Protein AF-A0A7S1S646-F1 (afdb_monomer)

Mean predicted aligned error: 13.01 Å

InterPro domains:
  IPR001547 Glycoside hydrolase, family 5 [PF00150] (251-437)
  IPR017853 Glycoside hydrolase superfamily [SSF51445] (189-477)
  IPR050386 Glycosyl Hydrolase 5 (Cellulase A) [PTHR31297] (163-473)

Organism: Alexandrium catenella (NCBI:txid2925)

Solvent-accessible surface area (backbone atoms only — not comparable to full-atom values): 27665 Å² total; per-residue (Å²): 139,87,86,82,84,86,83,82,86,88,80,84,89,81,87,78,79,92,72,86,85,82,76,88,81,77,82,76,73,76,95,81,81,76,64,38,60,46,71,61,49,48,51,44,48,52,41,34,45,53,51,22,47,56,58,59,70,50,75,80,72,80,75,68,94,82,66,86,80,77,86,80,92,80,87,83,82,91,77,89,82,86,90,77,91,78,80,90,82,87,88,83,94,82,81,91,81,88,82,92,79,84,74,95,73,73,97,79,83,87,81,86,63,57,73,64,61,48,50,53,51,47,52,53,34,46,53,37,45,52,55,42,32,63,77,46,51,83,72,29,64,79,56,67,43,72,67,51,49,53,39,51,39,52,26,30,54,21,33,36,49,19,43,57,28,46,78,76,37,62,81,63,16,29,43,25,49,28,49,22,53,54,40,54,42,61,45,24,40,81,70,75,82,81,43,60,52,72,48,61,32,55,58,39,41,36,54,72,72,27,31,72,61,35,70,74,48,40,93,47,73,17,36,43,52,31,36,47,45,27,29,76,74,58,35,61,71,52,31,49,49,51,53,49,52,45,52,64,64,76,63,50,64,67,53,49,51,48,46,36,75,74,69,37,46,25,37,35,42,41,26,27,44,27,28,73,71,27,46,58,92,95,50,63,60,83,44,63,42,54,71,58,56,55,48,52,43,50,39,22,52,77,54,67,26,33,32,32,44,27,36,33,11,40,48,68,21,52,33,37,46,36,79,35,27,43,65,33,95,84,58,50,66,86,49,31,38,58,69,58,38,40,50,44,45,36,55,52,26,52,72,50,43,83,40,87,22,50,40,27,40,27,79,42,53,57,54,38,88,86,44,56,61,67,61,53,44,52,50,53,50,52,41,53,51,45,30,43,75,44,54,40,45,51,46,56,28,34,42,31,46,54,36,51,55,73,83,48,45,69,56,46,55,50,61,62,16,61,91,41,86,72,40,81,82,55,77,46,54,28,34,29,37,58,59,69,53,44,81,57,73,72,39,62,72,46,55,73,70,48,53,56,51,47,57,60,48,50,58,57,57,57,45,40,42,57,57,45,72,79,41,67,64,90,57,62,40,83,130

Structure (mmCIF, N/CA/C/O backbone):
data_AF-A0A7S1S646-F1
#
_entry.id   AF-A0A7S1S646-F1
#
loop_
_atom_site.group_PDB
_atom_site.id
_atom_site.type_symbol
_atom_site.label_atom_id
_atom_site.label_alt_id
_atom_site.label_comp_id
_atom_site.label_asym_id
_atom_site.label_entity_id
_atom_site.label_seq_id
_atom_site.pdbx_PDB_ins_code
_atom_site.Cartn_x
_atom_site.Cartn_y
_atom_site.Cartn_z
_atom_site.occupancy
_atom_site.B_iso_or_equiv
_atom_site.auth_seq_id
_atom_site.auth_comp_id
_atom_site.auth_asym_id
_atom_site.auth_atom_id
_atom_site.pdbx_PDB_model_num
ATOM 1 N N . GLU A 1 1 ? -5.472 -39.327 -49.034 1.00 37.41 1 GLU A N 1
ATOM 2 C CA . GLU A 1 1 ? -6.527 -39.976 -48.232 1.00 37.41 1 GLU A CA 1
ATOM 3 C C . GLU A 1 1 ? -6.373 -39.558 -46.781 1.00 37.41 1 GLU A C 1
ATOM 5 O O . GLU A 1 1 ? -5.259 -39.515 -46.277 1.00 37.41 1 GLU A O 1
ATOM 10 N N . VAL A 1 2 ? -7.483 -39.148 -46.173 1.00 27.47 2 VAL A N 1
ATOM 11 C CA . VAL A 1 2 ? -7.610 -38.699 -44.782 1.00 27.47 2 VAL A CA 1
ATOM 12 C C . VAL A 1 2 ? -7.958 -39.910 -43.919 1.00 27.47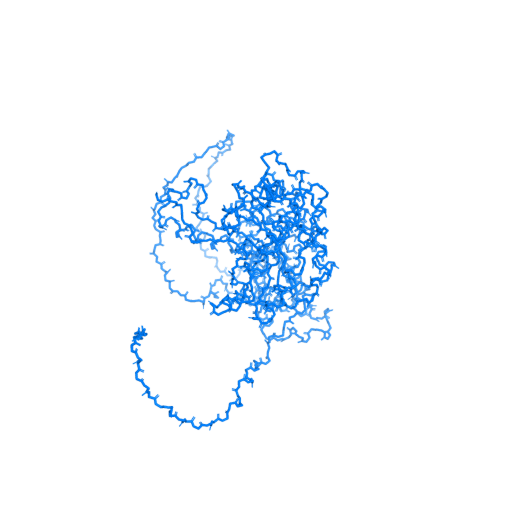 2 VAL A C 1
ATOM 14 O O . VAL A 1 2 ? -8.822 -40.690 -44.309 1.00 27.47 2 VAL A O 1
ATOM 17 N N . ALA A 1 3 ? -7.360 -40.030 -42.732 1.00 28.83 3 ALA A N 1
ATOM 18 C CA . ALA A 1 3 ? -7.843 -40.923 -41.682 1.00 28.83 3 ALA A CA 1
ATOM 19 C C . ALA A 1 3 ? -8.070 -40.127 -40.386 1.00 28.83 3 ALA A C 1
ATOM 21 O O . ALA A 1 3 ? -7.138 -39.709 -39.704 1.00 28.83 3 ALA A O 1
ATOM 22 N N . THR A 1 4 ? -9.346 -39.889 -40.094 1.00 30.62 4 THR A N 1
ATOM 23 C CA . THR A 1 4 ? -9.905 -39.320 -38.858 1.00 30.62 4 THR A CA 1
ATOM 24 C C . THR A 1 4 ? -10.015 -40.366 -37.737 1.00 30.62 4 THR A C 1
ATOM 26 O O . THR A 1 4 ? -10.391 -41.501 -38.034 1.00 30.62 4 THR A O 1
ATOM 29 N N . PRO A 1 5 ? -9.826 -40.000 -36.452 1.00 33.03 5 PRO A N 1
ATOM 30 C CA . PRO A 1 5 ? -10.227 -40.816 -35.303 1.00 33.03 5 PRO A CA 1
ATOM 31 C C . PRO A 1 5 ? -11.710 -40.599 -34.906 1.00 33.03 5 PRO A C 1
ATOM 33 O O . PRO A 1 5 ? -12.332 -39.626 -35.343 1.00 33.03 5 PRO A O 1
ATOM 36 N N . PRO A 1 6 ? -12.309 -41.504 -34.100 1.00 32.53 6 PRO A N 1
ATOM 37 C CA . PRO A 1 6 ? -13.760 -41.679 -34.011 1.00 32.53 6 PRO A CA 1
ATOM 38 C C . PRO A 1 6 ? -14.474 -40.710 -33.050 1.00 32.53 6 PRO A C 1
ATOM 40 O O . PRO A 1 6 ? -13.940 -40.297 -32.022 1.00 32.53 6 PRO A O 1
ATOM 43 N N . LYS A 1 7 ? -15.737 -40.402 -33.382 1.00 30.45 7 LYS A N 1
ATOM 44 C CA . LYS A 1 7 ? -16.695 -39.618 -32.578 1.00 30.45 7 LYS A CA 1
ATOM 45 C C . LYS A 1 7 ? -17.217 -40.395 -31.352 1.00 30.45 7 LYS A C 1
ATOM 47 O O . LYS A 1 7 ? -17.541 -41.574 -31.493 1.00 30.45 7 LYS A O 1
ATOM 52 N N . PRO A 1 8 ? -17.446 -39.726 -30.205 1.00 32.38 8 PRO A N 1
ATOM 53 C CA . PRO A 1 8 ? -18.262 -40.254 -29.112 1.00 32.38 8 PRO A CA 1
ATOM 54 C C . PRO A 1 8 ? -19.776 -40.107 -29.401 1.00 32.38 8 PRO A C 1
ATOM 56 O O . PRO A 1 8 ? -20.175 -39.254 -30.202 1.00 32.38 8 PRO A O 1
ATOM 59 N N . PRO A 1 9 ? -20.640 -40.933 -28.776 1.00 30.19 9 PRO A N 1
ATOM 60 C CA . PRO A 1 9 ? -22.050 -41.038 -29.140 1.00 30.19 9 PRO A CA 1
ATOM 61 C C . PRO A 1 9 ? -22.907 -39.884 -28.601 1.00 30.19 9 PRO A C 1
ATOM 63 O O . PRO A 1 9 ? -22.773 -39.448 -27.458 1.00 30.19 9 PRO A O 1
ATOM 66 N N . ALA A 1 10 ? -23.851 -39.449 -29.436 1.00 27.44 10 ALA A N 1
ATOM 67 C CA . ALA A 1 10 ? -24.883 -38.474 -29.114 1.00 27.44 10 ALA A CA 1
ATOM 68 C C . ALA A 1 10 ? -25.973 -39.074 -28.208 1.00 27.44 10 ALA A C 1
ATOM 70 O O . ALA A 1 10 ? -26.487 -40.162 -28.473 1.00 27.44 10 ALA A O 1
ATOM 71 N N . LYS A 1 11 ? -26.403 -38.315 -27.193 1.00 30.86 11 LYS A N 1
ATOM 72 C CA . LYS A 1 11 ? -27.738 -38.446 -26.593 1.00 30.86 11 LYS A CA 1
ATOM 73 C C . LYS A 1 11 ? -28.416 -37.077 -26.562 1.00 30.86 11 LYS A C 1
ATOM 75 O O . LYS A 1 11 ? -27.818 -36.078 -26.181 1.00 30.86 11 LYS A O 1
ATOM 80 N N . SER A 1 12 ? -29.656 -37.082 -27.037 1.00 28.36 12 SER A N 1
ATOM 81 C CA . SER A 1 12 ? -30.556 -35.955 -27.282 1.00 28.36 12 SER A CA 1
ATOM 82 C C . SER A 1 12 ? -30.961 -35.183 -26.016 1.00 28.36 12 SER A C 1
ATOM 84 O O . SER A 1 12 ? -31.010 -35.772 -24.933 1.00 28.36 12 SER A O 1
ATOM 86 N N . PRO A 1 13 ? -31.352 -33.902 -26.153 1.00 27.97 13 PRO A N 1
ATOM 87 C CA . PRO A 1 13 ? -31.721 -33.040 -25.038 1.00 27.97 13 PRO A CA 1
ATOM 88 C C . PRO A 1 13 ? -33.129 -33.368 -24.533 1.00 27.97 13 PRO A C 1
ATOM 90 O O . PRO A 1 13 ? -34.084 -33.444 -25.307 1.00 27.97 13 PRO A O 1
ATOM 93 N N . ARG A 1 14 ? -33.278 -33.526 -23.216 1.00 25.98 14 ARG A N 1
ATOM 94 C CA . ARG A 1 14 ? -34.592 -33.571 -22.571 1.00 25.98 14 ARG A CA 1
ATOM 95 C C . ARG A 1 14 ? -34.917 -32.169 -22.067 1.00 25.98 14 ARG A C 1
ATOM 97 O O . ARG A 1 14 ? -34.338 -31.707 -21.091 1.00 25.98 14 ARG A O 1
ATOM 104 N N . ALA A 1 15 ? -35.827 -31.502 -22.768 1.00 26.28 15 ALA A N 1
ATOM 105 C CA . ALA A 1 15 ? -36.436 -30.259 -22.329 1.00 26.28 15 ALA A CA 1
ATOM 106 C C . ALA A 1 15 ? -37.220 -30.490 -21.029 1.00 26.28 15 ALA A C 1
ATOM 108 O O . ALA A 1 15 ? -38.103 -31.350 -20.976 1.00 26.28 15 ALA A O 1
ATOM 109 N N . LEU A 1 16 ? -36.931 -29.692 -20.002 1.00 27.77 16 LEU A N 1
ATOM 110 C CA . LEU A 1 16 ? -37.843 -29.447 -18.893 1.00 27.77 16 LEU A CA 1
ATOM 111 C C . LEU A 1 16 ? -38.100 -27.941 -18.810 1.00 27.77 16 LEU A C 1
ATOM 113 O O . LEU A 1 16 ? -37.212 -27.140 -18.545 1.00 27.77 16 LEU A O 1
ATOM 117 N N . LYS A 1 17 ? -39.349 -27.654 -19.174 1.00 26.16 17 LYS A N 1
ATOM 118 C CA . LYS A 1 17 ? -40.188 -26.465 -19.046 1.00 26.16 17 LYS A CA 1
ATOM 119 C C . LYS A 1 17 ? -39.696 -25.360 -18.110 1.00 26.16 17 LYS A C 1
ATOM 121 O O . LYS A 1 17 ? -39.276 -25.613 -16.986 1.00 26.16 17 LYS A O 1
ATOM 126 N N . GLY A 1 18 ? -39.896 -24.134 -18.593 1.00 30.16 18 GLY A N 1
ATOM 127 C CA . GLY A 1 18 ? -39.775 -22.909 -17.822 1.00 30.16 18 GLY A CA 1
ATOM 128 C C . GLY A 1 18 ? -40.653 -22.909 -16.573 1.00 30.16 18 GLY A C 1
ATOM 129 O O . GLY A 1 18 ? -41.798 -23.360 -16.586 1.00 30.16 18 GLY A O 1
ATOM 130 N N . GLY A 1 19 ? -40.058 -22.384 -15.513 1.00 25.20 19 GLY A N 1
ATOM 131 C CA . GLY A 1 19 ? -40.711 -21.836 -14.341 1.00 25.20 19 GLY A CA 1
ATOM 132 C C . GLY A 1 19 ? -40.0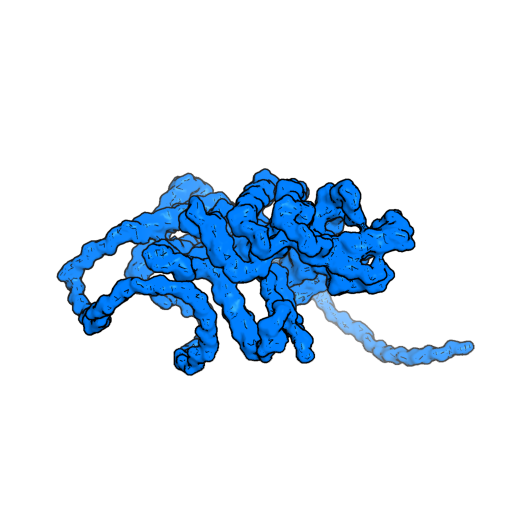25 -20.504 -14.064 1.00 25.20 19 GLY A C 1
ATOM 133 O O . GLY A 1 19 ? -38.803 -20.398 -14.177 1.00 25.20 19 GLY A O 1
ATOM 134 N N . ASP A 1 20 ? -40.836 -19.492 -13.809 1.00 29.98 20 ASP A N 1
ATOM 135 C CA . ASP A 1 20 ? -40.478 -18.087 -13.694 1.00 29.98 20 ASP A CA 1
ATOM 136 C C . ASP A 1 20 ? -39.263 -17.830 -12.790 1.00 29.98 20 ASP A C 1
ATOM 138 O O . ASP A 1 20 ? -39.282 -18.066 -11.585 1.00 29.98 20 ASP A O 1
ATOM 142 N N . GLY A 1 21 ? -38.197 -17.294 -13.387 1.00 26.31 21 GLY A N 1
ATOM 143 C CA . GLY A 1 21 ? -37.002 -16.801 -12.701 1.00 26.31 21 GLY A CA 1
ATOM 144 C C . GLY A 1 21 ? -37.090 -15.312 -12.368 1.00 26.31 21 GLY A C 1
ATOM 145 O O . GLY A 1 21 ? -36.103 -14.596 -12.502 1.00 26.31 21 GLY A O 1
ATOM 146 N N . ALA A 1 22 ? -38.268 -14.827 -11.977 1.00 32.81 22 ALA A N 1
ATOM 147 C CA . ALA A 1 22 ? -38.404 -13.558 -11.276 1.00 32.81 22 ALA A CA 1
ATOM 148 C C . ALA A 1 22 ? -38.202 -13.840 -9.781 1.00 32.81 22 ALA A C 1
ATOM 150 O O . ALA A 1 22 ? -39.121 -14.301 -9.111 1.00 32.81 22 ALA A O 1
ATOM 151 N N . GLY A 1 23 ? -36.992 -13.624 -9.255 1.00 29.91 23 GLY A N 1
ATOM 152 C CA . GLY A 1 23 ? -36.772 -13.817 -7.817 1.00 29.91 23 GLY A CA 1
ATOM 153 C C . GLY A 1 23 ? -35.339 -14.031 -7.346 1.00 29.91 23 GLY A C 1
ATOM 154 O O . GLY A 1 23 ? -35.114 -14.925 -6.546 1.00 29.91 23 GLY A O 1
ATOM 155 N N . LEU A 1 24 ? -34.374 -13.221 -7.791 1.00 29.39 24 LEU A N 1
ATOM 156 C CA . LEU A 1 24 ? -33.134 -12.980 -7.024 1.00 29.39 24 LEU A CA 1
ATOM 157 C C . LEU A 1 24 ? -32.758 -11.485 -6.994 1.00 29.39 24 LEU A C 1
ATOM 159 O O . LEU A 1 24 ? -31.605 -11.113 -6.808 1.00 29.39 24 LEU A O 1
ATOM 163 N N . ALA A 1 25 ? -33.762 -10.618 -7.134 1.00 32.25 25 ALA A N 1
ATOM 164 C CA . ALA A 1 25 ? -33.723 -9.255 -6.626 1.00 32.25 25 ALA A CA 1
ATOM 165 C C . ALA A 1 25 ? -34.536 -9.260 -5.327 1.00 32.25 25 ALA A C 1
ATOM 167 O O . ALA A 1 25 ? -35.753 -9.408 -5.372 1.00 32.25 25 ALA A O 1
ATOM 168 N N . GLY A 1 26 ? -33.871 -9.176 -4.174 1.00 31.95 26 GLY A N 1
ATOM 169 C CA . GLY A 1 26 ? -34.570 -9.111 -2.888 1.00 31.95 26 GLY A CA 1
ATOM 170 C C . GLY A 1 26 ? -33.980 -9.978 -1.785 1.00 31.95 26 GLY A C 1
ATOM 171 O O . GLY A 1 26 ? -34.667 -10.817 -1.219 1.00 31.95 26 GLY A O 1
ATOM 172 N N . LEU A 1 27 ? -32.732 -9.713 -1.410 1.00 29.11 27 LEU A N 1
ATOM 173 C CA . LEU A 1 27 ? -32.383 -9.694 0.010 1.00 29.11 27 LEU A CA 1
ATOM 174 C C . LEU A 1 27 ? -31.989 -8.256 0.337 1.00 29.11 27 LEU A C 1
ATOM 176 O O . LEU A 1 27 ? -30.827 -7.930 0.554 1.00 29.11 27 LEU A O 1
ATOM 180 N N . ALA A 1 28 ? -32.994 -7.377 0.290 1.00 29.28 28 ALA A N 1
ATOM 181 C CA . ALA A 1 28 ? -32.939 -6.132 1.030 1.00 29.28 28 ALA A CA 1
ATOM 182 C C . ALA A 1 28 ? -32.835 -6.527 2.506 1.00 29.28 28 ALA A C 1
ATOM 184 O O . ALA A 1 28 ? -33.780 -7.081 3.073 1.00 29.28 28 ALA A O 1
ATOM 185 N N . SER A 1 29 ? -31.657 -6.328 3.098 1.00 30.08 29 SER A N 1
ATOM 186 C CA . SER A 1 29 ? -31.494 -6.482 4.534 1.00 30.08 29 SER A CA 1
ATOM 187 C C . SER A 1 29 ? -32.416 -5.484 5.222 1.00 30.08 29 SER A C 1
ATOM 189 O O . SER A 1 29 ? -32.433 -4.297 4.887 1.00 30.08 29 SER A O 1
ATOM 191 N N . SER A 1 30 ? -33.175 -5.990 6.186 1.00 29.58 30 SER A N 1
ATOM 192 C CA . SER A 1 30 ? -33.909 -5.217 7.179 1.00 29.58 30 SER A CA 1
ATOM 193 C C . SER A 1 30 ? -33.100 -4.009 7.656 1.00 29.58 30 SER A C 1
ATOM 195 O O . SER A 1 30 ? -31.901 -4.126 7.908 1.00 29.58 30 SER A O 1
ATOM 197 N N . ALA A 1 31 ? -33.758 -2.860 7.782 1.00 39.25 31 ALA A N 1
ATOM 198 C CA . ALA A 1 31 ? -33.171 -1.616 8.258 1.00 39.25 31 ALA A CA 1
ATOM 199 C C . ALA A 1 31 ? -32.330 -1.808 9.539 1.00 39.25 31 ALA A C 1
ATOM 201 O O . ALA A 1 31 ? -32.907 -2.129 10.570 1.00 39.25 31 ALA A O 1
ATOM 202 N N . THR A 1 32 ? -31.003 -1.612 9.437 1.00 39.78 32 THR A N 1
ATOM 203 C CA . THR A 1 32 ? -30.087 -0.907 10.377 1.00 39.78 32 THR A CA 1
ATOM 204 C C . THR A 1 32 ? -28.613 -1.245 10.088 1.00 39.78 32 THR A C 1
ATOM 206 O O . THR A 1 32 ? -27.922 -1.778 10.944 1.00 39.78 32 THR A O 1
ATOM 209 N N . ASP A 1 33 ? -28.108 -0.913 8.897 1.00 51.03 33 ASP A N 1
ATOM 210 C CA . ASP A 1 33 ? -26.659 -0.940 8.593 1.00 51.03 33 ASP A CA 1
ATOM 211 C C . ASP A 1 33 ? -26.236 0.374 7.902 1.00 51.03 33 ASP A C 1
ATOM 213 O O . ASP A 1 33 ? -25.376 0.423 7.025 1.00 51.03 33 ASP A O 1
ATOM 217 N N . ALA A 1 34 ? -26.917 1.472 8.250 1.00 56.91 34 ALA A N 1
ATOM 218 C CA . ALA A 1 34 ? -26.585 2.789 7.729 1.00 56.91 34 ALA A CA 1
ATOM 219 C C . ALA A 1 34 ? -25.225 3.208 8.299 1.00 56.91 34 ALA A C 1
ATOM 221 O O . ALA A 1 34 ? -25.091 3.446 9.502 1.00 56.91 34 ALA A O 1
ATOM 222 N N . LEU A 1 35 ? -24.213 3.264 7.433 1.00 71.94 35 LEU A N 1
ATOM 223 C CA . LEU A 1 35 ? -22.903 3.799 7.781 1.00 71.94 35 LEU A CA 1
ATOM 224 C C . LEU A 1 35 ? -23.056 5.224 8.295 1.00 71.94 35 LEU A C 1
ATOM 226 O O . LEU A 1 35 ? -23.795 6.034 7.735 1.00 71.94 35 LEU A O 1
ATOM 230 N N . ILE A 1 36 ? -22.337 5.520 9.367 1.00 75.88 36 ILE A N 1
ATOM 231 C CA . ILE A 1 36 ? -22.318 6.845 9.962 1.00 75.88 36 ILE A CA 1
ATOM 232 C C . ILE A 1 36 ? -21.257 7.663 9.226 1.00 75.88 36 ILE A C 1
ATOM 234 O O . ILE A 1 36 ? -20.102 7.226 9.186 1.00 75.88 36 ILE A O 1
ATOM 238 N N . PRO A 1 37 ? -21.599 8.857 8.705 1.00 76.62 37 PRO A N 1
ATOM 239 C CA . PRO A 1 37 ? -20.616 9.777 8.152 1.00 76.62 37 PRO A CA 1
ATOM 240 C C . PRO A 1 37 ? -19.427 9.948 9.099 1.00 76.62 37 PRO A C 1
ATOM 242 O O . PRO A 1 37 ? -19.610 10.189 10.297 1.00 76.62 37 PRO A O 1
ATOM 245 N N . TYR A 1 38 ? -18.203 9.841 8.575 1.00 82.38 38 TYR A N 1
ATOM 246 C CA . TYR A 1 38 ? -17.005 9.767 9.416 1.00 82.38 38 TYR A CA 1
ATOM 247 C C . TYR A 1 38 ? -16.904 10.915 10.434 1.00 82.38 38 TYR A C 1
ATOM 249 O O . TYR A 1 38 ? -16.553 10.665 11.582 1.00 82.38 38 TYR A O 1
ATOM 257 N N . HIS A 1 39 ? -17.262 12.148 10.061 1.00 75.81 39 HIS A N 1
ATOM 258 C CA . HIS A 1 39 ? -17.195 13.306 10.963 1.00 75.81 39 HIS A CA 1
ATOM 259 C C . HIS A 1 39 ? -18.074 13.143 12.220 1.00 75.81 39 HIS A C 1
ATOM 261 O O . HIS A 1 39 ? -17.659 13.522 13.315 1.00 75.81 39 HIS A O 1
ATOM 267 N N . LEU A 1 40 ? -19.251 12.516 12.096 1.00 73.31 40 LEU A N 1
ATOM 268 C CA . LEU A 1 40 ? -20.113 12.195 13.238 1.00 73.31 40 LEU A CA 1
ATOM 269 C C . LEU A 1 40 ? -19.492 11.084 14.087 1.00 73.31 40 LEU A C 1
ATOM 271 O O . LEU A 1 40 ? -19.457 11.175 15.315 1.00 73.31 40 LEU A O 1
ATOM 275 N N . CYS A 1 41 ? -18.951 10.049 13.434 1.00 78.81 41 CYS A N 1
ATOM 276 C CA . CYS A 1 41 ? -18.232 8.988 14.130 1.00 78.81 41 CYS A CA 1
ATOM 277 C C . CYS A 1 41 ? -17.039 9.556 14.908 1.00 78.81 41 CYS A C 1
ATOM 279 O O . CYS A 1 41 ? -16.822 9.181 16.058 1.00 78.81 41 CYS A O 1
ATOM 281 N N . GLU A 1 42 ? -16.264 10.457 14.311 1.00 78.81 42 GLU A N 1
ATOM 282 C CA . GLU A 1 42 ? -15.112 11.100 14.932 1.00 78.81 42 GLU A CA 1
ATOM 283 C C . GLU A 1 42 ? -15.515 11.930 16.153 1.00 78.81 42 GLU A C 1
ATOM 285 O O . GLU A 1 42 ? -14.876 11.794 17.197 1.00 78.81 42 GLU A O 1
ATOM 290 N N . ALA A 1 43 ? -16.588 12.720 16.063 1.00 73.69 43 ALA A N 1
ATOM 291 C CA . ALA A 1 43 ? -17.104 13.492 17.192 1.00 73.69 43 ALA A CA 1
ATOM 292 C C . ALA A 1 43 ? -17.431 12.587 18.394 1.00 73.69 43 ALA A C 1
ATOM 294 O O . ALA A 1 43 ? -16.907 12.794 19.491 1.00 73.69 43 ALA A O 1
ATOM 295 N N . VAL A 1 44 ? -18.198 11.512 18.165 1.00 75.31 44 VAL A N 1
ATOM 296 C CA . VAL A 1 44 ? -18.517 10.509 19.198 1.00 75.31 44 VAL A CA 1
ATOM 297 C C . VAL A 1 44 ? -17.244 9.853 19.739 1.00 75.31 44 VAL A C 1
ATOM 299 O O . VAL A 1 44 ? -17.082 9.678 20.945 1.00 75.31 44 VAL A O 1
ATOM 302 N N . THR A 1 45 ? -16.300 9.528 18.857 1.00 80.75 45 THR A N 1
ATOM 303 C CA . THR A 1 45 ? -15.027 8.900 19.228 1.00 80.75 45 THR A CA 1
ATOM 304 C C . THR A 1 45 ? -14.216 9.792 20.170 1.00 80.75 45 THR A C 1
ATOM 306 O O . THR A 1 45 ? -13.734 9.319 21.200 1.00 80.75 45 THR A O 1
ATOM 309 N N . ARG A 1 46 ? -14.076 11.082 19.841 1.00 79.06 46 ARG A N 1
ATOM 310 C CA . ARG A 1 46 ? -13.337 12.061 20.651 1.00 79.06 46 ARG A CA 1
ATOM 311 C C . ARG A 1 46 ? -13.999 12.274 22.009 1.00 79.06 46 ARG A C 1
ATOM 313 O O . ARG A 1 46 ? -13.293 12.295 23.015 1.00 79.06 46 ARG A O 1
ATOM 320 N N . ALA A 1 47 ? -15.329 12.359 22.044 1.00 76.12 47 ALA A N 1
ATOM 321 C CA . ALA A 1 47 ? -16.090 12.480 23.285 1.00 76.12 47 ALA A CA 1
ATOM 322 C C . ALA A 1 47 ? -15.857 11.276 24.214 1.00 76.12 47 ALA A C 1
ATOM 324 O O . ALA A 1 47 ? -15.476 11.450 25.373 1.00 76.12 47 ALA A O 1
ATOM 325 N N . VAL A 1 48 ? -15.992 10.052 23.687 1.00 80.38 48 VAL A N 1
ATOM 326 C CA . VAL A 1 48 ? -15.735 8.810 24.435 1.00 80.38 48 VAL A CA 1
ATOM 327 C C . VAL A 1 48 ? -14.297 8.757 24.960 1.00 80.38 48 VAL A C 1
ATOM 329 O O . VAL A 1 48 ? -14.069 8.420 26.123 1.00 80.38 48 VAL A O 1
ATOM 332 N N . TRP A 1 49 ? -13.320 9.108 24.122 1.00 84.56 49 TRP A N 1
ATOM 333 C CA . TRP A 1 49 ? -11.903 9.075 24.484 1.00 84.56 49 TRP A CA 1
ATOM 334 C C . TRP A 1 49 ? -11.552 10.074 25.595 1.00 84.56 49 TRP A C 1
ATOM 336 O O . TRP A 1 49 ? -10.868 9.713 26.556 1.00 84.56 49 TRP A O 1
ATOM 346 N N . ALA A 1 50 ? -12.042 11.314 25.485 1.00 80.38 50 ALA A N 1
ATOM 347 C CA . ALA A 1 50 ? -11.823 12.369 26.472 1.00 80.38 50 ALA A CA 1
ATOM 348 C C . ALA A 1 50 ? -12.490 12.044 27.815 1.00 80.38 50 ALA A C 1
ATOM 350 O O . ALA A 1 50 ? -11.876 12.232 28.867 1.00 80.38 50 ALA A O 1
ATOM 351 N N . HIS A 1 51 ? -13.710 11.500 27.785 1.00 78.12 51 HIS A N 1
ATOM 352 C CA . HIS A 1 51 ? -14.404 11.058 28.991 1.00 78.12 51 HIS A CA 1
ATOM 353 C C . HIS A 1 51 ? -13.609 9.971 29.727 1.00 78.12 51 HIS A C 1
ATOM 355 O O . HIS A 1 51 ? -13.337 10.102 30.920 1.00 78.12 51 HIS A O 1
ATOM 361 N N . ALA A 1 52 ? -13.162 8.935 29.010 1.00 81.50 52 ALA A N 1
ATOM 362 C CA . ALA A 1 52 ? -12.367 7.855 29.591 1.00 81.50 52 ALA A CA 1
ATOM 363 C C . ALA A 1 52 ? -11.050 8.360 30.214 1.00 81.50 52 ALA A C 1
ATOM 365 O O . ALA A 1 52 ? -10.665 7.907 31.294 1.00 81.50 52 ALA A O 1
ATOM 366 N N . LYS A 1 53 ? -10.392 9.345 29.581 1.00 83.94 53 LYS A N 1
ATOM 367 C CA . LYS A 1 53 ? -9.191 10.005 30.123 1.00 83.94 53 LYS A CA 1
ATOM 368 C C . LYS A 1 53 ? -9.484 10.699 31.454 1.00 83.94 53 LYS A C 1
ATOM 370 O O . LYS A 1 53 ? -8.742 10.523 32.417 1.00 83.94 53 LYS A O 1
ATOM 375 N N . ALA A 1 54 ? -10.568 11.473 31.512 1.00 81.38 54 ALA A N 1
ATOM 376 C CA . ALA A 1 54 ? -10.963 12.202 32.713 1.00 81.38 54 ALA A CA 1
ATOM 377 C C . ALA A 1 54 ? -11.289 11.256 33.880 1.00 81.38 54 ALA A C 1
ATOM 379 O O . ALA A 1 54 ? -10.893 11.526 35.011 1.00 81.38 54 ALA A O 1
ATOM 380 N N . GLN A 1 55 ? -11.951 10.128 33.605 1.00 77.75 55 GLN A N 1
ATOM 381 C CA . GLN A 1 55 ? -12.255 9.115 34.621 1.00 77.75 55 GLN A CA 1
ATOM 382 C C . GLN A 1 55 ? -10.998 8.426 35.153 1.00 77.75 55 GLN A C 1
ATOM 384 O O . GLN A 1 55 ? -10.865 8.243 36.359 1.00 77.75 55 GLN A O 1
ATOM 389 N N . ALA A 1 56 ? -10.044 8.089 34.281 1.00 76.81 56 ALA A N 1
ATOM 390 C CA . ALA A 1 56 ? -8.779 7.484 34.699 1.00 76.81 56 ALA A CA 1
ATOM 391 C C . ALA A 1 56 ? -7.913 8.418 35.566 1.00 76.81 56 ALA A C 1
ATOM 393 O O . ALA A 1 56 ? -7.088 7.939 36.339 1.00 76.81 56 ALA A O 1
ATOM 394 N N . ALA A 1 57 ? -8.102 9.737 35.455 1.00 77.38 57 ALA A N 1
ATOM 395 C CA . ALA A 1 57 ? -7.399 10.733 36.262 1.00 77.38 57 ALA A CA 1
ATOM 396 C C . ALA A 1 57 ? -8.030 10.975 37.649 1.00 77.38 57 ALA A C 1
ATOM 398 O O . ALA A 1 57 ? -7.414 11.641 38.484 1.00 77.38 57 ALA A O 1
ATOM 399 N N . ARG A 1 58 ? -9.247 10.473 37.915 1.00 72.00 58 ARG A N 1
ATOM 400 C CA . ARG A 1 58 ? -9.892 10.627 39.227 1.00 72.00 58 ARG A CA 1
ATOM 401 C C . ARG A 1 58 ? -9.237 9.692 40.252 1.00 72.00 58 ARG A C 1
ATOM 403 O O . ARG A 1 58 ? -9.000 8.524 39.939 1.00 72.00 58 ARG A O 1
ATOM 410 N N . PRO A 1 59 ? -8.966 10.163 41.484 1.00 58.19 59 PRO A N 1
ATOM 411 C CA . PRO A 1 59 ? -8.544 9.275 42.558 1.00 58.19 59 PRO A CA 1
ATOM 412 C C . PRO A 1 59 ? -9.638 8.226 42.814 1.00 58.19 59 PRO A C 1
ATOM 414 O O . PRO A 1 59 ? -10.821 8.533 42.625 1.00 58.19 59 PRO A O 1
ATOM 417 N N . PRO A 1 60 ? -9.279 6.997 43.231 1.00 53.38 60 PRO A N 1
ATOM 418 C CA . PRO A 1 60 ? -10.276 6.008 43.615 1.00 53.38 60 PRO A CA 1
ATOM 419 C C . PRO A 1 60 ? -11.198 6.630 44.665 1.00 53.38 60 PRO A C 1
ATOM 421 O O . PRO A 1 60 ? -10.720 7.294 45.590 1.00 53.38 60 PRO A O 1
ATOM 424 N N . ALA A 1 61 ? -12.511 6.454 44.491 1.00 47.03 61 ALA A N 1
ATOM 425 C CA . ALA A 1 61 ? -13.480 6.902 45.480 1.00 47.03 61 ALA A CA 1
ATOM 426 C C . ALA A 1 61 ? -13.049 6.374 46.860 1.00 47.03 61 ALA A C 1
ATOM 428 O O . ALA A 1 61 ? -12.566 5.236 46.934 1.00 47.03 61 ALA A O 1
ATOM 429 N N . PRO A 1 62 ? -13.158 7.182 47.933 1.00 40.72 62 PRO A N 1
ATOM 430 C CA . PRO A 1 62 ? -12.854 6.701 49.271 1.00 40.72 62 PRO A CA 1
ATOM 431 C C . PRO A 1 62 ? -13.643 5.414 49.486 1.00 40.72 62 PRO A C 1
ATOM 433 O O . PRO A 1 62 ? -14.853 5.391 49.265 1.00 40.72 62 PRO A O 1
ATOM 436 N N . ALA A 1 63 ? -12.930 4.335 49.815 1.00 42.53 63 ALA A N 1
ATOM 437 C CA . ALA A 1 63 ? -13.553 3.053 50.084 1.00 42.53 63 ALA A CA 1
ATOM 438 C C . ALA A 1 63 ? -14.611 3.285 51.159 1.00 42.53 63 ALA A C 1
ATOM 440 O O . ALA A 1 63 ? -14.286 3.748 52.255 1.00 42.53 63 ALA A O 1
ATOM 441 N N . ASP A 1 64 ? -15.867 3.028 50.812 1.00 37.41 64 ASP A N 1
ATOM 442 C CA . ASP A 1 64 ? -16.958 3.133 51.760 1.00 37.41 64 ASP A CA 1
ATOM 443 C C . ASP A 1 64 ? -16.630 2.172 52.909 1.00 37.41 64 ASP A C 1
ATOM 445 O O . ASP A 1 64 ? -16.400 0.977 52.693 1.00 37.41 64 ASP A O 1
ATOM 449 N N . ALA A 1 65 ? -16.496 2.707 54.124 1.00 40.50 65 ALA A N 1
ATOM 450 C CA . ALA A 1 65 ? -15.934 2.013 55.288 1.00 40.50 65 ALA A CA 1
ATOM 451 C C . ALA A 1 65 ? -16.844 0.887 55.835 1.00 40.50 65 ALA A C 1
ATOM 453 O O . ALA A 1 65 ? -16.722 0.476 56.987 1.00 40.50 65 ALA A O 1
ATOM 454 N N . SER A 1 66 ? -17.768 0.391 55.015 1.00 39.09 66 SER A N 1
ATOM 455 C CA . SER A 1 66 ? -18.816 -0.569 55.347 1.00 39.09 66 SER A CA 1
ATOM 456 C C . SER A 1 66 ? -18.613 -1.957 54.723 1.00 39.09 66 SER A C 1
ATOM 458 O O . SER A 1 66 ? -19.398 -2.858 55.014 1.00 39.09 66 SER A O 1
ATOM 460 N N . THR A 1 67 ? -17.554 -2.186 53.932 1.00 31.42 67 THR A N 1
ATOM 461 C CA . THR A 1 67 ? -17.272 -3.514 53.343 1.00 31.42 67 THR A CA 1
ATOM 462 C C . THR A 1 67 ? -16.036 -4.160 53.992 1.00 31.42 67 THR A C 1
ATOM 464 O O . THR A 1 67 ? -14.960 -3.558 53.961 1.00 31.42 67 THR A O 1
ATOM 467 N N . PRO A 1 68 ? -16.128 -5.368 54.590 1.00 32.53 68 PRO A N 1
ATOM 468 C CA . PRO A 1 68 ? -14.993 -5.984 55.269 1.00 32.53 68 PRO A CA 1
ATOM 469 C C . PRO A 1 68 ? -13.897 -6.379 54.272 1.00 32.53 68 PRO A C 1
ATOM 471 O O . PRO A 1 68 ? -14.144 -7.088 53.298 1.00 32.53 68 PRO A O 1
ATOM 474 N N . ALA A 1 69 ? -12.672 -5.920 54.533 1.00 32.69 69 ALA A N 1
ATOM 475 C CA . ALA A 1 69 ? -11.498 -6.206 53.718 1.00 32.69 69 ALA A CA 1
ATOM 476 C C . ALA A 1 69 ? -11.134 -7.703 53.750 1.00 32.69 69 ALA A C 1
ATOM 478 O O . ALA A 1 69 ? -10.967 -8.291 54.820 1.00 32.69 69 ALA A O 1
ATOM 479 N N . ALA A 1 70 ? -10.949 -8.310 52.574 1.00 30.53 70 ALA A N 1
ATOM 480 C CA . ALA A 1 70 ? -10.303 -9.615 52.452 1.00 30.53 70 ALA A CA 1
ATOM 481 C C . ALA A 1 70 ? -8.787 -9.495 52.743 1.00 30.53 70 ALA A C 1
ATOM 483 O O . ALA A 1 70 ? -8.198 -8.447 52.460 1.00 30.53 70 ALA A O 1
ATOM 484 N N . PRO A 1 71 ? -8.120 -10.531 53.292 1.00 30.91 71 PRO A N 1
ATOM 485 C CA . PRO A 1 71 ? -6.742 -10.412 53.763 1.00 30.91 71 PRO A CA 1
ATOM 486 C C . PRO A 1 71 ? -5.759 -10.194 52.607 1.00 30.91 71 PRO A C 1
ATOM 488 O O . PRO A 1 71 ? -5.729 -10.966 51.648 1.00 30.91 71 PRO A O 1
ATOM 491 N N . SER A 1 72 ? -4.906 -9.173 52.719 1.00 31.48 72 SER A N 1
ATOM 492 C CA . SER A 1 72 ? -3.823 -8.925 51.766 1.00 31.48 72 SER A CA 1
ATOM 493 C C . SER A 1 72 ? -2.693 -9.945 51.937 1.00 31.48 72 SER A C 1
ATOM 495 O O . SER A 1 72 ? -2.011 -9.960 52.964 1.00 31.48 72 SER A O 1
ATOM 497 N N . VAL A 1 73 ? -2.424 -10.744 50.908 1.00 34.88 73 VAL A N 1
ATOM 498 C CA . VAL A 1 73 ? -1.185 -11.524 50.799 1.00 34.88 73 VAL A CA 1
ATOM 499 C C . VAL A 1 73 ? -0.139 -10.642 50.129 1.00 34.88 73 VAL A C 1
ATOM 501 O O . VAL A 1 73 ? -0.020 -10.665 48.913 1.00 34.88 73 VAL A O 1
ATOM 504 N N . LEU A 1 74 ? 0.581 -9.822 50.898 1.00 29.75 74 LEU A N 1
ATOM 505 C CA . LEU A 1 74 ? 1.835 -9.188 50.462 1.00 29.75 74 LEU A CA 1
ATOM 506 C C . LEU A 1 74 ? 2.608 -8.658 51.683 1.00 29.75 74 LEU A C 1
ATOM 508 O O . LEU A 1 74 ? 2.743 -7.461 51.918 1.00 29.75 74 LEU A O 1
ATOM 512 N N . SER A 1 75 ? 3.149 -9.586 52.470 1.00 28.75 75 SER A N 1
ATOM 513 C CA . SER A 1 75 ? 4.229 -9.313 53.419 1.00 28.75 75 SER A CA 1
ATOM 514 C C . SER A 1 75 ? 5.392 -10.251 53.106 1.00 28.75 75 SER A C 1
ATOM 516 O O . SER A 1 75 ? 5.442 -11.382 53.583 1.00 28.75 75 SER A O 1
ATOM 518 N N . GLY A 1 76 ? 6.320 -9.801 52.266 1.00 27.75 76 GLY A N 1
ATOM 519 C CA . GLY A 1 76 ? 7.515 -10.573 51.953 1.00 27.75 76 GLY A CA 1
ATOM 520 C C . GLY A 1 76 ? 8.449 -9.840 51.002 1.00 27.75 76 GLY A C 1
ATOM 521 O O . GLY A 1 76 ? 8.172 -9.751 49.817 1.00 27.75 76 GLY A O 1
ATOM 522 N N . LEU A 1 77 ? 9.576 -9.386 51.553 1.00 28.22 77 LEU A N 1
ATOM 523 C CA . LEU A 1 77 ? 10.777 -8.866 50.886 1.00 28.22 77 LEU A CA 1
ATOM 524 C C . LEU A 1 77 ? 10.782 -7.392 50.439 1.00 28.22 77 LEU A C 1
ATOM 526 O O . LEU A 1 77 ? 10.830 -7.049 49.264 1.00 28.22 77 LEU A O 1
ATOM 530 N N . LYS A 1 78 ? 10.964 -6.516 51.435 1.00 28.80 78 LYS A N 1
ATOM 531 C CA . LYS A 1 78 ? 11.921 -5.404 51.324 1.00 28.80 78 LYS A CA 1
ATOM 532 C C . LYS A 1 78 ? 13.319 -5.914 51.699 1.00 28.80 78 LYS A C 1
ATOM 534 O O . LYS A 1 78 ? 13.555 -6.209 52.871 1.00 28.80 78 LYS A O 1
ATOM 539 N N . ARG A 1 79 ? 14.271 -5.926 50.762 1.00 29.56 79 ARG A N 1
ATOM 540 C CA . ARG A 1 79 ? 15.685 -5.664 51.083 1.00 29.56 79 ARG A CA 1
ATOM 541 C C . ARG A 1 79 ? 16.418 -5.075 49.871 1.00 29.56 79 ARG A C 1
ATOM 543 O O . ARG A 1 79 ? 16.199 -5.488 48.743 1.00 29.56 79 ARG A O 1
ATOM 550 N N . ARG A 1 80 ? 17.203 -4.040 50.175 1.00 27.88 80 ARG A N 1
ATOM 551 C CA . ARG A 1 80 ? 17.928 -3.103 49.303 1.00 27.88 80 ARG A CA 1
ATOM 552 C C . ARG A 1 80 ? 19.008 -3.780 48.455 1.00 27.88 80 ARG A C 1
ATOM 554 O O . ARG A 1 80 ? 19.618 -4.721 48.949 1.00 27.88 80 ARG A O 1
ATOM 561 N N . LEU A 1 81 ? 19.326 -3.173 47.308 1.00 25.28 81 LEU A N 1
ATOM 562 C CA . LEU A 1 81 ? 20.677 -2.736 46.904 1.00 25.28 81 LEU A CA 1
ATOM 563 C C . LEU A 1 81 ? 20.550 -1.823 45.662 1.00 25.28 81 LEU A C 1
ATOM 565 O O . LEU A 1 81 ? 19.860 -2.180 44.711 1.00 25.28 81 LEU A O 1
ATOM 569 N N . GLU A 1 82 ? 21.139 -0.622 45.724 1.00 26.78 82 GLU A N 1
ATOM 570 C CA . GLU A 1 82 ? 21.279 0.318 44.593 1.00 26.78 82 GLU A CA 1
ATOM 571 C C . GLU A 1 82 ? 22.576 0.034 43.775 1.00 26.78 82 GLU A C 1
ATOM 573 O O . GLU A 1 82 ? 23.135 -1.051 43.936 1.00 26.78 82 GLU A O 1
ATOM 578 N N . PRO A 1 83 ? 23.049 0.906 42.849 1.00 37.00 83 PRO A N 1
ATOM 579 C CA . PRO A 1 83 ? 23.140 0.581 41.432 1.00 37.00 83 PRO A CA 1
ATOM 580 C C . PRO A 1 83 ? 24.590 0.394 40.951 1.00 37.00 83 PRO A C 1
ATOM 582 O O . PRO A 1 83 ? 25.521 1.046 41.417 1.00 37.00 83 PRO A O 1
ATOM 585 N N . SER A 1 84 ? 24.787 -0.437 39.934 1.00 25.78 84 SER A N 1
ATOM 586 C CA . SER A 1 84 ? 26.050 -0.498 39.197 1.00 25.78 84 SER A CA 1
ATOM 587 C C . SER A 1 84 ? 25.738 -0.612 37.715 1.00 25.78 84 SER A C 1
ATOM 589 O O . SER A 1 84 ? 25.028 -1.529 37.297 1.00 25.78 84 SER A O 1
ATOM 591 N N . GLY A 1 85 ? 26.223 0.365 36.949 1.00 24.81 85 GLY A N 1
ATOM 592 C CA . GLY A 1 85 ? 26.195 0.333 35.496 1.00 24.81 85 GLY A CA 1
ATOM 593 C C . GLY A 1 85 ? 26.969 -0.868 34.967 1.00 24.81 85 GLY A C 1
ATOM 594 O O . GLY A 1 85 ? 27.956 -1.282 35.562 1.00 24.81 85 GLY A O 1
ATOM 595 N N . ASP A 1 86 ? 26.467 -1.461 33.895 1.00 23.89 86 ASP A N 1
ATOM 596 C CA . ASP A 1 86 ? 27.187 -1.575 32.632 1.00 23.89 86 ASP A CA 1
ATOM 597 C C . ASP A 1 86 ? 26.318 -2.308 31.603 1.00 23.89 86 ASP A C 1
ATOM 599 O O . ASP A 1 86 ? 25.315 -2.948 31.916 1.00 23.89 86 ASP A O 1
ATOM 603 N N . ALA A 1 87 ? 26.698 -2.085 30.352 1.00 25.50 87 ALA A N 1
ATOM 604 C CA . ALA A 1 87 ? 26.112 -2.506 29.092 1.00 25.50 87 ALA A CA 1
ATOM 605 C C . ALA A 1 87 ? 25.434 -3.892 29.035 1.00 25.50 87 ALA A C 1
ATOM 607 O O . ALA A 1 87 ? 25.868 -4.874 29.631 1.00 25.50 87 ALA A O 1
ATOM 608 N N . PHE A 1 88 ? 24.415 -3.964 28.169 1.00 31.08 88 PHE A N 1
ATOM 609 C CA . PHE A 1 88 ? 23.842 -5.193 27.616 1.00 31.08 88 PHE A CA 1
ATOM 610 C C . PHE A 1 88 ? 24.922 -6.160 27.103 1.00 31.08 88 PHE A C 1
ATOM 612 O O . PHE A 1 88 ? 25.793 -5.757 26.328 1.00 31.08 88 PHE A O 1
ATOM 619 N N . PRO A 1 89 ? 24.741 -7.463 27.369 1.00 29.08 89 PRO A N 1
ATOM 620 C CA . PRO A 1 89 ? 24.850 -8.425 26.282 1.00 29.08 89 PRO A CA 1
ATOM 621 C C . PRO A 1 89 ? 23.727 -9.478 26.277 1.00 29.08 89 PRO A C 1
ATOM 623 O O . PRO A 1 89 ? 23.022 -9.734 27.247 1.00 29.08 89 PRO A O 1
ATOM 626 N N . SER A 1 90 ? 23.575 -10.055 25.094 1.00 28.52 90 SER A N 1
ATOM 627 C CA . SER A 1 90 ? 22.652 -11.089 24.620 1.00 28.52 90 SER A CA 1
ATOM 628 C C . SER A 1 90 ? 22.713 -12.471 25.307 1.00 28.52 90 SER A C 1
ATOM 630 O O . SER A 1 90 ? 23.746 -12.812 25.876 1.00 28.52 90 SER A O 1
ATOM 632 N N . LEU A 1 91 ? 21.676 -13.295 25.009 1.00 26.28 91 LEU A N 1
ATOM 633 C CA . LEU A 1 91 ? 21.551 -14.790 25.010 1.00 26.28 91 LEU A CA 1
ATOM 634 C C . LEU A 1 91 ? 20.760 -15.412 26.193 1.00 26.28 91 LEU A C 1
ATOM 636 O O . LEU A 1 91 ? 20.669 -14.772 27.235 1.00 26.28 91 LEU A O 1
ATOM 640 N N . PRO A 1 92 ? 20.303 -16.694 26.153 1.00 29.86 92 PRO A N 1
ATOM 641 C CA . PRO A 1 92 ? 19.749 -17.555 25.082 1.00 29.86 92 PRO A CA 1
ATOM 642 C C . PRO A 1 92 ? 18.452 -18.323 25.510 1.00 29.86 92 PRO A C 1
ATOM 644 O O . PRO A 1 92 ? 17.919 -18.136 26.600 1.00 29.86 92 PRO A O 1
ATOM 647 N N . ASP A 1 93 ? 17.956 -19.214 24.637 1.00 28.64 93 ASP A N 1
ATOM 648 C CA . ASP A 1 93 ? 16.832 -20.148 24.849 1.00 28.64 93 ASP A CA 1
ATOM 649 C C . ASP A 1 93 ? 16.998 -21.104 26.053 1.00 28.64 93 ASP A C 1
ATOM 651 O O . ASP A 1 93 ? 17.958 -21.865 26.142 1.00 28.64 93 ASP A O 1
ATOM 655 N N . SER A 1 94 ? 15.994 -21.126 26.933 1.00 25.39 94 SER A N 1
ATOM 656 C CA . SER A 1 94 ? 15.389 -22.280 27.638 1.00 25.39 94 SER A CA 1
ATOM 657 C C . SER A 1 94 ? 14.484 -21.673 28.724 1.00 25.39 94 SER A C 1
ATOM 659 O O . SER A 1 94 ? 14.902 -20.800 29.467 1.00 25.39 94 SER A O 1
ATOM 661 N N . GLN A 1 95 ? 13.180 -21.930 28.777 1.00 24.89 95 GLN A N 1
ATOM 662 C CA . GLN A 1 95 ? 12.614 -23.151 29.328 1.00 24.89 95 GLN A CA 1
ATOM 663 C C . GLN A 1 95 ? 11.220 -23.423 28.744 1.00 24.89 95 GLN A C 1
ATOM 665 O O . GLN A 1 95 ? 10.338 -22.565 28.701 1.00 24.89 95 GLN A O 1
ATOM 670 N N . LEU A 1 96 ? 11.030 -24.674 28.334 1.00 24.80 96 LEU A N 1
ATOM 671 C CA . LEU A 1 96 ? 9.735 -25.334 28.242 1.00 24.80 96 LEU A CA 1
ATOM 672 C C . LEU A 1 96 ? 9.193 -25.561 29.658 1.00 24.80 96 LEU A C 1
ATOM 674 O O . LEU A 1 96 ? 9.912 -26.114 30.483 1.00 24.80 96 LEU A O 1
ATOM 678 N N . SER A 1 97 ? 7.925 -25.223 29.898 1.00 22.55 97 SER A N 1
ATOM 679 C CA . SER A 1 97 ? 6.907 -26.088 30.529 1.00 22.55 97 SER A CA 1
ATOM 680 C C . SER A 1 97 ? 5.787 -25.254 31.168 1.00 22.55 97 SER A C 1
ATOM 682 O O . SER A 1 97 ? 6.013 -24.165 31.675 1.00 22.55 97 SER A O 1
ATOM 684 N N . GLN A 1 98 ? 4.586 -25.838 31.169 1.00 23.00 98 GLN A N 1
ATOM 685 C CA . GLN A 1 98 ? 3.366 -25.431 31.880 1.00 23.00 98 GLN A CA 1
ATOM 686 C C . GLN A 1 98 ? 2.507 -24.314 31.260 1.00 23.00 98 GLN A C 1
ATOM 688 O O . GLN A 1 98 ? 2.527 -23.151 31.647 1.00 23.00 98 GLN A O 1
ATOM 693 N N . SER A 1 99 ? 1.649 -24.714 30.318 1.00 25.80 99 SER A N 1
ATOM 694 C CA . SER A 1 99 ? 0.180 -24.644 30.486 1.00 25.80 99 SER A CA 1
ATOM 695 C C . SER A 1 99 ? -0.511 -25.060 29.181 1.00 25.80 99 SER A C 1
ATOM 697 O O . SER A 1 99 ? -0.935 -24.252 28.359 1.00 25.80 99 SER A O 1
ATOM 699 N N . GLN A 1 100 ? -0.606 -26.375 28.970 1.00 26.53 100 GLN A N 1
ATOM 700 C CA . GLN A 1 100 ? -1.646 -26.947 28.121 1.00 26.53 100 GLN A CA 1
ATOM 701 C C . GLN A 1 100 ? -2.868 -27.213 29.000 1.00 26.53 100 GLN A C 1
ATOM 703 O O . GLN A 1 100 ? -2.875 -28.177 29.753 1.00 26.53 100 GLN A O 1
ATOM 708 N N . SER A 1 101 ? -3.885 -26.363 28.896 1.00 26.86 101 SER A N 1
ATOM 709 C CA . SER A 1 101 ? -5.300 -26.704 29.103 1.00 26.86 101 SER A CA 1
ATOM 710 C C . SER A 1 101 ? -6.138 -25.451 28.846 1.00 26.86 101 SER A C 1
ATOM 712 O O . SER A 1 101 ? -5.736 -24.383 29.294 1.00 26.86 101 SER A O 1
ATOM 714 N N . GLN A 1 102 ? -7.298 -25.617 28.201 1.00 25.19 102 GLN A N 1
ATOM 715 C CA . GLN A 1 102 ? -8.290 -24.619 27.737 1.00 25.19 102 GLN A CA 1
ATOM 716 C C . GLN A 1 102 ? -8.195 -24.342 26.220 1.00 25.19 102 GLN A C 1
ATOM 718 O O . GLN A 1 102 ? -7.438 -23.499 25.747 1.00 25.19 102 GLN A O 1
ATOM 723 N N . SER A 1 103 ? -8.733 -25.256 25.401 1.00 26.28 103 SER A N 1
ATOM 724 C CA . SER A 1 103 ? -10.137 -25.286 24.914 1.00 26.28 103 SER A CA 1
ATOM 725 C C . SER A 1 103 ? -10.410 -24.172 23.892 1.00 26.28 103 SER A C 1
ATOM 727 O O . SER A 1 103 ? -10.374 -22.991 24.208 1.00 26.28 103 SER A O 1
ATOM 729 N N . GLN A 1 104 ? -10.575 -24.482 22.602 1.00 26.56 104 GLN A N 1
ATOM 730 C CA . GLN A 1 104 ? -11.908 -24.705 22.015 1.00 26.56 104 GLN A CA 1
ATOM 731 C C . GLN A 1 104 ? -13.014 -23.906 22.728 1.00 26.56 104 GLN A C 1
ATOM 733 O O . GLN A 1 104 ? -13.704 -24.426 23.593 1.00 26.56 104 GLN A O 1
ATOM 738 N N . ALA A 1 105 ? -13.172 -22.638 22.348 1.00 24.72 105 ALA A N 1
ATOM 739 C CA . ALA A 1 105 ? -14.409 -21.885 22.513 1.00 24.72 105 ALA A CA 1
ATOM 740 C C . ALA A 1 105 ? -14.452 -20.794 21.435 1.00 24.72 105 ALA A C 1
ATOM 742 O O . ALA A 1 105 ? -13.535 -19.978 21.310 1.00 24.72 105 ALA A O 1
ATOM 743 N N . GLY A 1 106 ? -15.495 -20.832 20.609 1.00 24.66 106 GLY A N 1
ATOM 744 C CA . GLY A 1 106 ? -15.849 -19.734 19.724 1.00 24.66 106 GLY A CA 1
ATOM 745 C C . GLY A 1 106 ? -16.226 -18.484 20.522 1.00 24.66 106 GLY A C 1
ATOM 746 O O . GLY A 1 106 ? -16.585 -18.566 21.690 1.00 24.66 106 GLY A O 1
ATOM 747 N N . LEU A 1 107 ? -16.092 -17.334 19.861 1.00 29.09 107 LEU A N 1
ATOM 748 C CA . LEU A 1 107 ? -16.811 -16.072 20.084 1.00 29.09 107 LEU A CA 1
ATOM 749 C C . LEU A 1 107 ? -17.684 -16.017 21.358 1.00 29.09 107 LEU A C 1
ATOM 751 O O . LEU A 1 107 ? -18.893 -16.207 21.302 1.00 29.09 107 LEU A O 1
ATOM 755 N N . GLY A 1 108 ? -17.065 -15.718 22.498 1.00 26.62 108 GLY A N 1
ATOM 756 C CA . GLY A 1 108 ? -17.756 -15.560 23.775 1.00 26.62 108 GLY A CA 1
ATOM 757 C C . GLY A 1 108 ? -16.797 -15.075 24.854 1.00 26.62 108 GLY A C 1
ATOM 758 O O . GLY A 1 108 ? -16.342 -15.856 25.676 1.00 26.62 108 GLY A O 1
ATOM 759 N N . LEU A 1 109 ? -16.440 -13.789 24.833 1.00 28.77 109 LEU A N 1
ATOM 760 C CA . LEU A 1 109 ? -15.669 -13.155 25.908 1.00 28.77 109 LEU A CA 1
ATOM 761 C C . LEU A 1 109 ? -16.303 -11.810 26.266 1.00 28.77 109 LEU A C 1
ATOM 763 O O . LEU A 1 109 ? -15.831 -10.748 25.871 1.00 28.77 109 LEU A O 1
ATOM 767 N N . SER A 1 110 ? -17.394 -11.897 27.026 1.00 31.06 110 SER A N 1
AT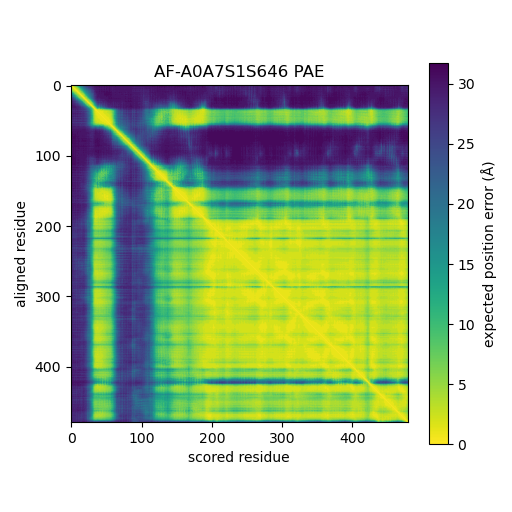OM 768 C CA . SER A 1 110 ? -17.927 -10.829 27.878 1.00 31.06 110 SER A CA 1
ATOM 769 C C . SER A 1 110 ? -17.681 -11.120 29.366 1.00 31.06 110 SER A C 1
ATOM 771 O O . SER A 1 110 ? -18.395 -10.600 30.216 1.00 31.06 110 SER A O 1
ATOM 773 N N . GLN A 1 111 ? -16.725 -11.985 29.715 1.00 33.00 111 GLN A N 1
ATOM 774 C CA . GLN A 1 111 ? -16.444 -12.321 31.112 1.00 33.00 111 GLN A CA 1
ATOM 775 C C . GLN A 1 111 ? -15.086 -11.757 31.518 1.00 33.00 111 GLN A C 1
ATOM 777 O O . GLN A 1 111 ? -14.052 -12.185 31.012 1.00 33.00 111 GLN A O 1
ATOM 782 N N . GLY A 1 112 ? -15.121 -10.752 32.394 1.00 31.25 112 GLY A N 1
ATOM 783 C CA . GLY A 1 112 ? -13.931 -10.116 32.960 1.00 31.25 112 GLY A CA 1
ATOM 784 C C . GLY A 1 112 ? -14.096 -8.659 33.404 1.00 31.25 112 GLY A C 1
ATOM 785 O O . GLY A 1 112 ? -13.111 -8.053 33.805 1.00 31.25 112 GLY A O 1
ATOM 786 N N . LEU A 1 113 ? -15.300 -8.085 33.335 1.00 35.81 113 LEU A N 1
ATOM 787 C CA . LEU A 1 113 ? -15.641 -6.840 34.025 1.00 35.81 113 LEU A CA 1
ATOM 788 C C . LEU A 1 113 ? -16.785 -7.159 34.988 1.00 35.81 113 LEU A C 1
ATOM 790 O O . LEU A 1 113 ? -17.772 -7.765 34.565 1.00 35.81 113 LEU A O 1
ATOM 794 N N . ASP A 1 114 ? -16.635 -6.801 36.264 1.00 37.22 114 ASP A N 1
ATOM 795 C CA . ASP A 1 114 ? -17.706 -6.921 37.256 1.00 37.22 114 ASP A CA 1
ATOM 796 C C . ASP A 1 114 ? -18.998 -6.290 36.727 1.00 37.22 114 ASP A C 1
ATOM 798 O O . ASP A 1 114 ? -18.965 -5.258 36.053 1.00 37.22 114 ASP A O 1
ATOM 802 N N . LYS A 1 115 ? -20.152 -6.897 37.029 1.00 33.34 115 LYS A N 1
ATOM 803 C CA . LYS A 1 115 ? -21.463 -6.413 36.556 1.00 33.34 115 LYS A CA 1
ATOM 804 C C . LYS A 1 115 ? -21.725 -4.950 36.940 1.00 33.34 115 LYS A C 1
ATOM 806 O O . LYS A 1 115 ? -22.366 -4.235 36.177 1.00 33.34 115 LYS A O 1
ATOM 811 N N . GLU A 1 116 ? -21.195 -4.505 38.075 1.00 35.44 116 GLU A N 1
ATOM 812 C CA . GLU A 1 116 ? -21.284 -3.119 38.551 1.00 35.44 116 GLU A CA 1
ATOM 813 C C . GLU A 1 116 ? -20.333 -2.181 37.797 1.00 35.44 116 GLU A C 1
ATOM 815 O O . GLU A 1 116 ? -20.737 -1.097 37.380 1.00 35.44 116 GLU A O 1
ATOM 820 N N . ALA A 1 117 ? -19.105 -2.626 37.504 1.00 35.41 117 ALA A N 1
ATOM 821 C CA . ALA A 1 117 ? -18.179 -1.890 36.641 1.00 35.41 117 ALA A CA 1
ATOM 822 C C . ALA A 1 117 ? -18.725 -1.757 35.207 1.00 35.41 117 ALA A C 1
ATOM 824 O O . ALA A 1 117 ? -18.547 -0.727 34.560 1.00 35.41 117 ALA A O 1
ATOM 825 N N . TRP A 1 118 ? -19.435 -2.780 34.720 1.00 36.81 118 TRP A N 1
ATOM 826 C CA . TRP A 1 118 ? -20.141 -2.746 33.442 1.00 36.81 118 TRP A CA 1
ATOM 827 C C . TRP A 1 118 ? -21.321 -1.765 33.452 1.00 36.81 118 TRP A C 1
ATOM 829 O O . TRP A 1 118 ? -21.505 -1.037 32.479 1.00 36.81 118 TRP A O 1
ATOM 839 N N . ALA A 1 119 ? -22.096 -1.712 34.541 1.00 41.28 119 ALA A N 1
ATOM 840 C CA . ALA A 1 119 ? -23.205 -0.771 34.694 1.00 41.28 119 ALA A CA 1
ATOM 841 C C . ALA A 1 119 ? -22.718 0.690 34.741 1.00 41.28 119 ALA A C 1
ATOM 843 O O . ALA A 1 119 ? -23.228 1.515 33.985 1.00 41.28 119 ALA A O 1
ATOM 844 N N . GLY A 1 120 ? -21.669 0.983 35.521 1.00 47.50 120 GLY A N 1
ATOM 845 C CA . GLY A 1 120 ? -21.057 2.317 35.582 1.00 47.50 120 GLY A CA 1
ATOM 846 C C . GLY A 1 120 ? -20.458 2.761 34.242 1.00 47.50 120 GLY A C 1
ATOM 847 O O . GLY A 1 120 ? -20.752 3.853 33.760 1.00 47.50 120 GLY A O 1
ATOM 848 N N . CYS A 1 121 ? -19.711 1.884 33.559 1.00 46.19 121 CYS A N 1
ATOM 849 C CA . CYS A 1 121 ? -19.204 2.181 32.215 1.00 46.19 121 CYS A CA 1
ATOM 850 C C . CYS A 1 121 ? -20.324 2.344 31.170 1.00 46.19 121 CYS A C 1
ATOM 852 O O . CYS A 1 121 ? -20.144 3.070 30.194 1.00 46.19 121 CYS A O 1
ATOM 854 N N . ALA A 1 122 ? -21.473 1.682 31.338 1.00 48.34 122 ALA A N 1
ATOM 855 C CA . ALA A 1 122 ? -22.612 1.814 30.433 1.00 48.34 122 ALA A CA 1
ATOM 856 C C . ALA A 1 122 ? -23.377 3.134 30.625 1.00 48.34 122 ALA A C 1
ATOM 858 O O . ALA A 1 122 ? -23.845 3.689 29.628 1.00 48.34 122 ALA A O 1
ATOM 859 N N . GLU A 1 123 ? -23.487 3.644 31.855 1.00 55.50 123 GLU A N 1
ATOM 860 C CA . GLU A 1 123 ? -24.041 4.978 32.134 1.00 55.50 123 GLU A CA 1
ATOM 861 C C . GLU A 1 123 ? -23.117 6.091 31.636 1.00 55.50 123 GLU A C 1
ATOM 863 O O . GLU A 1 123 ? -23.575 7.008 30.960 1.00 55.50 123 GLU A O 1
ATOM 868 N N . GLU A 1 124 ? -21.808 5.970 31.860 1.00 53.19 124 GLU A N 1
ATOM 869 C CA . GLU A 1 124 ? -20.802 6.910 31.350 1.00 53.19 124 GLU A CA 1
ATOM 870 C C . GLU A 1 124 ? -20.754 6.941 29.815 1.00 53.19 124 GLU A C 1
ATOM 872 O O . GLU A 1 124 ? -20.737 8.011 29.204 1.00 53.19 124 GLU A O 1
ATOM 877 N N . ALA A 1 125 ? -20.807 5.770 29.170 1.00 51.53 125 ALA A N 1
ATOM 878 C CA . ALA A 1 125 ? -20.896 5.663 27.715 1.00 51.53 125 ALA A CA 1
ATOM 879 C C . ALA A 1 125 ? -22.198 6.262 27.167 1.00 51.53 125 ALA A C 1
ATOM 881 O O . ALA A 1 125 ? -22.202 6.825 26.074 1.00 51.53 125 ALA A O 1
ATOM 882 N N . ARG A 1 126 ? -23.300 6.136 27.916 1.00 57.47 126 ARG A N 1
ATOM 883 C CA . ARG A 1 126 ? -24.594 6.724 27.563 1.00 57.47 126 ARG A CA 1
ATOM 884 C C . ARG A 1 126 ? -24.565 8.246 27.703 1.00 57.47 126 ARG A C 1
ATOM 886 O O . ARG A 1 126 ? -24.958 8.915 26.762 1.00 57.47 126 ARG A O 1
ATOM 893 N N . ALA A 1 127 ? -24.006 8.785 28.784 1.00 59.94 127 ALA A N 1
ATOM 894 C CA . ALA A 1 127 ? -23.845 10.226 28.973 1.00 59.94 127 ALA A CA 1
ATOM 895 C C . ALA A 1 127 ? -22.929 10.863 27.909 1.00 59.94 127 ALA A C 1
ATOM 897 O O . ALA A 1 127 ? -23.242 11.927 27.380 1.00 59.94 127 ALA A O 1
ATOM 898 N N . ALA A 1 128 ? -21.822 10.199 27.548 1.00 54.84 128 ALA A N 1
ATOM 899 C CA . ALA A 1 128 ? -20.935 10.653 26.473 1.00 54.84 128 ALA A CA 1
ATOM 900 C C . ALA A 1 128 ? -21.634 10.666 25.103 1.00 54.84 128 ALA A C 1
ATOM 902 O O . ALA A 1 128 ? -21.358 11.529 24.271 1.00 54.84 128 ALA A O 1
ATOM 903 N N . LEU A 1 129 ? -22.539 9.713 24.876 1.00 60.75 129 LEU A N 1
ATOM 904 C CA . LEU A 1 129 ? -23.326 9.615 23.657 1.00 60.75 129 LEU A CA 1
ATOM 905 C C . LEU A 1 129 ? -24.461 10.638 23.624 1.00 60.75 129 LEU A C 1
ATOM 907 O O . LEU A 1 129 ? -24.601 11.314 22.617 1.00 60.75 129 LEU A O 1
ATOM 911 N N . ASP A 1 130 ? -25.203 10.818 24.714 1.00 63.50 130 ASP A N 1
ATOM 912 C CA . ASP A 1 130 ? -26.274 11.814 24.821 1.00 63.50 130 ASP A CA 1
ATOM 913 C C . ASP A 1 130 ? -25.721 13.238 24.620 1.00 63.50 130 ASP A C 1
ATOM 915 O O . ASP A 1 130 ? -26.252 13.985 23.802 1.00 63.50 130 ASP A O 1
ATOM 919 N N . ALA A 1 131 ? -24.574 13.573 25.226 1.00 60.91 131 ALA A N 1
ATOM 920 C CA . ALA A 1 131 ? -23.896 14.854 25.000 1.00 60.91 131 ALA A CA 1
ATOM 921 C C . ALA A 1 131 ? -23.400 15.030 23.550 1.00 60.91 131 ALA A C 1
ATOM 923 O O . ALA A 1 131 ? -23.503 16.117 22.980 1.00 60.91 131 ALA A O 1
ATOM 924 N N . ALA A 1 132 ? -22.874 13.966 22.927 1.00 57.97 132 ALA A N 1
ATOM 925 C CA . ALA A 1 132 ? -22.480 14.005 21.518 1.00 57.97 132 ALA A CA 1
ATOM 926 C C . ALA A 1 132 ? -23.698 14.178 20.594 1.00 57.97 132 ALA A C 1
ATOM 928 O O . ALA A 1 132 ? -23.632 14.926 19.626 1.00 57.97 132 ALA A O 1
ATOM 929 N N . LEU A 1 133 ? -24.822 13.524 20.896 1.00 61.16 133 LEU A N 1
ATOM 930 C CA . LEU A 1 133 ? -26.066 13.636 20.135 1.00 61.16 133 LEU A CA 1
ATOM 931 C C . LEU A 1 133 ? -26.714 15.017 20.284 1.00 61.16 133 LEU A C 1
ATOM 933 O O . LEU A 1 133 ? -27.213 15.546 19.294 1.00 61.16 133 LEU A O 1
ATOM 937 N N . GLU A 1 134 ? -26.667 15.624 21.472 1.00 65.12 134 GLU A N 1
ATOM 938 C CA . GLU A 1 134 ? -27.129 17.001 21.701 1.00 65.12 134 GLU A CA 1
ATOM 939 C C . GLU A 1 134 ? -26.340 18.015 20.863 1.00 65.12 134 GLU A C 1
ATOM 941 O O . GLU A 1 134 ? -26.936 18.898 20.248 1.00 65.12 134 GLU A O 1
ATOM 946 N N . GLN A 1 135 ? -25.016 17.854 20.758 1.00 60.06 135 GLN A N 1
ATOM 947 C CA . GLN A 1 135 ? -24.171 18.709 19.912 1.00 60.06 135 GLN A CA 1
ATOM 948 C C . GLN A 1 135 ? -24.443 18.540 18.409 1.00 60.06 135 GLN A C 1
ATOM 950 O O . GLN A 1 135 ? -24.173 19.452 17.630 1.00 60.06 135 GLN A O 1
ATOM 955 N N . LEU A 1 136 ? -24.969 17.384 17.995 1.00 57.41 136 LEU A N 1
ATOM 956 C CA . LEU A 1 136 ? -25.229 17.042 16.594 1.00 57.41 136 LEU A CA 1
ATOM 957 C C . LEU A 1 136 ? -26.659 17.376 16.125 1.00 57.41 136 LEU A C 1
ATOM 959 O O . LEU A 1 136 ? -26.947 17.273 14.931 1.00 57.41 136 LEU A O 1
ATOM 963 N N . GLY A 1 137 ? -27.563 17.789 17.021 1.00 64.31 137 GLY A N 1
ATOM 964 C CA . GLY A 1 137 ? -28.935 18.170 16.669 1.00 64.31 137 GLY A CA 1
ATOM 965 C C . GLY A 1 137 ? -29.710 17.058 15.940 1.00 64.31 137 GLY A C 1
ATOM 966 O O . GLY A 1 137 ? -29.650 15.887 16.314 1.00 64.31 137 GLY A O 1
ATOM 967 N N . SER A 1 138 ? -30.440 17.404 14.870 1.00 55.62 138 SER A N 1
ATOM 968 C CA . SER A 1 138 ? -31.236 16.445 14.078 1.00 55.62 138 SER A CA 1
ATOM 969 C C . SER A 1 138 ? -30.399 15.414 13.306 1.00 55.62 138 SER A C 1
ATOM 971 O O . SER A 1 138 ? -30.914 14.356 12.952 1.00 55.62 138 SER A O 1
ATOM 973 N N . ALA A 1 139 ? -29.095 15.651 13.105 1.00 52.66 139 ALA A N 1
ATOM 974 C CA . ALA A 1 139 ? -28.189 14.667 12.503 1.00 52.66 139 ALA A CA 1
ATOM 975 C C . ALA A 1 139 ? -27.934 13.453 13.424 1.00 52.66 139 ALA A C 1
ATOM 977 O O . ALA A 1 139 ? -27.439 12.418 12.974 1.00 52.66 139 ALA A O 1
ATOM 978 N N . GLY A 1 140 ? -28.304 13.555 14.708 1.00 51.81 140 GLY A N 1
ATOM 979 C CA . GLY A 1 140 ? -28.186 12.489 15.700 1.00 51.81 140 GLY A CA 1
ATOM 980 C C . GLY A 1 140 ? -29.199 11.348 15.554 1.00 51.81 140 GLY A C 1
ATOM 981 O O . GLY A 1 140 ? -29.029 10.311 16.193 1.00 51.81 140 GLY A O 1
ATOM 982 N N . GLU A 1 141 ? -30.235 11.472 14.717 1.00 57.16 141 GLU A N 1
ATOM 983 C CA . GLU A 1 141 ? -31.232 10.401 14.545 1.00 57.16 141 GLU A CA 1
ATOM 984 C C . GLU A 1 141 ? -30.630 9.123 13.938 1.00 57.16 141 GLU A C 1
ATOM 986 O O . GLU A 1 141 ? -30.967 8.022 14.377 1.00 57.16 141 GLU A O 1
ATOM 991 N N . ALA A 1 142 ? -29.649 9.252 13.035 1.00 55.28 142 ALA A N 1
ATOM 992 C CA . ALA A 1 142 ? -28.917 8.120 12.452 1.00 55.28 142 ALA A CA 1
ATOM 993 C C . ALA A 1 142 ? -28.099 7.320 13.490 1.00 55.28 142 ALA A C 1
ATOM 995 O O . ALA A 1 142 ? -27.789 6.147 13.284 1.00 55.28 142 ALA A O 1
ATOM 996 N N . LEU A 1 143 ? -27.768 7.939 14.627 1.00 56.16 143 LEU A N 1
ATOM 997 C CA . LEU A 1 143 ? -26.943 7.364 15.691 1.00 56.16 143 LEU A CA 1
ATOM 998 C C . LEU A 1 143 ? -27.762 6.670 16.796 1.00 56.16 143 LEU A C 1
ATOM 1000 O O . LEU A 1 143 ? -27.187 6.033 17.679 1.00 56.16 143 LEU A O 1
ATOM 1004 N N . ARG A 1 144 ? -29.099 6.765 16.755 1.00 57.56 144 ARG A N 1
ATOM 1005 C CA . ARG A 1 144 ? -30.001 6.181 17.768 1.00 57.56 144 ARG A CA 1
ATOM 1006 C C . ARG A 1 144 ? -30.325 4.703 17.534 1.00 57.56 144 ARG A C 1
ATOM 1008 O O . ARG A 1 144 ? -31.020 4.094 18.346 1.00 57.56 144 ARG A O 1
ATOM 1015 N N . ALA A 1 145 ? -29.813 4.108 16.458 1.00 65.19 145 ALA A N 1
ATOM 1016 C CA . ALA A 1 145 ? -29.946 2.677 16.215 1.00 65.19 145 ALA A CA 1
ATOM 1017 C C . ALA A 1 145 ? -29.265 1.869 17.336 1.00 65.19 145 ALA A C 1
ATOM 1019 O O . ALA A 1 145 ? -28.123 2.138 17.713 1.00 65.19 145 ALA A O 1
ATOM 1020 N N . ALA A 1 146 ? -29.948 0.841 17.849 1.00 65.56 146 ALA A N 1
ATOM 1021 C CA . ALA A 1 146 ? -29.465 0.027 18.969 1.00 65.56 146 ALA A CA 1
ATOM 1022 C C . ALA A 1 146 ? -28.062 -0.568 18.732 1.00 65.56 146 ALA A C 1
ATOM 1024 O O . ALA A 1 146 ? -27.263 -0.684 19.663 1.00 65.56 146 ALA A O 1
ATOM 1025 N N . GLU A 1 147 ? -27.733 -0.895 17.481 1.00 68.44 147 GLU A N 1
ATOM 1026 C CA . GLU A 1 147 ? -26.419 -1.412 17.102 1.00 68.44 147 GLU A CA 1
ATOM 1027 C C . GLU A 1 147 ? -25.303 -0.358 17.200 1.00 68.44 147 GLU A C 1
ATOM 1029 O O . GLU A 1 147 ? -24.200 -0.661 17.668 1.00 68.44 147 GLU A O 1
ATOM 1034 N N . VAL A 1 148 ? -25.591 0.894 16.835 1.00 70.12 148 VAL A N 1
ATOM 1035 C CA . VAL A 1 148 ? -24.657 2.018 16.996 1.00 70.12 148 VAL A CA 1
ATOM 1036 C C . VAL A 1 148 ? -24.366 2.233 18.479 1.00 70.12 148 VAL A C 1
ATOM 1038 O O . VAL A 1 148 ? -23.199 2.257 18.875 1.00 70.12 148 VAL A O 1
ATOM 1041 N N . LEU A 1 149 ? -25.408 2.268 19.318 1.00 71.69 149 LEU A N 1
ATOM 1042 C CA . LEU A 1 149 ? -25.270 2.373 20.775 1.00 71.69 149 LEU A CA 1
ATOM 1043 C C . LEU A 1 149 ? -24.386 1.243 21.343 1.00 71.69 149 LEU A C 1
ATOM 1045 O O . LEU A 1 149 ? -23.504 1.489 22.169 1.00 71.69 149 LEU A O 1
ATOM 1049 N N . ALA A 1 150 ? -24.583 -0.002 20.893 1.00 77.56 150 ALA A N 1
ATOM 1050 C CA . ALA A 1 150 ? -23.796 -1.151 21.347 1.00 77.56 150 ALA A CA 1
ATOM 1051 C C . ALA A 1 150 ? -22.304 -1.034 20.977 1.00 77.56 150 ALA A C 1
ATOM 1053 O O . ALA A 1 150 ? -21.420 -1.362 21.780 1.00 77.56 150 ALA A O 1
ATOM 1054 N N . ARG A 1 151 ? -22.008 -0.528 19.776 1.00 80.06 151 ARG A N 1
ATOM 1055 C CA . ARG A 1 151 ? -20.634 -0.291 19.312 1.00 80.06 151 ARG A CA 1
ATOM 1056 C C . ARG A 1 151 ? -19.969 0.847 20.086 1.00 80.06 151 ARG A C 1
ATOM 1058 O O . ARG A 1 151 ? -18.842 0.666 20.540 1.00 80.06 151 ARG A O 1
ATOM 1065 N N . VAL A 1 152 ? -20.670 1.957 20.325 1.00 76.94 152 VAL A N 1
ATOM 1066 C CA . VAL A 1 152 ? -20.154 3.084 21.126 1.00 76.94 152 VAL A CA 1
ATOM 1067 C C . VAL A 1 152 ? -19.873 2.661 22.573 1.00 76.94 152 VAL A C 1
ATOM 1069 O O . VAL A 1 152 ? -18.823 2.996 23.118 1.00 76.94 152 VAL A O 1
ATOM 1072 N N . ARG A 1 153 ? -20.725 1.826 23.183 1.00 79.81 153 ARG A N 1
ATOM 1073 C CA . ARG A 1 153 ? -20.435 1.221 24.499 1.00 79.81 153 ARG A CA 1
ATOM 1074 C C . ARG A 1 153 ? -19.156 0.388 24.488 1.00 79.81 153 ARG A C 1
ATOM 1076 O O . ARG A 1 153 ? -18.328 0.510 25.386 1.00 79.81 153 ARG A O 1
ATOM 1083 N N . SER A 1 154 ? -18.966 -0.429 23.453 1.00 85.69 154 SER A N 1
ATOM 1084 C CA . SER A 1 154 ? -17.742 -1.229 23.304 1.00 85.69 154 SER A CA 1
ATOM 1085 C C . SER A 1 154 ? -16.498 -0.349 23.129 1.00 85.69 154 SER A C 1
ATOM 1087 O O . SER A 1 154 ? -15.437 -0.667 23.667 1.00 85.69 154 SER A O 1
ATOM 1089 N N . MET A 1 155 ? -16.630 0.787 22.430 1.00 86.25 155 MET A N 1
ATOM 1090 C CA . MET A 1 155 ? -15.580 1.806 22.354 1.00 86.25 155 MET A CA 1
ATOM 1091 C C . MET A 1 155 ? -15.261 2.376 23.739 1.00 86.25 155 MET A C 1
ATOM 1093 O O . MET A 1 155 ? -14.099 2.383 24.126 1.00 86.25 155 MET A O 1
ATOM 1097 N N . ALA A 1 156 ? -16.260 2.791 24.519 1.00 82.38 156 ALA A N 1
ATOM 1098 C CA . ALA A 1 156 ? -16.037 3.352 25.853 1.00 82.38 156 ALA A CA 1
ATOM 1099 C C . ALA A 1 156 ? -15.283 2.392 26.782 1.00 82.38 156 ALA A C 1
ATOM 1101 O O . ALA A 1 156 ? -14.293 2.778 27.397 1.00 82.38 156 ALA A O 1
ATOM 1102 N N . VAL A 1 157 ? -15.669 1.114 26.797 1.00 85.06 157 VAL A N 1
ATOM 1103 C CA . VAL A 1 157 ? -14.965 0.076 27.567 1.00 85.06 157 VAL A CA 1
ATOM 1104 C C . VAL A 1 157 ? -13.496 -0.038 27.147 1.00 85.06 157 VAL A C 1
ATOM 1106 O O . VAL A 1 157 ? -12.604 -0.075 27.997 1.00 85.06 157 VAL A O 1
ATOM 1109 N N . ALA A 1 158 ? -13.226 -0.071 25.840 1.00 87.19 158 ALA A N 1
ATOM 1110 C CA . ALA A 1 158 ? -11.865 -0.160 25.320 1.00 87.19 158 ALA A CA 1
ATOM 1111 C C . ALA A 1 158 ? -11.032 1.100 25.628 1.00 87.19 158 ALA A C 1
ATOM 1113 O O . ALA A 1 158 ? -9.855 0.979 25.964 1.00 87.19 158 ALA A O 1
ATOM 1114 N N . ALA A 1 159 ? -11.634 2.291 25.565 1.00 85.69 159 ALA A N 1
ATOM 1115 C CA . ALA A 1 159 ? -10.977 3.551 25.909 1.00 85.69 159 ALA A CA 1
ATOM 1116 C C . ALA A 1 159 ? -10.617 3.620 27.403 1.00 85.69 159 ALA A C 1
ATOM 1118 O O . ALA A 1 159 ? -9.492 3.972 27.753 1.00 85.69 159 ALA A O 1
ATOM 1119 N N . THR A 1 160 ? -11.528 3.221 28.293 1.00 83.88 160 THR A N 1
ATOM 1120 C CA . THR A 1 160 ? -11.262 3.171 29.740 1.00 83.88 160 THR A CA 1
ATOM 1121 C C . THR A 1 160 ? -10.155 2.173 30.074 1.00 83.88 160 THR A C 1
ATOM 1123 O O . THR A 1 160 ? -9.266 2.480 30.869 1.00 83.88 160 THR A O 1
ATOM 1126 N N . ALA A 1 161 ? -10.160 0.994 29.441 1.00 85.75 161 ALA A N 1
ATOM 1127 C CA . ALA A 1 161 ? -9.083 0.019 29.595 1.00 85.75 161 ALA A CA 1
ATOM 1128 C C . ALA A 1 161 ? -7.732 0.591 29.139 1.00 85.75 161 ALA A C 1
ATOM 1130 O O . ALA A 1 161 ? -6.757 0.493 29.880 1.00 85.75 161 ALA A O 1
ATOM 1131 N N . TYR A 1 162 ? -7.693 1.261 27.981 1.00 86.56 162 TYR A N 1
ATOM 1132 C CA . TYR A 1 162 ? -6.484 1.917 27.481 1.00 86.56 162 TYR A CA 1
ATOM 1133 C C . TYR A 1 162 ? -5.901 2.902 28.500 1.00 86.56 162 TYR A C 1
ATOM 1135 O O . TYR A 1 162 ? -4.717 2.816 28.819 1.00 86.56 162 TYR A O 1
ATOM 1143 N N . TRP A 1 163 ? -6.719 3.809 29.043 1.00 84.50 163 TRP A N 1
ATOM 1144 C CA . TRP A 1 163 ? -6.228 4.840 29.960 1.00 84.50 163 TRP A CA 1
ATOM 1145 C C . TRP A 1 163 ? -5.748 4.285 31.307 1.00 84.50 163 TRP A C 1
ATOM 1147 O O . TRP A 1 163 ? -4.814 4.829 31.892 1.00 84.50 163 TRP A O 1
ATOM 1157 N N . ARG A 1 164 ? -6.320 3.169 31.773 1.00 83.62 164 ARG A N 1
ATOM 1158 C CA . ARG A 1 164 ? -5.822 2.439 32.954 1.00 83.62 164 ARG A CA 1
ATOM 1159 C C . ARG A 1 164 ? -4.528 1.678 32.674 1.00 83.62 164 ARG A C 1
ATOM 1161 O O . ARG A 1 164 ? -3.667 1.555 33.538 1.00 83.62 164 ARG A O 1
ATOM 1168 N N . GLU A 1 165 ? -4.396 1.120 31.476 1.00 83.75 165 GLU A N 1
ATOM 1169 C CA . GLU A 1 165 ? -3.207 0.371 31.077 1.00 83.75 165 GLU A CA 1
ATOM 1170 C C . GLU A 1 165 ? -2.027 1.321 30.860 1.00 83.75 165 GLU A C 1
ATOM 1172 O O . GLU A 1 165 ? -0.952 1.079 31.402 1.00 83.75 165 GLU A O 1
ATOM 1177 N N . VAL A 1 166 ? -2.232 2.437 30.152 1.00 79.00 166 VAL A N 1
ATOM 1178 C CA . VAL A 1 166 ? -1.169 3.392 29.801 1.00 79.00 166 VAL A CA 1
ATOM 1179 C C . VAL A 1 166 ? -0.561 4.086 31.020 1.00 79.00 166 VAL A C 1
ATOM 1181 O O . VAL A 1 166 ? 0.623 4.410 30.997 1.00 79.00 166 VAL A O 1
ATOM 1184 N N . SER A 1 167 ? -1.323 4.255 32.108 1.00 75.00 167 SER A N 1
ATOM 1185 C CA . SER A 1 167 ? -0.800 4.784 33.374 1.00 75.00 167 SER A CA 1
ATOM 1186 C C . SER A 1 167 ? 0.161 3.823 34.080 1.00 75.00 167 SER A C 1
ATOM 1188 O O . SER A 1 167 ? 0.834 4.222 35.026 1.00 75.00 167 SER A O 1
ATOM 1190 N N . THR A 1 168 ? 0.221 2.559 33.649 1.00 74.75 168 THR A N 1
ATOM 1191 C CA . THR A 1 168 ? 1.099 1.531 34.229 1.00 74.75 168 THR A CA 1
ATOM 1192 C C . THR A 1 168 ? 2.165 1.049 33.247 1.00 74.75 168 THR A C 1
ATOM 1194 O O . THR A 1 168 ? 3.327 0.921 33.619 1.00 74.75 168 THR A O 1
ATOM 1197 N N . ASP A 1 169 ? 1.777 0.766 32.002 1.00 70.75 169 ASP A N 1
ATOM 1198 C CA . ASP A 1 169 ? 2.612 0.157 30.972 1.00 70.75 169 ASP A CA 1
ATOM 1199 C C . ASP A 1 169 ? 2.010 0.414 29.579 1.00 70.75 169 ASP A C 1
ATOM 1201 O O . ASP A 1 169 ? 0.992 -0.172 29.187 1.00 70.75 169 ASP A O 1
ATOM 1205 N N . LEU A 1 170 ? 2.685 1.255 28.790 1.00 67.31 170 LEU A N 1
ATOM 1206 C CA . LEU A 1 170 ? 2.289 1.578 27.415 1.00 67.31 170 LEU A CA 1
ATOM 1207 C C . LEU A 1 170 ? 2.128 0.334 26.522 1.00 67.31 170 LEU A C 1
ATOM 1209 O O . LEU A 1 170 ? 1.321 0.346 25.592 1.00 67.31 170 LEU A O 1
ATOM 1213 N N . SER A 1 171 ? 2.889 -0.737 26.767 1.00 65.94 171 SER A N 1
ATOM 1214 C CA . SER A 1 171 ? 2.861 -1.941 25.929 1.00 65.94 171 SER A CA 1
ATOM 1215 C C . SER A 1 171 ? 1.568 -2.745 26.092 1.00 65.94 171 SER A C 1
ATOM 1217 O O . SER A 1 171 ? 1.129 -3.407 25.146 1.00 65.94 171 SER A O 1
ATOM 1219 N N . LYS A 1 172 ? 0.916 -2.643 27.258 1.00 71.19 172 LYS A N 1
ATOM 1220 C CA . LYS A 1 172 ? -0.384 -3.275 27.530 1.00 71.19 172 LYS A CA 1
ATOM 1221 C C . LYS A 1 172 ? -1.526 -2.523 26.845 1.00 71.19 172 LYS A C 1
ATOM 1223 O O . LYS A 1 172 ? -2.427 -3.159 26.302 1.00 71.19 172 LYS A O 1
ATOM 1228 N N . ALA A 1 173 ? -1.410 -1.196 26.765 1.00 76.81 173 ALA A N 1
ATOM 1229 C CA . ALA A 1 173 ? -2.431 -0.296 26.231 1.00 76.81 173 ALA A CA 1
ATOM 1230 C C . ALA A 1 173 ? -2.732 -0.500 24.730 1.00 76.81 173 ALA A C 1
ATOM 1232 O O . ALA A 1 173 ? -3.853 -0.268 24.269 1.00 76.81 173 ALA A O 1
ATOM 1233 N N . ALA A 1 174 ? -1.756 -0.986 23.953 1.00 73.62 174 ALA A N 1
ATOM 1234 C CA . ALA A 1 174 ? -1.880 -1.151 22.502 1.00 73.62 174 ALA A CA 1
ATOM 1235 C C . ALA A 1 174 ? -3.080 -2.028 22.086 1.00 73.62 174 ALA A C 1
ATOM 1237 O O . ALA A 1 174 ? -3.794 -1.711 21.136 1.00 73.62 174 ALA A O 1
ATOM 1238 N N . GLY A 1 175 ? -3.359 -3.106 22.830 1.00 77.62 175 GLY A N 1
ATOM 1239 C CA . GLY A 1 175 ? -4.496 -3.984 22.535 1.00 77.62 175 GLY A CA 1
ATOM 1240 C C . GLY A 1 175 ? -5.854 -3.309 22.756 1.00 77.62 175 GLY A C 1
ATOM 1241 O O . GLY A 1 175 ? -6.795 -3.532 21.992 1.00 77.62 175 GLY A O 1
ATOM 1242 N N . SER A 1 176 ? -5.965 -2.465 23.782 1.00 83.75 176 SER A N 1
ATOM 1243 C CA . SER A 1 176 ? -7.182 -1.702 24.075 1.00 83.75 176 SER A CA 1
ATOM 1244 C C . SER A 1 176 ? -7.436 -0.619 23.032 1.00 83.75 176 SER A C 1
ATOM 1246 O O . SER A 1 176 ? -8.549 -0.529 22.514 1.00 83.75 176 SER A O 1
ATOM 1248 N N . LEU A 1 177 ? -6.393 0.098 22.613 1.00 79.88 177 LEU A N 1
ATOM 1249 C CA . LEU A 1 177 ? -6.473 1.058 21.514 1.00 79.88 177 LEU A CA 1
ATOM 1250 C C . LEU A 1 177 ? -6.853 0.385 20.184 1.00 79.88 177 LEU A C 1
ATOM 1252 O O . LEU A 1 177 ? -7.757 0.846 19.491 1.00 79.88 177 LEU A O 1
ATOM 1256 N N . ALA A 1 178 ? -6.258 -0.762 19.849 1.00 78.06 178 ALA A N 1
ATOM 1257 C CA . ALA A 1 178 ? -6.630 -1.504 18.643 1.00 78.06 178 ALA A CA 1
ATOM 1258 C C . ALA A 1 178 ? -8.106 -1.946 18.649 1.00 78.06 178 ALA A C 1
ATOM 1260 O O . ALA A 1 178 ? -8.784 -1.844 17.624 1.00 78.06 178 ALA A O 1
ATOM 1261 N N . ARG A 1 179 ? -8.634 -2.397 19.799 1.00 83.31 179 ARG A N 1
ATOM 1262 C CA . ARG A 1 179 ? -10.065 -2.724 19.957 1.00 83.31 179 ARG A CA 1
ATOM 1263 C C . ARG A 1 179 ? -10.950 -1.494 19.782 1.00 83.31 179 ARG A C 1
ATOM 1265 O O . ARG A 1 179 ? -11.927 -1.561 19.041 1.00 83.31 179 ARG A O 1
ATOM 1272 N N . PHE A 1 180 ? -10.590 -0.380 20.415 1.00 85.94 180 PHE A N 1
ATOM 1273 C CA . PHE A 1 180 ? -11.299 0.892 20.290 1.00 85.94 180 PHE A CA 1
ATOM 1274 C C . PHE A 1 180 ? -11.441 1.318 18.820 1.00 85.94 180 PHE A C 1
ATOM 1276 O O . PHE A 1 180 ? -12.555 1.514 18.331 1.00 85.94 180 PHE A O 1
ATOM 1283 N N . LEU A 1 181 ? -10.328 1.341 18.081 1.00 81.94 181 LEU A N 1
ATOM 1284 C CA . LEU A 1 181 ? -10.296 1.715 16.663 1.00 81.94 181 LEU A CA 1
ATOM 1285 C C . LEU A 1 181 ? -11.004 0.702 15.758 1.00 81.94 181 LEU A C 1
ATOM 1287 O O . LEU A 1 181 ? -11.562 1.067 14.724 1.00 81.94 181 LEU A O 1
ATOM 1291 N N . ALA A 1 182 ? -11.014 -0.582 16.125 1.00 81.31 182 ALA A N 1
ATOM 1292 C CA . ALA A 1 182 ? -11.782 -1.592 15.403 1.00 81.31 182 ALA A CA 1
ATOM 1293 C C . ALA A 1 182 ? -13.296 -1.345 15.508 1.00 81.31 182 ALA A C 1
ATOM 1295 O O . ALA A 1 182 ? -13.998 -1.496 14.508 1.00 81.31 182 ALA A O 1
ATOM 1296 N N . HIS A 1 183 ? -13.799 -0.947 16.682 1.00 84.56 183 HIS A N 1
ATOM 1297 C CA . HIS A 1 183 ? -15.209 -0.586 16.850 1.00 84.56 183 HIS A CA 1
ATOM 1298 C C . HIS A 1 183 ? -15.556 0.720 16.137 1.00 84.56 183 HIS A C 1
ATOM 1300 O O . HIS A 1 183 ? -16.551 0.746 15.417 1.00 84.56 183 HIS A O 1
ATOM 1306 N N . GLN A 1 184 ? -14.706 1.744 16.261 1.00 84.06 184 GLN A N 1
ATOM 1307 C CA . GLN A 1 184 ? -14.856 3.006 15.535 1.00 84.06 184 GLN A CA 1
ATOM 1308 C C . GLN A 1 184 ? -14.970 2.759 14.028 1.00 84.06 184 GLN A C 1
ATOM 1310 O O . GLN A 1 184 ? -15.925 3.190 13.392 1.00 84.06 184 GLN A O 1
ATOM 1315 N N . ARG A 1 185 ? -14.028 2.001 13.456 1.00 81.56 185 ARG A N 1
ATOM 1316 C CA . ARG A 1 185 ? -14.006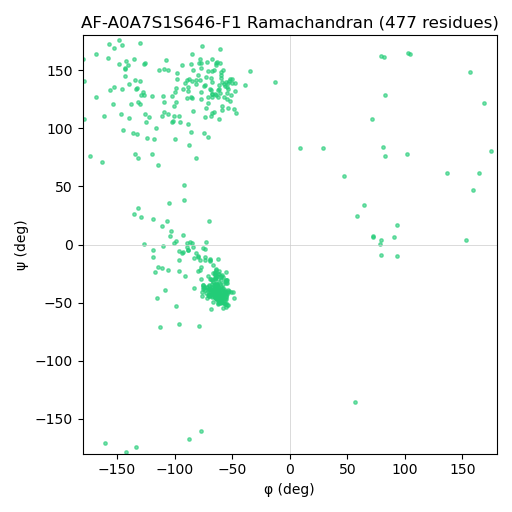 1.708 12.022 1.00 81.56 185 ARG A CA 1
ATOM 1317 C C . ARG A 1 185 ? -15.285 1.046 11.540 1.00 81.56 185 ARG A C 1
ATOM 1319 O O . ARG A 1 185 ? -15.780 1.429 10.497 1.00 81.56 185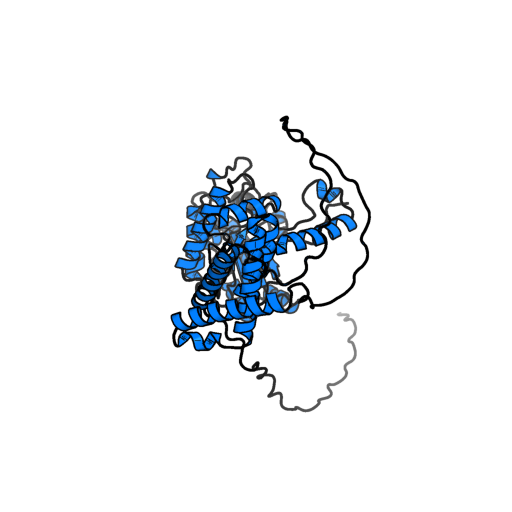 ARG A O 1
ATOM 1326 N N . ARG A 1 186 ? -15.878 0.123 12.298 1.00 82.62 186 ARG A N 1
ATOM 1327 C CA . ARG A 1 186 ? -17.150 -0.502 11.893 1.00 82.62 186 ARG A CA 1
ATOM 1328 C C . ARG A 1 186 ? -18.304 0.497 11.764 1.00 82.62 186 ARG A C 1
ATOM 1330 O O . ARG A 1 186 ? -19.245 0.203 11.043 1.00 82.62 186 ARG A O 1
ATOM 1337 N N . LEU A 1 187 ? -18.263 1.636 12.460 1.00 79.69 187 LEU A N 1
ATOM 1338 C CA . LEU A 1 187 ? -19.319 2.653 12.390 1.00 79.69 187 LEU A CA 1
ATOM 1339 C C . LEU A 1 187 ? -19.323 3.410 11.059 1.00 79.69 187 LEU A C 1
ATOM 1341 O O . LEU A 1 187 ? -20.398 3.739 10.572 1.00 79.69 187 LEU A O 1
ATOM 1345 N N . PHE A 1 188 ? -18.147 3.675 10.488 1.00 81.25 188 PHE A N 1
ATOM 1346 C CA . PHE A 1 188 ? -18.009 4.514 9.293 1.00 81.25 188 PHE A CA 1
ATOM 1347 C C . PHE A 1 188 ? -17.502 3.752 8.058 1.00 81.25 188 PHE A C 1
ATOM 1349 O O . PHE A 1 188 ? -17.656 4.221 6.939 1.00 81.25 188 PHE A O 1
ATOM 1356 N N . TRP A 1 189 ? -16.882 2.583 8.236 1.00 85.81 189 TRP A N 1
ATOM 1357 C CA . TRP A 1 189 ? -16.293 1.785 7.163 1.00 85.81 189 TRP A CA 1
ATOM 1358 C C . TRP A 1 189 ? -17.190 0.607 6.803 1.00 85.81 189 TRP A C 1
ATOM 1360 O O . TRP A 1 189 ? -17.242 -0.394 7.522 1.00 85.81 189 TRP A O 1
ATOM 1370 N N . GLY A 1 190 ? -17.862 0.710 5.660 1.00 78.19 190 GLY A N 1
ATOM 1371 C CA . GLY A 1 190 ? -18.785 -0.327 5.192 1.00 78.19 190 GLY A CA 1
ATOM 1372 C C . GLY A 1 190 ? -18.167 -1.412 4.332 1.00 78.19 190 GLY A C 1
ATOM 1373 O O . GLY A 1 190 ? -18.872 -2.327 3.911 1.00 78.19 190 GLY A O 1
ATOM 1374 N N . ARG A 1 191 ? -16.866 -1.336 4.033 1.00 87.06 191 ARG A N 1
ATOM 1375 C CA . ARG A 1 191 ? -16.238 -2.346 3.181 1.00 87.06 191 ARG A CA 1
ATOM 1376 C C . ARG A 1 191 ? -15.799 -3.557 3.997 1.00 87.06 191 ARG A C 1
ATOM 1378 O O . ARG A 1 191 ? -15.251 -3.437 5.095 1.00 87.06 191 ARG A O 1
ATOM 1385 N N . ALA A 1 192 ? -15.982 -4.742 3.419 1.00 89.62 192 ALA A N 1
ATOM 1386 C CA . ALA A 1 192 ? -15.467 -5.977 3.993 1.00 89.62 192 ALA A CA 1
ATOM 1387 C C . ALA A 1 192 ? -13.930 -5.919 4.126 1.00 89.62 192 ALA A C 1
ATOM 1389 O O . ALA A 1 192 ? -13.273 -5.357 3.241 1.00 89.62 192 ALA A O 1
ATOM 1390 N N . PRO A 1 193 ? -13.340 -6.542 5.168 1.00 90.31 193 PRO A N 1
ATOM 1391 C CA . PRO A 1 193 ? -11.891 -6.665 5.287 1.00 90.31 193 PRO A CA 1
ATOM 1392 C C . PRO A 1 193 ? -11.271 -7.261 4.024 1.00 90.31 193 PRO A C 1
ATOM 1394 O O . PRO A 1 193 ? -11.833 -8.190 3.432 1.00 90.31 193 PRO A O 1
ATOM 1397 N N . TRP A 1 194 ? -10.111 -6.743 3.631 1.00 95.00 194 TRP A N 1
ATOM 1398 C CA . TRP A 1 194 ? -9.439 -7.182 2.416 1.00 95.00 194 TRP A CA 1
ATOM 1399 C C . TRP A 1 194 ? -8.948 -8.623 2.535 1.00 95.00 194 TRP A C 1
ATOM 1401 O O . TRP A 1 194 ? -8.286 -9.016 3.495 1.00 95.00 194 TRP A O 1
ATOM 1411 N N . ARG A 1 195 ? -9.303 -9.411 1.526 1.00 97.69 195 ARG A N 1
ATOM 1412 C CA . ARG A 1 195 ? -8.788 -10.741 1.221 1.00 97.69 195 ARG A CA 1
ATOM 1413 C C . ARG A 1 195 ? -8.473 -10.709 -0.260 1.00 97.69 195 ARG A C 1
ATOM 1415 O O . ARG A 1 195 ? -9.379 -10.851 -1.083 1.00 97.69 195 ARG A O 1
ATOM 1422 N N . GLY A 1 196 ? -7.219 -10.432 -0.577 1.00 97.56 196 GLY A N 1
ATOM 1423 C CA . GLY A 1 196 ? -6.819 -10.100 -1.932 1.00 97.56 196 GLY A CA 1
ATOM 1424 C C . GLY A 1 196 ? -5.476 -10.670 -2.330 1.00 97.56 196 GLY A C 1
ATOM 1425 O O . GLY A 1 196 ? -4.829 -11.377 -1.558 1.00 97.56 196 GLY A O 1
ATOM 1426 N N . VAL A 1 197 ? -5.097 -10.331 -3.555 1.00 98.50 197 VAL A N 1
ATOM 1427 C CA . VAL A 1 197 ? -3.826 -10.688 -4.186 1.00 98.50 197 VAL A CA 1
ATOM 1428 C C . VAL A 1 197 ? -3.116 -9.426 -4.677 1.00 98.50 197 VAL A C 1
ATOM 1430 O O . VAL A 1 197 ? -3.762 -8.404 -4.923 1.00 98.50 197 VAL A O 1
ATOM 1433 N N . ASN A 1 198 ? -1.794 -9.499 -4.815 1.00 98.62 198 ASN A N 1
ATOM 1434 C CA . ASN A 1 198 ? -0.982 -8.446 -5.419 1.00 98.62 198 ASN A CA 1
ATOM 1435 C C . ASN A 1 198 ? -0.889 -8.665 -6.931 1.00 98.62 198 ASN A C 1
ATOM 1437 O O . ASN A 1 198 ? -0.630 -9.784 -7.369 1.00 98.62 198 ASN A O 1
ATOM 1441 N N . LEU A 1 199 ? -1.045 -7.601 -7.715 1.00 98.50 199 LEU A N 1
ATOM 1442 C CA . LEU A 1 199 ? -0.788 -7.597 -9.160 1.00 98.50 199 LEU A CA 1
ATOM 1443 C C . LEU A 1 199 ? 0.667 -7.173 -9.442 1.00 98.50 199 LEU A C 1
ATOM 1445 O O . LEU A 1 199 ? 0.917 -6.223 -10.183 1.00 98.50 199 LEU A O 1
ATOM 1449 N N . GLY A 1 200 ? 1.618 -7.831 -8.768 1.00 97.19 200 GLY A N 1
ATOM 1450 C CA . GLY A 1 200 ? 3.054 -7.549 -8.882 1.00 97.19 200 GLY A CA 1
ATOM 1451 C C . GLY A 1 200 ? 3.610 -7.913 -10.260 1.00 97.19 200 GLY A C 1
ATOM 1452 O O . GLY A 1 200 ? 3.103 -8.823 -10.913 1.00 97.19 200 GLY A O 1
ATOM 1453 N N . GLY A 1 201 ? 4.638 -7.192 -10.713 1.00 97.44 201 GLY A N 1
ATOM 1454 C CA . GLY A 1 201 ? 5.225 -7.372 -12.045 1.00 97.44 201 GLY A CA 1
ATOM 1455 C C . GLY A 1 201 ? 4.449 -6.715 -13.187 1.00 97.44 201 GLY A C 1
ATOM 1456 O O . GLY A 1 201 ? 4.826 -6.897 -14.339 1.00 97.44 201 GLY A O 1
ATOM 1457 N N . TRP A 1 202 ? 3.366 -5.975 -12.914 1.00 98.38 202 TRP A N 1
ATOM 1458 C CA . TRP A 1 202 ? 2.549 -5.352 -13.963 1.00 98.38 202 TRP A CA 1
ATOM 1459 C C . TRP A 1 202 ? 2.913 -3.888 -14.243 1.00 98.38 202 TRP A C 1
ATOM 1461 O O . TRP A 1 202 ? 3.408 -3.567 -15.325 1.00 98.38 202 TRP A O 1
ATOM 1471 N N . LEU A 1 203 ? 2.651 -2.988 -13.287 1.00 98.44 203 LEU A N 1
ATOM 1472 C CA . LEU A 1 203 ? 2.913 -1.541 -13.413 1.00 98.44 203 LEU A CA 1
ATOM 1473 C C . LEU A 1 203 ? 4.197 -1.092 -12.699 1.00 98.44 203 LEU A C 1
ATOM 1475 O O . LEU A 1 203 ? 4.538 0.092 -12.713 1.00 98.44 203 LEU A O 1
ATOM 1479 N N . ILE A 1 204 ? 4.897 -2.052 -12.109 1.00 97.62 204 ILE A N 1
ATOM 1480 C CA . ILE A 1 204 ? 6.296 -1.998 -11.705 1.00 97.62 204 ILE A CA 1
ATOM 1481 C C . ILE A 1 204 ? 6.872 -3.402 -11.907 1.00 97.62 204 ILE A C 1
ATOM 1483 O O . ILE A 1 204 ? 6.204 -4.394 -11.595 1.00 97.62 204 ILE A O 1
ATOM 1487 N N . LEU A 1 205 ? 8.053 -3.493 -12.513 1.00 97.69 205 LEU A N 1
ATOM 1488 C CA . LEU A 1 205 ? 8.639 -4.751 -12.958 1.00 97.69 205 LEU A CA 1
ATOM 1489 C C . LEU A 1 205 ? 9.667 -5.292 -11.965 1.00 97.69 205 LEU A C 1
ATOM 1491 O O . LEU A 1 205 ? 10.581 -4.593 -11.527 1.00 97.69 205 LEU A O 1
ATOM 1495 N N . GLU A 1 206 ? 9.566 -6.591 -11.706 1.00 95.56 206 GLU A N 1
ATOM 1496 C CA . GLU A 1 206 ? 10.465 -7.347 -10.840 1.00 95.56 206 GLU A CA 1
ATOM 1497 C C . GLU A 1 206 ? 10.870 -8.674 -11.507 1.00 95.56 206 GLU A C 1
ATOM 1499 O O . GLU A 1 206 ? 10.011 -9.333 -12.108 1.00 95.56 206 GLU A O 1
ATOM 1504 N N . PRO A 1 207 ? 12.133 -9.128 -11.377 1.00 93.00 207 PRO A N 1
ATOM 1505 C CA . PRO A 1 207 ? 12.608 -10.342 -12.047 1.00 93.00 207 PRO A CA 1
ATOM 1506 C C . PRO A 1 207 ? 11.784 -11.607 -11.783 1.00 93.00 207 PRO A C 1
ATOM 1508 O O . PRO A 1 207 ? 11.730 -12.478 -12.639 1.00 93.00 207 PRO A O 1
ATOM 1511 N N . GLY A 1 208 ? 11.155 -11.737 -10.611 1.00 91.19 208 GLY A N 1
ATOM 1512 C CA . GLY A 1 208 ? 10.309 -12.890 -10.293 1.00 91.19 208 GLY A CA 1
ATOM 1513 C C . GLY A 1 208 ? 8.919 -12.784 -10.937 1.00 91.19 208 GLY A C 1
ATOM 1514 O O . GLY A 1 208 ? 8.626 -13.534 -11.862 1.00 91.19 208 GLY A O 1
ATOM 1515 N N . PRO A 1 209 ? 8.053 -11.860 -10.480 1.00 94.44 209 PRO A N 1
ATOM 1516 C CA . PRO A 1 209 ? 6.707 -11.679 -11.029 1.00 94.44 209 PRO A CA 1
ATOM 1517 C C . PRO A 1 209 ? 6.661 -11.465 -12.550 1.00 94.44 209 PRO A C 1
ATOM 1519 O O . PRO A 1 209 ? 5.789 -12.018 -13.207 1.00 94.44 209 PRO A O 1
ATOM 1522 N N . SER A 1 210 ? 7.610 -10.716 -13.121 1.00 96.06 210 SER A N 1
ATOM 1523 C CA . SER A 1 210 ? 7.704 -10.444 -14.569 1.00 96.06 210 SER A CA 1
ATOM 1524 C C . SER A 1 210 ? 8.826 -11.235 -15.263 1.00 96.06 210 SER A C 1
ATOM 1526 O O . SER A 1 210 ? 9.462 -10.730 -16.189 1.00 96.06 210 SER A O 1
ATOM 1528 N N . ALA A 1 211 ? 9.071 -12.476 -14.820 1.00 95.81 211 ALA A N 1
ATOM 1529 C CA . ALA A 1 211 ? 10.174 -13.331 -15.278 1.00 95.81 211 ALA A CA 1
ATOM 1530 C C . ALA A 1 211 ? 10.319 -13.410 -16.802 1.00 95.81 211 ALA A C 1
ATOM 1532 O O . ALA A 1 211 ? 11.421 -13.212 -17.300 1.00 95.81 211 ALA A O 1
ATOM 1533 N N . GLU A 1 212 ? 9.226 -13.599 -17.547 1.00 94.81 212 GLU A N 1
ATOM 1534 C CA . GLU A 1 212 ? 9.268 -13.720 -19.014 1.00 94.81 212 GLU A CA 1
ATOM 1535 C C . GLU A 1 212 ? 9.967 -12.521 -19.683 1.00 94.81 212 GLU A C 1
ATOM 1537 O O . GLU A 1 212 ? 10.813 -12.691 -20.562 1.00 94.81 212 GLU A O 1
ATOM 1542 N N . LEU A 1 213 ? 9.682 -11.299 -19.219 1.00 95.31 213 LEU A N 1
ATOM 1543 C CA . LEU A 1 213 ? 10.277 -10.082 -19.772 1.00 95.31 213 LEU A CA 1
ATOM 1544 C C . LEU A 1 213 ? 11.768 -9.962 -19.408 1.00 95.31 213 LEU A C 1
ATOM 1546 O O . LEU A 1 213 ? 12.587 -9.569 -20.244 1.00 95.31 213 LEU A O 1
ATOM 1550 N N . PHE A 1 214 ? 12.136 -10.335 -18.178 1.00 97.00 214 PHE A N 1
ATOM 1551 C CA . PHE A 1 214 ? 13.529 -10.339 -17.717 1.00 97.00 214 PHE A CA 1
ATOM 1552 C C . PHE A 1 214 ? 14.365 -11.442 -18.375 1.00 97.00 214 PHE A C 1
ATOM 1554 O O . PHE A 1 214 ? 15.539 -11.220 -18.660 1.00 97.00 214 PHE A O 1
ATOM 1561 N N . GLU A 1 215 ? 13.788 -12.607 -18.655 1.00 95.62 215 GLU A N 1
ATOM 1562 C CA . GLU A 1 215 ? 14.448 -13.693 -19.385 1.00 95.62 215 GLU A CA 1
ATOM 1563 C C . GLU A 1 215 ? 14.695 -13.307 -20.848 1.00 95.62 215 GLU A C 1
ATOM 1565 O O . GLU A 1 215 ? 15.759 -13.589 -21.400 1.00 95.62 215 GLU A O 1
ATOM 1570 N N . GLN A 1 216 ? 13.742 -12.609 -21.471 1.00 95.50 216 GLN A N 1
ATOM 1571 C CA . GLN A 1 216 ? 13.841 -12.202 -22.870 1.00 95.50 216 GLN A CA 1
ATOM 1572 C C . GLN A 1 216 ? 14.852 -11.064 -23.102 1.00 95.50 216 GLN A C 1
ATOM 1574 O O . GLN A 1 216 ? 15.597 -11.075 -24.096 1.00 95.50 216 GLN A O 1
ATOM 1579 N N . TYR A 1 217 ? 14.866 -10.066 -22.213 1.00 94.88 217 TYR A N 1
ATOM 1580 C CA . TYR A 1 217 ? 15.606 -8.814 -22.419 1.00 94.88 217 TYR A CA 1
ATOM 1581 C C . TYR A 1 217 ? 16.695 -8.522 -21.381 1.00 94.88 217 TYR A C 1
ATOM 1583 O O . TYR A 1 217 ? 17.441 -7.555 -21.545 1.00 94.88 217 TYR A O 1
ATOM 1591 N N . GLY A 1 218 ? 16.818 -9.348 -20.343 1.00 88.81 218 GLY A N 1
ATOM 1592 C CA . GLY A 1 218 ? 17.887 -9.264 -19.354 1.00 88.81 218 GLY A CA 1
ATOM 1593 C C . GLY A 1 218 ? 19.237 -9.816 -19.846 1.00 88.81 218 GLY A C 1
ATOM 1594 O O . GLY A 1 218 ? 19.474 -9.921 -21.054 1.00 88.81 218 GLY A O 1
ATOM 1595 N N . PRO A 1 219 ? 20.156 -10.164 -18.922 1.00 91.81 219 PRO A N 1
ATOM 1596 C CA . PRO A 1 219 ? 19.978 -10.194 -17.466 1.00 91.81 219 PRO A CA 1
ATOM 1597 C C . PRO A 1 219 ? 19.837 -8.785 -16.882 1.00 91.81 219 PRO A C 1
ATOM 1599 O O . PRO A 1 219 ? 20.633 -7.917 -17.216 1.00 91.81 219 PRO A O 1
ATOM 1602 N N . ALA A 1 220 ? 18.857 -8.569 -16.004 1.00 95.75 220 ALA A N 1
ATOM 1603 C CA . ALA A 1 220 ? 18.648 -7.302 -15.303 1.00 95.75 220 ALA A CA 1
ATOM 1604 C C . ALA A 1 220 ? 18.185 -7.538 -13.859 1.00 95.75 220 ALA A C 1
ATOM 1606 O O . ALA A 1 220 ? 17.559 -8.562 -13.577 1.00 95.75 220 ALA A O 1
ATOM 1607 N N . SER A 1 221 ? 18.479 -6.612 -12.943 1.00 94.81 221 SER A N 1
ATOM 1608 C CA . SER A 1 221 ? 18.118 -6.770 -11.521 1.00 94.81 221 SER A CA 1
ATOM 1609 C C . SER A 1 221 ? 16.816 -6.081 -11.096 1.00 94.81 221 SER A C 1
ATOM 1611 O O . SER A 1 221 ? 16.223 -6.476 -10.093 1.00 94.81 221 SER A O 1
ATOM 1613 N N . CYS A 1 222 ? 16.373 -5.066 -11.839 1.00 97.19 222 CYS A N 1
ATOM 1614 C CA . CYS A 1 222 ? 15.186 -4.245 -11.572 1.00 97.19 222 CYS A CA 1
ATOM 1615 C C . CYS A 1 222 ? 14.682 -3.585 -12.873 1.00 97.19 222 CYS A C 1
ATOM 1617 O O . CYS A 1 222 ? 15.356 -3.674 -13.903 1.00 97.19 222 CYS A O 1
ATOM 1619 N N . GLU A 1 223 ? 13.521 -2.915 -12.838 1.00 98.06 223 GLU A N 1
ATOM 1620 C CA . GLU A 1 223 ? 12.932 -2.238 -14.011 1.00 98.06 223 GLU A CA 1
ATOM 1621 C C . GLU A 1 223 ? 13.889 -1.233 -14.664 1.00 98.06 223 GLU A C 1
ATOM 1623 O O . GLU A 1 223 ? 14.003 -1.211 -15.888 1.00 98.06 223 GLU A O 1
ATOM 1628 N N . TRP A 1 224 ? 14.616 -0.437 -13.870 1.00 97.94 224 TRP A N 1
ATOM 1629 C CA . TRP A 1 224 ? 15.594 0.518 -14.395 1.00 97.94 224 TRP A CA 1
ATOM 1630 C C . TRP A 1 224 ? 16.636 -0.162 -15.290 1.00 97.94 224 TRP A C 1
ATOM 1632 O O . TRP A 1 224 ? 16.847 0.252 -16.429 1.00 97.94 224 TRP A O 1
ATOM 1642 N N . ASP A 1 225 ? 17.291 -1.205 -14.774 1.00 97.75 225 ASP A N 1
ATOM 1643 C CA . ASP A 1 225 ? 18.351 -1.937 -15.479 1.00 97.75 225 ASP A CA 1
ATOM 1644 C C . ASP A 1 225 ? 17.798 -2.642 -16.726 1.00 97.75 225 ASP A C 1
ATOM 1646 O O . ASP A 1 225 ? 18.398 -2.597 -17.800 1.00 97.75 225 ASP A O 1
ATOM 1650 N N . LEU A 1 226 ? 16.596 -3.217 -16.616 1.00 98.25 226 LEU A N 1
ATOM 1651 C CA . LEU A 1 226 ? 15.918 -3.848 -17.743 1.00 98.25 226 LEU A CA 1
ATOM 1652 C C . LEU A 1 226 ? 15.640 -2.836 -18.861 1.00 98.25 226 LEU A C 1
ATOM 1654 O O . LEU A 1 226 ? 15.960 -3.098 -20.019 1.00 98.25 226 LEU A O 1
ATOM 1658 N N . MET A 1 227 ? 15.101 -1.664 -18.520 1.00 98.12 227 MET A N 1
ATOM 1659 C CA . MET A 1 227 ? 14.777 -0.633 -19.503 1.00 98.12 227 MET A CA 1
ATOM 1660 C C . MET A 1 227 ? 16.019 -0.051 -20.177 1.00 98.12 227 MET A C 1
ATOM 1662 O O . MET A 1 227 ? 15.987 0.160 -21.388 1.00 98.12 227 MET A O 1
ATOM 1666 N N . VAL A 1 228 ? 17.119 0.162 -19.444 1.00 97.81 228 VAL A N 1
ATOM 1667 C CA . VAL A 1 228 ? 18.403 0.576 -20.042 1.00 97.81 228 VAL A CA 1
ATOM 1668 C C . VAL A 1 228 ? 18.839 -0.435 -21.103 1.00 97.81 228 VAL A C 1
ATOM 1670 O O . VAL A 1 228 ? 19.068 -0.062 -22.251 1.00 97.81 228 VAL A O 1
ATOM 1673 N N . ARG A 1 229 ? 18.857 -1.726 -20.761 1.00 97.25 229 ARG A N 1
ATOM 1674 C CA . ARG A 1 229 ? 19.285 -2.791 -21.683 1.00 97.25 229 ARG A CA 1
ATOM 1675 C C . ARG A 1 229 ? 18.365 -2.939 -22.882 1.00 97.25 229 ARG A C 1
ATOM 1677 O O . ARG A 1 229 ? 18.837 -3.143 -23.998 1.00 97.25 229 ARG A O 1
ATOM 1684 N N . MET A 1 230 ? 17.055 -2.835 -22.674 1.00 98.00 230 MET A N 1
ATOM 1685 C CA . MET A 1 230 ? 16.084 -2.861 -23.765 1.00 98.00 230 MET A CA 1
ATOM 1686 C C . MET A 1 230 ? 16.318 -1.700 -24.731 1.00 98.00 230 MET A C 1
ATOM 1688 O O . MET A 1 230 ? 16.335 -1.928 -25.938 1.00 98.00 230 MET A O 1
ATOM 1692 N N . ARG A 1 231 ? 16.541 -0.483 -24.222 1.00 97.62 231 ARG A N 1
ATOM 1693 C CA . ARG A 1 231 ? 16.810 0.700 -25.053 1.00 97.62 231 ARG A CA 1
ATOM 1694 C C . ARG A 1 231 ? 18.134 0.573 -25.808 1.00 97.62 231 ARG A C 1
ATOM 1696 O O . ARG A 1 231 ? 18.161 0.819 -27.008 1.00 97.62 231 ARG A O 1
ATOM 1703 N N . GLU A 1 232 ? 19.196 0.094 -25.162 1.00 96.25 232 GLU A N 1
ATOM 1704 C CA . GLU A 1 232 ? 20.492 -0.166 -25.811 1.00 96.25 232 GLU A CA 1
ATOM 1705 C C . GLU A 1 232 ? 20.403 -1.239 -26.908 1.00 96.25 232 GLU A C 1
ATOM 1707 O O . GLU A 1 232 ? 21.023 -1.111 -27.963 1.00 96.25 232 GLU A O 1
ATOM 1712 N N . ARG A 1 233 ? 19.628 -2.305 -26.672 1.00 96.44 233 ARG A N 1
ATOM 1713 C CA . ARG A 1 233 ? 19.529 -3.453 -27.584 1.00 96.44 233 ARG A CA 1
ATOM 1714 C C . ARG A 1 233 ? 18.546 -3.239 -28.733 1.00 96.44 233 ARG A C 1
ATOM 1716 O O . ARG A 1 233 ? 18.777 -3.760 -29.822 1.00 96.44 233 ARG A O 1
ATOM 1723 N N . LEU A 1 234 ? 17.424 -2.569 -28.480 1.00 97.19 234 LEU A N 1
ATOM 1724 C CA . LEU A 1 234 ? 16.292 -2.475 -29.410 1.00 97.19 234 LEU A CA 1
ATOM 1725 C C . LEU A 1 234 ? 16.101 -1.066 -29.987 1.00 97.19 234 LEU A C 1
ATOM 1727 O O . LEU A 1 234 ? 15.433 -0.921 -31.009 1.00 97.19 234 LEU A O 1
ATOM 1731 N N . GLY A 1 235 ? 16.649 -0.039 -29.335 1.00 97.69 235 GLY A N 1
ATOM 1732 C CA . GLY A 1 235 ? 16.250 1.353 -29.525 1.00 97.69 235 GLY A CA 1
ATOM 1733 C C . GLY A 1 235 ? 14.997 1.720 -28.720 1.00 97.69 235 GLY A C 1
ATOM 1734 O O . GLY A 1 235 ? 14.230 0.856 -28.282 1.00 97.69 235 GLY A O 1
ATOM 1735 N N . ASP A 1 236 ? 14.786 3.023 -28.529 1.00 96.00 236 ASP A N 1
ATOM 1736 C CA . ASP A 1 236 ? 13.744 3.562 -27.645 1.00 96.00 236 ASP A CA 1
ATOM 1737 C C . ASP A 1 236 ? 12.326 3.123 -28.030 1.00 96.00 236 ASP A C 1
ATOM 1739 O O . ASP A 1 236 ? 11.586 2.611 -27.190 1.00 96.00 236 ASP A O 1
ATOM 1743 N N . GLU A 1 237 ? 11.952 3.253 -29.305 1.00 97.62 237 GLU A N 1
ATOM 1744 C CA . GLU A 1 237 ? 10.592 2.939 -29.764 1.00 97.62 237 GLU A CA 1
ATOM 1745 C C . GLU A 1 237 ? 10.221 1.467 -29.534 1.00 97.62 237 GLU A C 1
ATOM 1747 O O . GLU A 1 237 ? 9.109 1.154 -29.096 1.00 97.62 237 GLU A O 1
ATOM 1752 N N . ALA A 1 238 ? 11.158 0.555 -29.805 1.00 97.88 238 ALA A N 1
ATOM 1753 C CA . ALA A 1 238 ? 10.946 -0.881 -29.668 1.00 97.88 238 ALA A CA 1
ATOM 1754 C C . ALA A 1 238 ? 10.968 -1.332 -28.198 1.00 97.88 238 ALA A C 1
ATOM 1756 O O . ALA A 1 238 ? 10.163 -2.185 -27.817 1.00 97.88 238 ALA A O 1
ATOM 1757 N N . ALA A 1 239 ? 11.819 -0.732 -27.358 1.00 97.44 239 ALA A N 1
ATOM 1758 C CA . ALA A 1 239 ? 11.805 -0.955 -25.912 1.00 97.44 239 ALA A CA 1
ATOM 1759 C C . ALA A 1 239 ? 10.463 -0.535 -25.291 1.00 97.44 239 ALA A C 1
ATOM 1761 O O . ALA A 1 239 ? 9.851 -1.288 -24.530 1.00 97.44 239 ALA A O 1
ATOM 1762 N N . GLU A 1 240 ? 9.954 0.637 -25.669 1.00 97.00 240 GLU A N 1
ATOM 1763 C CA . GLU A 1 240 ? 8.653 1.115 -25.208 1.00 97.00 240 GLU A CA 1
ATOM 1764 C C . GLU A 1 240 ? 7.495 0.267 -25.732 1.00 97.00 240 GLU A C 1
ATOM 1766 O O . GLU A 1 240 ? 6.544 0.002 -24.995 1.00 97.00 240 GLU A O 1
ATOM 1771 N N . ALA A 1 241 ? 7.561 -0.187 -26.987 1.00 97.50 241 ALA A N 1
ATOM 1772 C CA . ALA A 1 241 ? 6.565 -1.090 -27.551 1.00 97.50 241 ALA A CA 1
ATOM 1773 C C . ALA A 1 241 ? 6.520 -2.433 -26.808 1.00 97.50 241 ALA A C 1
ATOM 1775 O O . ALA A 1 241 ? 5.427 -2.914 -26.512 1.00 97.50 241 ALA A O 1
ATOM 1776 N N . ALA A 1 242 ? 7.677 -2.998 -26.453 1.00 97.38 242 ALA A N 1
ATOM 1777 C CA . ALA A 1 242 ? 7.758 -4.227 -25.670 1.00 97.38 242 ALA A CA 1
ATOM 1778 C C . ALA A 1 242 ? 7.152 -4.054 -24.265 1.00 97.38 242 ALA A C 1
ATOM 1780 O O . ALA A 1 242 ? 6.332 -4.872 -23.847 1.00 97.38 242 ALA A O 1
ATOM 1781 N N . LEU A 1 243 ? 7.452 -2.952 -23.565 1.00 97.69 243 LEU A N 1
ATOM 1782 C CA . LEU A 1 243 ? 6.846 -2.686 -22.255 1.00 97.69 243 LEU A CA 1
ATOM 1783 C C . LEU A 1 243 ? 5.336 -2.408 -22.347 1.00 97.69 243 LEU A C 1
ATOM 1785 O O . LEU A 1 243 ? 4.569 -2.850 -21.490 1.00 97.69 243 LEU A O 1
ATOM 1789 N N . ARG A 1 244 ? 4.868 -1.713 -23.392 1.00 97.19 244 ARG A N 1
ATOM 1790 C CA . ARG A 1 244 ? 3.424 -1.567 -23.641 1.00 97.19 244 ARG A CA 1
ATOM 1791 C C . ARG A 1 244 ? 2.768 -2.926 -23.874 1.00 97.19 244 ARG A C 1
ATOM 1793 O O . ARG A 1 244 ? 1.744 -3.195 -23.260 1.00 97.19 244 ARG A O 1
ATOM 1800 N N . ALA A 1 245 ? 3.365 -3.794 -24.690 1.00 97.44 245 ALA A N 1
ATOM 1801 C CA . ALA A 1 245 ? 2.838 -5.134 -24.943 1.00 97.44 245 ALA A CA 1
ATOM 1802 C C . ALA A 1 245 ? 2.724 -5.965 -23.653 1.00 97.44 245 ALA A C 1
ATOM 1804 O O . ALA A 1 245 ? 1.696 -6.608 -23.432 1.00 97.44 245 ALA A O 1
ATOM 1805 N N . HIS A 1 246 ? 3.723 -5.881 -22.766 1.00 97.88 246 HIS A N 1
ATOM 1806 C CA . HIS A 1 246 ? 3.653 -6.468 -21.425 1.00 97.88 246 HIS A CA 1
ATOM 1807 C C . HIS A 1 246 ? 2.459 -5.921 -20.638 1.00 97.88 246 HIS A C 1
ATOM 1809 O O . HIS A 1 246 ? 1.594 -6.680 -20.213 1.00 97.88 246 HIS A O 1
ATOM 1815 N N . ARG A 1 247 ? 2.332 -4.595 -20.508 1.00 97.81 247 ARG A N 1
ATOM 1816 C CA . ARG A 1 247 ? 1.233 -3.982 -19.741 1.00 97.81 247 ARG A CA 1
ATOM 1817 C C . ARG A 1 247 ? -0.159 -4.271 -20.323 1.00 97.81 247 ARG A C 1
ATOM 1819 O O . ARG A 1 247 ? -1.122 -4.278 -19.561 1.00 97.81 247 ARG A O 1
ATOM 1826 N N . GLU A 1 248 ? -0.273 -4.509 -21.629 1.00 97.50 248 GLU A N 1
ATOM 1827 C CA . GLU A 1 248 ? -1.531 -4.871 -22.301 1.00 97.50 248 GLU A CA 1
ATOM 1828 C C . GLU A 1 248 ? -1.953 -6.334 -22.096 1.00 97.50 248 GLU A C 1
ATOM 1830 O O . GLU A 1 248 ? -3.147 -6.629 -22.129 1.00 97.50 248 GLU A O 1
ATOM 1835 N N . SER A 1 249 ? -1.000 -7.252 -21.915 1.00 97.00 249 SER A N 1
ATOM 1836 C CA . SER A 1 249 ? -1.268 -8.700 -21.946 1.00 97.00 249 SER A CA 1
ATOM 1837 C C . SER A 1 249 ? -1.000 -9.428 -20.630 1.00 97.00 249 SER A C 1
ATOM 1839 O O . SER A 1 249 ? -1.606 -10.469 -20.391 1.00 97.00 249 SER A O 1
ATOM 1841 N N . PHE A 1 250 ? -0.140 -8.883 -19.767 1.00 98.00 250 PHE A N 1
ATOM 1842 C CA . PHE A 1 250 ? 0.282 -9.529 -18.524 1.00 98.00 250 PHE A CA 1
ATOM 1843 C C . PHE A 1 250 ? -0.845 -9.617 -17.487 1.00 98.00 250 PHE A C 1
ATOM 1845 O O . PHE A 1 250 ? -1.009 -10.641 -16.830 1.00 98.00 250 PHE A O 1
ATOM 1852 N N . VAL A 1 251 ? -1.648 -8.555 -17.364 1.00 98.38 251 VAL A N 1
ATOM 1853 C CA . VAL A 1 251 ? -2.864 -8.528 -16.541 1.00 98.38 251 VAL A CA 1
ATOM 1854 C C . VAL A 1 251 ? -4.017 -8.005 -17.385 1.00 98.38 251 VAL A C 1
ATOM 1856 O O . VAL A 1 251 ? -3.943 -6.935 -17.988 1.00 98.38 251 VAL A O 1
ATOM 1859 N N . THR A 1 252 ? -5.112 -8.752 -17.386 1.00 98.62 252 THR A N 1
ATOM 1860 C CA . THR A 1 252 ? -6.304 -8.515 -18.199 1.00 98.62 252 THR A CA 1
ATOM 1861 C C . THR A 1 252 ? -7.570 -8.563 -17.344 1.00 98.62 252 THR A C 1
ATOM 1863 O O . THR A 1 252 ? -7.547 -8.951 -16.176 1.00 98.62 252 THR A O 1
ATOM 1866 N N . GLU A 1 253 ? -8.723 -8.224 -17.922 1.00 98.69 253 GLU A N 1
ATOM 1867 C CA . GLU A 1 253 ? -10.009 -8.352 -17.223 1.00 98.69 253 GLU A CA 1
ATOM 1868 C C . GLU A 1 253 ? -10.297 -9.785 -16.745 1.00 98.69 253 GLU A C 1
ATOM 1870 O O . GLU A 1 253 ? -10.898 -9.994 -15.686 1.00 98.69 253 GLU A O 1
ATOM 1875 N N . GLU A 1 254 ? -9.849 -10.783 -17.508 1.00 98.75 254 GLU A N 1
ATOM 1876 C CA . GLU A 1 254 ? -10.035 -12.191 -17.170 1.00 98.75 254 GLU A CA 1
ATOM 1877 C C . GLU A 1 254 ? -9.366 -12.534 -15.830 1.00 98.75 254 GLU A C 1
ATOM 1879 O O . GLU A 1 254 ? -9.917 -13.307 -15.046 1.00 98.75 254 GLU A O 1
ATOM 1884 N N . ASP A 1 255 ? -8.240 -11.900 -15.495 1.00 98.75 255 ASP A N 1
ATOM 1885 C CA . ASP A 1 255 ? -7.587 -12.051 -14.193 1.00 98.75 255 ASP A CA 1
ATOM 1886 C C . ASP A 1 255 ? -8.474 -11.563 -13.049 1.00 98.75 255 ASP A C 1
ATOM 1888 O O . ASP A 1 255 ? -8.646 -12.271 -12.058 1.00 98.75 255 ASP A O 1
ATOM 1892 N N . PHE A 1 256 ? -9.129 -10.411 -13.204 1.00 98.88 256 PHE A N 1
ATOM 1893 C CA . PHE A 1 256 ? -10.051 -9.869 -12.199 1.00 98.88 256 PHE A CA 1
ATOM 1894 C C . PHE A 1 256 ? -11.269 -10.780 -12.017 1.00 98.88 256 PHE A C 1
ATOM 1896 O O . PHE A 1 256 ? -11.675 -11.062 -10.882 1.00 98.88 256 PHE A O 1
ATOM 1903 N N . ARG A 1 257 ? -11.804 -11.322 -13.118 1.00 98.75 257 ARG A N 1
ATOM 1904 C CA . ARG A 1 257 ? -12.878 -12.320 -13.071 1.00 98.75 257 ARG A CA 1
ATOM 1905 C C . ARG A 1 257 ? -12.440 -13.578 -12.313 1.00 98.75 257 ARG A C 1
ATOM 1907 O O . ARG A 1 257 ? -13.187 -14.068 -11.461 1.00 98.75 257 ARG A O 1
ATOM 1914 N N . ARG A 1 258 ? -11.232 -14.093 -12.579 1.00 98.69 258 ARG A N 1
ATOM 1915 C CA . ARG A 1 258 ? -10.664 -15.267 -11.887 1.00 98.69 258 ARG A CA 1
ATOM 1916 C C . ARG A 1 258 ? -10.427 -15.001 -10.404 1.00 98.69 258 ARG A C 1
ATOM 1918 O O . ARG A 1 258 ? -10.839 -15.816 -9.582 1.00 98.69 258 ARG A O 1
ATOM 1925 N N . ILE A 1 259 ? -9.846 -13.855 -10.051 1.00 98.75 259 ILE A N 1
ATOM 1926 C CA . ILE A 1 259 ? -9.617 -13.431 -8.661 1.00 98.75 259 ILE A CA 1
ATOM 1927 C C . ILE A 1 259 ? -10.937 -13.436 -7.886 1.00 98.75 259 ILE A C 1
ATOM 1929 O O . ILE A 1 259 ? -11.026 -14.021 -6.803 1.00 98.75 259 ILE A O 1
ATOM 1933 N N . ARG A 1 260 ? -11.997 -12.860 -8.465 1.00 98.38 260 ARG A N 1
ATOM 1934 C CA . ARG A 1 260 ? -13.325 -12.880 -7.849 1.00 98.38 260 ARG A CA 1
ATOM 1935 C C . ARG A 1 260 ? -13.882 -14.299 -7.718 1.00 98.38 260 ARG A C 1
ATOM 1937 O O . ARG A 1 260 ? -14.407 -14.643 -6.659 1.00 98.38 260 ARG A O 1
ATOM 1944 N N . ALA A 1 261 ? -13.755 -15.125 -8.758 1.00 98.44 261 ALA A N 1
ATOM 1945 C CA . ALA A 1 261 ? -14.223 -16.512 -8.755 1.00 98.44 261 ALA A CA 1
ATOM 1946 C C . ALA A 1 261 ? -13.509 -17.390 -7.708 1.00 98.44 261 ALA A C 1
ATOM 1948 O O . ALA A 1 261 ? -14.123 -18.297 -7.152 1.00 98.44 261 ALA A O 1
ATOM 1949 N N . MET A 1 262 ? -12.249 -17.085 -7.379 1.00 98.31 262 MET A N 1
ATOM 1950 C CA . MET A 1 262 ? -11.497 -17.727 -6.290 1.00 98.31 262 MET A CA 1
ATOM 1951 C C . MET A 1 262 ? -11.947 -17.283 -4.886 1.00 98.31 262 MET A C 1
ATOM 1953 O O . MET A 1 262 ? -11.459 -17.804 -3.885 1.00 98.31 262 MET A O 1
ATOM 1957 N N . GLY A 1 263 ? -12.885 -16.336 -4.787 1.00 97.94 263 GLY A N 1
ATOM 1958 C CA . GLY A 1 263 ? -13.447 -15.864 -3.522 1.00 97.94 263 GLY A CA 1
ATOM 1959 C C . GLY A 1 263 ? -12.711 -14.674 -2.901 1.00 97.94 263 GLY A C 1
ATOM 1960 O O . GLY A 1 263 ? -13.059 -14.264 -1.790 1.00 97.94 263 GLY A O 1
ATOM 1961 N N . PHE A 1 264 ? -11.732 -14.091 -3.599 1.00 98.62 264 PHE A N 1
ATOM 1962 C CA . PHE A 1 264 ? -11.104 -12.842 -3.176 1.00 98.62 264 PHE A CA 1
ATOM 1963 C C . PHE A 1 264 ? -12.058 -11.650 -3.369 1.00 98.62 264 PHE A C 1
ATOM 1965 O O . PHE A 1 264 ? -13.024 -11.692 -4.140 1.00 98.62 264 PHE A O 1
ATOM 1972 N N . ASN A 1 265 ? -11.811 -10.580 -2.613 1.00 98.38 265 ASN A N 1
ATOM 1973 C CA . ASN A 1 265 ? -12.615 -9.354 -2.630 1.00 98.38 265 ASN A CA 1
ATOM 1974 C C . ASN A 1 265 ? -11.789 -8.080 -2.860 1.00 98.38 265 ASN A C 1
ATOM 1976 O O . ASN A 1 265 ? -12.357 -6.988 -2.853 1.00 98.38 265 ASN A O 1
ATOM 1980 N N . ALA A 1 266 ? -10.472 -8.206 -3.021 1.00 98.56 266 ALA A N 1
ATOM 1981 C CA . ALA A 1 266 ? -9.569 -7.079 -3.171 1.00 98.56 266 ALA A CA 1
ATOM 1982 C C . ALA A 1 266 ? -8.376 -7.423 -4.069 1.00 98.56 266 ALA A C 1
ATOM 1984 O O . ALA A 1 266 ? -7.976 -8.584 -4.162 1.00 98.56 266 ALA A O 1
ATOM 1985 N N . VAL A 1 267 ? -7.786 -6.400 -4.675 1.00 98.81 267 VAL A N 1
ATOM 1986 C CA . VAL A 1 267 ? -6.486 -6.447 -5.344 1.00 98.81 267 VAL A CA 1
ATOM 1987 C C . VAL A 1 267 ? -5.620 -5.295 -4.845 1.00 98.81 267 VAL A C 1
ATOM 1989 O O . VAL A 1 267 ? -6.116 -4.184 -4.638 1.00 98.81 267 VAL A O 1
ATOM 1992 N N . ARG A 1 268 ? -4.330 -5.555 -4.646 1.00 98.88 268 ARG A N 1
ATOM 1993 C CA . ARG A 1 268 ? -3.310 -4.520 -4.454 1.00 98.88 268 ARG A CA 1
ATOM 1994 C C . ARG A 1 268 ? -2.585 -4.318 -5.778 1.00 98.88 268 ARG A C 1
ATOM 1996 O O . ARG A 1 268 ? -2.214 -5.300 -6.421 1.00 98.88 268 ARG A O 1
ATOM 2003 N N . ILE A 1 269 ? -2.445 -3.065 -6.199 1.00 98.88 269 ILE A N 1
ATOM 2004 C CA . ILE A 1 269 ? -1.894 -2.682 -7.502 1.00 98.88 269 ILE A CA 1
ATOM 2005 C C . ILE A 1 269 ? -0.627 -1.850 -7.268 1.00 98.88 269 ILE A C 1
ATOM 2007 O O . ILE A 1 269 ? -0.738 -0.629 -7.119 1.00 98.88 269 ILE A O 1
ATOM 2011 N N . PRO A 1 270 ? 0.550 -2.498 -7.210 1.00 98.75 270 PRO A N 1
ATOM 2012 C CA . PRO A 1 270 ? 1.845 -1.826 -7.189 1.00 98.75 270 PRO A CA 1
ATOM 2013 C C . PRO A 1 270 ? 2.075 -1.017 -8.464 1.00 98.75 270 PRO A C 1
ATOM 2015 O O . PRO A 1 270 ? 1.868 -1.531 -9.565 1.00 98.75 270 PRO A O 1
ATOM 2018 N N . PHE A 1 271 ? 2.522 0.230 -8.338 1.00 98.75 271 PHE A N 1
ATOM 2019 C CA . PHE A 1 271 ? 2.941 1.045 -9.478 1.00 98.75 271 PHE A CA 1
ATOM 2020 C C . PHE A 1 271 ? 4.139 1.934 -9.132 1.00 98.75 271 PHE A C 1
ATOM 2022 O O . PHE A 1 271 ? 4.243 2.470 -8.029 1.00 98.75 271 PHE A O 1
ATOM 2029 N N . GLY A 1 272 ? 5.028 2.137 -10.104 1.00 98.50 272 GLY A N 1
ATOM 2030 C CA . GLY A 1 272 ? 6.081 3.143 -10.000 1.00 98.50 272 GLY A CA 1
ATOM 2031 C C . GLY A 1 272 ? 5.548 4.552 -10.248 1.00 98.50 272 GLY A C 1
ATOM 2032 O O . GLY A 1 272 ? 4.590 4.746 -11.002 1.00 98.50 272 GLY A O 1
ATOM 2033 N N . TYR A 1 273 ? 6.179 5.567 -9.661 1.00 98.69 273 TYR A N 1
ATOM 2034 C CA . TYR A 1 273 ? 5.736 6.958 -9.786 1.00 98.69 273 TYR A CA 1
ATOM 2035 C C . TYR A 1 273 ? 5.614 7.426 -11.249 1.00 98.69 273 TYR A C 1
ATOM 2037 O O . TYR A 1 273 ? 4.738 8.235 -11.570 1.00 98.69 273 TYR A O 1
ATOM 2045 N N . TRP A 1 274 ? 6.447 6.876 -12.142 1.00 98.31 274 TRP A N 1
ATOM 2046 C CA . TRP A 1 274 ? 6.453 7.169 -13.576 1.00 98.31 274 TRP A CA 1
ATOM 2047 C C . TRP A 1 274 ? 5.139 6.803 -14.269 1.00 98.31 274 TRP A C 1
ATOM 2049 O O . TRP A 1 274 ? 4.794 7.398 -15.288 1.00 98.31 274 TRP A O 1
ATOM 2059 N N . VAL A 1 275 ? 4.352 5.885 -13.703 1.00 98.38 275 VAL A N 1
ATOM 2060 C CA . VAL A 1 275 ? 3.008 5.551 -14.196 1.00 98.38 275 VAL A CA 1
ATOM 2061 C C . VAL A 1 275 ? 2.056 6.741 -14.047 1.00 98.38 275 VAL A C 1
ATOM 2063 O O . VAL A 1 275 ? 1.197 6.937 -14.905 1.00 98.38 275 VAL A O 1
ATOM 2066 N N . VAL A 1 276 ? 2.218 7.559 -13.005 1.00 98.06 276 VAL A N 1
ATOM 2067 C CA . VAL A 1 276 ? 1.335 8.697 -12.705 1.00 98.06 276 VAL A CA 1
ATOM 2068 C C . VAL A 1 276 ? 1.924 10.013 -13.206 1.00 98.06 276 VAL A C 1
ATOM 2070 O O . VAL A 1 276 ? 1.251 10.741 -13.931 1.00 98.06 276 VAL A O 1
ATOM 2073 N N . ALA A 1 277 ? 3.171 10.311 -12.837 1.00 97.06 277 ALA A N 1
ATOM 2074 C CA . ALA A 1 277 ? 3.813 11.600 -13.101 1.00 97.06 277 ALA A CA 1
ATOM 2075 C C . ALA A 1 277 ? 4.689 11.615 -14.367 1.00 97.06 277 ALA A C 1
ATOM 2077 O O . ALA A 1 277 ? 5.178 12.673 -14.752 1.00 97.06 277 ALA A O 1
ATOM 2078 N N . GLY A 1 278 ? 4.872 10.466 -15.027 1.00 96.31 278 GLY A N 1
ATOM 2079 C CA . GLY A 1 278 ? 5.873 10.308 -16.083 1.00 96.31 278 GLY A CA 1
ATOM 2080 C C . GLY A 1 278 ? 7.281 10.104 -15.518 1.00 96.31 278 GLY A C 1
ATOM 2081 O O . GLY A 1 278 ? 7.541 10.348 -14.339 1.00 96.31 278 GLY A O 1
ATOM 2082 N N . ALA A 1 279 ? 8.184 9.597 -16.356 1.00 94.25 279 ALA A N 1
ATOM 2083 C CA . ALA A 1 279 ? 9.588 9.452 -15.991 1.00 94.25 279 ALA A CA 1
ATOM 2084 C C . ALA A 1 279 ? 10.235 10.835 -15.825 1.00 94.25 279 ALA A C 1
ATOM 2086 O O . ALA A 1 279 ? 9.962 11.746 -16.610 1.00 94.25 279 ALA A O 1
ATOM 2087 N N . ALA A 1 280 ? 11.093 11.000 -14.817 1.00 93.12 280 ALA A N 1
ATOM 2088 C CA . ALA A 1 280 ? 11.921 12.195 -14.726 1.00 93.12 280 ALA A CA 1
ATOM 2089 C C . ALA A 1 280 ? 12.958 12.231 -15.864 1.00 93.12 280 ALA A C 1
ATOM 2091 O O . ALA A 1 280 ? 13.293 11.208 -16.464 1.00 93.12 280 ALA A O 1
ATOM 2092 N N . GLU A 1 281 ? 13.475 13.425 -16.155 1.00 91.62 281 GLU A N 1
ATOM 2093 C CA . GLU A 1 281 ? 14.489 13.617 -17.191 1.00 91.62 281 GLU A CA 1
ATOM 2094 C C . GLU A 1 281 ? 15.707 12.706 -16.962 1.00 91.62 281 GLU A C 1
ATOM 2096 O O . GLU A 1 281 ? 16.252 12.633 -15.858 1.00 91.62 281 GLU A O 1
ATOM 2101 N N . GLY A 1 282 ? 16.117 11.999 -18.017 1.00 92.56 282 GLY A N 1
ATOM 2102 C CA . GLY A 1 282 ? 17.242 11.063 -17.987 1.00 92.56 282 GLY A CA 1
ATOM 2103 C C . GLY A 1 282 ? 16.937 9.698 -17.360 1.00 92.56 282 GLY A C 1
ATOM 2104 O O . GLY A 1 282 ? 17.834 8.858 -17.293 1.00 92.56 282 GLY A O 1
ATOM 2105 N N . GLU A 1 283 ? 15.706 9.442 -16.910 1.00 96.38 283 GLU A N 1
ATOM 2106 C CA . GLU A 1 283 ? 15.312 8.121 -16.420 1.00 96.38 283 GLU A CA 1
ATOM 2107 C C . GLU A 1 283 ? 14.800 7.220 -17.560 1.00 96.38 283 GLU A C 1
ATOM 2109 O O . GLU A 1 283 ? 14.106 7.693 -18.459 1.00 96.38 283 GLU A O 1
ATOM 2114 N N . PRO A 1 284 ? 15.102 5.906 -17.543 1.00 97.06 284 PRO A N 1
ATOM 2115 C CA . PRO A 1 284 ? 14.803 4.999 -18.652 1.00 97.06 284 PRO A CA 1
ATOM 2116 C C . PRO A 1 284 ? 13.348 4.505 -18.653 1.00 97.06 284 PRO A C 1
ATOM 2118 O O . PRO A 1 284 ? 12.937 3.810 -19.588 1.00 97.06 284 PRO A O 1
ATOM 2121 N N . TYR A 1 285 ? 12.582 4.820 -17.604 1.00 97.69 285 TYR A N 1
ATOM 2122 C CA . TYR A 1 285 ? 11.217 4.344 -17.412 1.00 97.69 285 TYR A CA 1
ATOM 2123 C C . TYR A 1 285 ? 10.273 4.780 -18.531 1.00 97.69 285 TYR A C 1
ATOM 2125 O O . TYR A 1 285 ? 10.470 5.796 -19.194 1.00 97.69 285 TYR A O 1
ATOM 2133 N N . VAL A 1 286 ? 9.190 4.021 -18.701 1.00 95.06 286 VAL A N 1
ATOM 2134 C CA . VAL A 1 286 ? 8.139 4.335 -19.677 1.00 95.06 286 VAL A CA 1
ATOM 2135 C C . VAL A 1 286 ? 6.883 4.774 -18.945 1.00 95.06 286 VAL A C 1
ATOM 2137 O O . VAL A 1 286 ? 6.228 3.979 -18.256 1.00 95.06 286 VAL A O 1
ATOM 2140 N N . GLY A 1 287 ? 6.528 6.041 -19.127 1.00 87.62 287 GLY A N 1
ATOM 2141 C CA . GLY A 1 287 ? 5.345 6.668 -18.555 1.00 87.62 287 GLY A CA 1
ATOM 2142 C C . GLY A 1 287 ? 4.837 7.830 -19.417 1.00 87.62 287 GLY A C 1
ATOM 2143 O O . GLY A 1 287 ? 5.517 8.258 -20.341 1.00 87.62 287 GLY A O 1
ATOM 2144 N N . SER A 1 288 ? 3.648 8.369 -19.150 1.00 90.38 288 SER A N 1
ATOM 2145 C CA . SER A 1 288 ? 2.710 7.922 -18.110 1.00 90.38 288 SER A CA 1
ATOM 2146 C C . SER A 1 288 ? 1.925 6.661 -18.517 1.00 90.38 288 SER A C 1
ATOM 2148 O O . SER A 1 288 ? 1.857 6.282 -19.686 1.00 90.38 288 SER A O 1
ATOM 2150 N N . GLY A 1 289 ? 1.380 5.959 -17.523 1.00 93.81 289 GLY A N 1
ATOM 2151 C CA . GLY A 1 289 ? 0.639 4.699 -17.665 1.00 93.81 289 GLY A CA 1
ATOM 2152 C C . GLY A 1 289 ? -0.722 4.712 -16.960 1.00 93.81 289 GLY A C 1
ATOM 2153 O O . GLY A 1 289 ? -1.240 3.655 -16.599 1.00 93.81 289 GLY A O 1
ATOM 2154 N N . LEU A 1 290 ? -1.306 5.891 -16.727 1.00 96.81 290 LEU A N 1
ATOM 2155 C CA . LEU A 1 290 ? -2.573 6.044 -15.998 1.00 96.81 290 LEU A CA 1
ATOM 2156 C C . LEU A 1 290 ? -3.727 5.230 -16.603 1.00 96.81 290 LEU A C 1
ATOM 2158 O O . LEU A 1 290 ? -4.558 4.720 -15.856 1.00 96.81 290 LEU A O 1
ATOM 2162 N N . GLN A 1 291 ? -3.739 5.020 -17.922 1.00 97.81 291 GLN A N 1
ATOM 2163 C CA . GLN A 1 291 ? -4.765 4.230 -18.608 1.00 97.81 291 GLN A CA 1
ATOM 2164 C C . GLN A 1 291 ? -4.849 2.775 -18.118 1.00 97.81 291 GLN A C 1
ATOM 2166 O O . GLN A 1 291 ? -5.911 2.157 -18.188 1.00 97.81 291 GLN A O 1
ATOM 2171 N N . TYR A 1 292 ? -3.750 2.204 -17.614 1.00 98.50 292 TYR A N 1
ATOM 2172 C CA . TYR A 1 292 ? -3.760 0.848 -17.059 1.00 98.50 292 TYR A CA 1
ATOM 2173 C C . TYR A 1 292 ? -4.422 0.819 -15.676 1.00 98.50 292 TYR A C 1
ATOM 2175 O O . TYR A 1 292 ? -5.208 -0.084 -15.394 1.00 98.50 292 TYR A O 1
ATOM 2183 N N . LEU A 1 293 ? -4.186 1.845 -14.850 1.00 98.50 293 LEU A N 1
ATOM 2184 C CA . LEU A 1 293 ? -4.885 2.018 -13.574 1.00 98.50 293 LEU A CA 1
ATOM 2185 C C . LEU A 1 293 ? -6.382 2.287 -13.789 1.00 98.50 293 LEU A C 1
ATOM 2187 O O . LEU A 1 293 ? -7.206 1.676 -13.110 1.00 98.50 293 LEU A O 1
ATOM 2191 N N . ASP A 1 294 ? -6.746 3.121 -14.770 1.00 98.56 294 ASP A N 1
ATOM 2192 C CA . ASP A 1 294 ? -8.150 3.372 -15.124 1.00 98.56 294 ASP A CA 1
ATOM 2193 C C . ASP A 1 294 ? -8.876 2.063 -15.484 1.00 98.56 294 ASP A C 1
ATOM 2195 O O . ASP A 1 294 ? -9.966 1.784 -14.975 1.00 98.56 294 ASP A O 1
ATOM 2199 N N . ARG A 1 295 ? -8.250 1.221 -16.322 1.00 98.38 295 ARG A N 1
ATOM 2200 C CA . ARG A 1 295 ? -8.791 -0.096 -16.689 1.00 98.38 295 ARG A CA 1
ATOM 2201 C C . ARG A 1 295 ? -8.896 -1.035 -15.495 1.00 98.38 295 ARG A C 1
ATOM 2203 O O . ARG A 1 295 ? -9.950 -1.634 -15.302 1.00 98.38 295 ARG A O 1
ATOM 2210 N N . ALA A 1 296 ? -7.863 -1.116 -14.659 1.00 98.75 296 ALA A N 1
ATOM 2211 C CA . ALA A 1 296 ? -7.886 -1.949 -13.458 1.00 98.75 296 ALA A CA 1
ATOM 2212 C C . ALA A 1 296 ? -9.046 -1.581 -12.522 1.00 98.75 296 ALA A C 1
ATOM 2214 O O . ALA A 1 296 ? -9.727 -2.454 -11.981 1.00 98.75 296 ALA A O 1
ATOM 2215 N N . LEU A 1 297 ? -9.305 -0.283 -12.346 1.00 98.81 297 LEU A N 1
ATOM 2216 C CA . LEU A 1 297 ? -10.402 0.211 -11.519 1.00 98.81 297 LEU A CA 1
ATOM 2217 C C . LEU A 1 297 ? -11.778 -0.053 -12.146 1.00 98.81 297 LEU A C 1
ATOM 2219 O O . LEU A 1 297 ? -12.721 -0.387 -11.414 1.00 98.81 297 LEU A O 1
ATOM 2223 N N . ALA A 1 298 ? -11.888 0.026 -13.475 1.00 98.75 298 ALA A N 1
ATOM 2224 C CA . ALA A 1 298 ? -13.085 -0.376 -14.209 1.00 98.75 298 ALA A CA 1
ATOM 2225 C C . ALA A 1 298 ? -13.370 -1.880 -14.045 1.00 98.75 298 ALA A C 1
ATOM 2227 O O . ALA A 1 298 ? -14.496 -2.252 -13.712 1.00 98.75 298 ALA A O 1
ATOM 2228 N N . TRP A 1 299 ? -12.354 -2.739 -14.167 1.00 98.88 299 TRP A N 1
ATOM 2229 C CA . TRP A 1 299 ? -12.483 -4.180 -13.929 1.00 98.88 299 TRP A CA 1
ATOM 2230 C C . TRP A 1 299 ? -12.815 -4.491 -12.469 1.00 98.88 299 TRP A C 1
ATOM 2232 O O . TRP A 1 299 ? -13.702 -5.299 -12.197 1.00 98.88 299 TRP A O 1
ATOM 2242 N N . CYS A 1 300 ? -12.204 -3.787 -11.511 1.00 98.81 300 CYS A N 1
ATOM 2243 C CA . CYS A 1 300 ? -12.599 -3.894 -10.107 1.00 98.81 300 CYS A CA 1
ATOM 2244 C C . CYS A 1 300 ? -14.089 -3.608 -9.918 1.00 98.81 300 CYS A C 1
ATOM 2246 O O . CYS A 1 300 ? -14.782 -4.356 -9.232 1.00 98.81 300 CYS A O 1
ATOM 2248 N N . LYS A 1 301 ? -14.594 -2.544 -10.553 1.00 98.44 301 LYS A N 1
ATOM 2249 C CA . LYS A 1 301 ? -16.006 -2.160 -10.464 1.00 98.44 301 LYS A CA 1
ATOM 2250 C C . LYS A 1 301 ? -16.907 -3.238 -11.066 1.00 98.44 301 LYS A C 1
ATOM 2252 O O . LYS A 1 301 ? -17.895 -3.609 -10.440 1.00 98.44 301 LYS A O 1
ATOM 2257 N N . ALA A 1 302 ? -16.555 -3.746 -12.248 1.00 98.56 302 ALA A N 1
ATOM 2258 C CA . ALA A 1 302 ? -17.319 -4.773 -12.955 1.00 98.56 302 ALA A CA 1
ATOM 2259 C C . ALA A 1 302 ? -17.412 -6.091 -12.168 1.00 98.56 302 ALA A C 1
ATOM 2261 O O . ALA A 1 302 ? -18.463 -6.730 -12.159 1.00 98.56 302 ALA A O 1
ATOM 2262 N N . HIS A 1 303 ? -16.343 -6.466 -11.457 1.00 98.38 303 HIS A N 1
ATOM 2263 C CA . HIS A 1 303 ? -16.242 -7.746 -10.742 1.00 98.38 303 HIS A CA 1
ATOM 2264 C C . HIS A 1 303 ? -16.428 -7.630 -9.219 1.00 98.38 303 HIS A C 1
ATOM 2266 O O . HIS A 1 303 ? -16.258 -8.612 -8.493 1.00 98.38 303 HIS A O 1
ATOM 2272 N N . GLY A 1 304 ? -16.802 -6.449 -8.711 1.00 97.06 304 GLY A N 1
ATOM 2273 C CA . GLY A 1 304 ? -17.053 -6.213 -7.284 1.00 97.06 304 GLY A CA 1
ATOM 2274 C C . GLY A 1 304 ? -15.810 -6.364 -6.398 1.00 97.06 304 GLY A C 1
ATOM 2275 O O . GLY A 1 304 ? -15.913 -6.845 -5.268 1.00 97.06 304 GLY A O 1
ATOM 2276 N N . LEU A 1 305 ? -14.637 -5.994 -6.916 1.00 98.69 305 LEU A N 1
ATOM 2277 C CA . LEU A 1 305 ? -13.362 -6.012 -6.203 1.00 98.69 305 LEU A CA 1
ATOM 2278 C C . LEU A 1 305 ? -13.016 -4.623 -5.652 1.00 98.69 305 LEU A C 1
ATOM 2280 O O . LEU A 1 305 ? -13.329 -3.587 -6.236 1.00 98.69 305 LEU A O 1
ATOM 2284 N N . GLN A 1 306 ? -12.336 -4.619 -4.513 1.00 98.50 306 GLN A N 1
ATOM 2285 C CA . GLN A 1 306 ? -11.725 -3.436 -3.918 1.00 98.50 306 GLN A CA 1
ATOM 2286 C C . GLN A 1 306 ? -10.295 -3.258 -4.438 1.00 98.50 306 GLN A C 1
ATOM 2288 O O . GLN A 1 306 ? -9.567 -4.237 -4.563 1.00 98.50 306 GLN A O 1
ATOM 2293 N N . ALA A 1 307 ? -9.867 -2.024 -4.682 1.00 98.75 307 ALA A N 1
ATOM 2294 C CA . ALA A 1 307 ? -8.510 -1.700 -5.103 1.00 98.75 307 ALA A CA 1
ATOM 2295 C C . ALA A 1 307 ? -7.747 -0.983 -3.984 1.00 98.75 307 ALA A C 1
ATOM 2297 O O . ALA A 1 307 ? -8.209 0.035 -3.458 1.00 98.75 307 ALA A O 1
ATOM 2298 N N . LEU A 1 308 ? -6.568 -1.508 -3.657 1.00 98.81 308 LEU A N 1
ATOM 2299 C CA . LEU A 1 308 ? -5.518 -0.809 -2.926 1.00 98.81 308 LEU A CA 1
ATOM 2300 C C . LEU A 1 308 ? -4.472 -0.345 -3.943 1.00 98.81 308 LEU A C 1
ATOM 2302 O O . LEU A 1 308 ? -3.781 -1.169 -4.538 1.00 98.81 308 LEU A O 1
ATOM 2306 N N . LEU A 1 309 ? -4.393 0.965 -4.164 1.00 98.88 309 LEU A N 1
ATOM 2307 C CA . LEU A 1 309 ? -3.397 1.574 -5.044 1.00 98.88 309 LEU A CA 1
ATOM 2308 C C . LEU A 1 309 ? -2.114 1.797 -4.250 1.00 98.88 309 LEU A C 1
ATOM 2310 O O . LEU A 1 309 ? -2.162 2.411 -3.189 1.00 98.88 309 LEU A O 1
ATOM 2314 N N . ASP A 1 310 ? -0.987 1.304 -4.742 1.00 98.81 310 ASP A N 1
ATOM 2315 C CA . ASP A 1 310 ? 0.250 1.246 -3.973 1.00 98.81 310 ASP A CA 1
ATOM 2316 C C . ASP A 1 310 ? 1.409 1.925 -4.707 1.00 98.81 310 ASP A C 1
ATOM 2318 O O . ASP A 1 310 ? 1.849 1.449 -5.755 1.00 98.81 310 ASP A O 1
ATOM 2322 N N . LEU A 1 311 ? 1.882 3.057 -4.165 1.00 98.81 311 LEU A N 1
ATOM 2323 C CA . LEU A 1 311 ? 3.066 3.742 -4.682 1.00 98.81 311 LEU A CA 1
ATOM 2324 C C . LEU A 1 311 ? 4.303 2.903 -4.343 1.00 98.81 311 LEU A C 1
ATOM 2326 O O . LEU A 1 311 ? 4.875 3.030 -3.266 1.00 98.81 311 LEU A O 1
ATOM 2330 N N . HIS A 1 312 ? 4.691 2.040 -5.271 1.00 98.56 312 HIS A N 1
ATOM 2331 C CA . HIS A 1 312 ? 5.676 0.987 -5.042 1.00 98.56 312 HIS A CA 1
ATOM 2332 C C . HIS A 1 312 ? 7.097 1.361 -5.464 1.00 98.56 312 HIS A C 1
ATOM 2334 O O . HIS A 1 312 ? 8.043 0.662 -5.134 1.00 98.56 312 HIS A O 1
ATOM 2340 N N . GLY A 1 313 ? 7.242 2.447 -6.222 1.00 98.06 313 GLY A N 1
ATOM 2341 C CA . GLY A 1 313 ? 8.535 3.027 -6.560 1.00 98.06 313 GLY A CA 1
ATOM 2342 C C . GLY A 1 313 ? 8.441 4.540 -6.508 1.00 98.06 313 GLY A C 1
ATOM 2343 O O . GLY A 1 313 ? 7.789 5.152 -7.357 1.00 98.06 313 GLY A O 1
ATOM 2344 N N . ALA A 1 314 ? 9.056 5.151 -5.502 1.00 98.00 314 ALA A N 1
ATOM 2345 C CA . ALA A 1 314 ? 9.012 6.589 -5.288 1.00 98.00 314 ALA A CA 1
ATOM 2346 C C . ALA A 1 314 ? 10.090 7.344 -6.095 1.00 98.00 314 ALA A C 1
ATOM 2348 O O . ALA A 1 314 ? 11.152 6.792 -6.395 1.00 98.00 314 ALA A O 1
ATOM 2349 N N . PRO A 1 315 ? 9.893 8.640 -6.412 1.00 97.94 315 PRO A N 1
ATOM 2350 C CA . PRO A 1 315 ? 10.952 9.475 -6.975 1.00 97.94 315 PRO A CA 1
ATOM 2351 C C . PRO A 1 315 ? 12.212 9.470 -6.093 1.00 97.94 315 PRO A C 1
ATOM 2353 O O . PRO A 1 315 ? 12.158 9.788 -4.904 1.00 97.94 315 PRO A O 1
ATOM 2356 N N . GLY A 1 316 ? 13.361 9.118 -6.677 1.00 95.94 316 GLY A N 1
ATOM 2357 C CA . GLY A 1 316 ? 14.627 8.947 -5.947 1.00 95.94 316 GLY A CA 1
ATOM 2358 C C . GLY A 1 316 ? 14.776 7.619 -5.181 1.00 95.94 316 GLY A C 1
ATOM 2359 O O . GLY A 1 316 ? 15.888 7.307 -4.753 1.00 95.94 316 GLY A O 1
ATOM 2360 N N . GLY A 1 317 ? 13.703 6.825 -5.088 1.00 96.38 317 GLY A N 1
ATOM 2361 C CA . GLY A 1 317 ? 13.605 5.562 -4.353 1.00 96.38 317 GLY A CA 1
ATOM 2362 C C . GLY A 1 317 ? 13.318 5.777 -2.868 1.00 96.38 317 GLY A C 1
ATOM 2363 O O . GLY A 1 317 ? 14.026 6.531 -2.205 1.00 96.38 317 GLY A O 1
ATOM 2364 N N . GLU A 1 318 ? 12.300 5.106 -2.330 1.00 96.50 318 GLU A N 1
ATOM 2365 C CA . GLU A 1 318 ? 12.044 5.005 -0.884 1.00 96.50 318 GLU A CA 1
ATOM 2366 C C . GLU A 1 318 ? 13.037 4.065 -0.174 1.00 96.50 318 GLU A C 1
ATOM 2368 O O . GLU A 1 318 ? 13.150 4.060 1.057 1.00 96.50 318 GLU A O 1
ATOM 2373 N N . SER A 1 319 ? 13.782 3.291 -0.962 1.00 96.69 319 SER A N 1
ATOM 2374 C CA . SER A 1 319 ? 14.920 2.472 -0.564 1.00 96.69 319 SER A CA 1
ATOM 2375 C C . SER A 1 319 ? 15.941 2.389 -1.710 1.00 96.69 319 SER A C 1
ATOM 2377 O O . SER A 1 319 ? 15.723 2.930 -2.795 1.00 96.69 319 SER A O 1
ATOM 2379 N N . GLY A 1 320 ? 17.076 1.729 -1.462 1.00 95.38 320 GLY A N 1
ATOM 2380 C CA . GLY A 1 320 ? 18.067 1.394 -2.493 1.00 95.38 320 GLY A CA 1
ATOM 2381 C C . GLY A 1 320 ? 17.873 0.006 -3.112 1.00 95.38 320 GLY A C 1
ATOM 2382 O O . GLY A 1 320 ? 18.756 -0.459 -3.832 1.00 95.38 320 GLY A O 1
ATOM 2383 N N . GLU A 1 321 ? 16.767 -0.671 -2.797 1.00 95.44 321 GLU A N 1
ATOM 2384 C CA . GLU A 1 321 ? 16.541 -2.081 -3.119 1.00 95.44 321 GLU A CA 1
ATOM 2385 C C . GLU A 1 321 ? 15.795 -2.260 -4.448 1.00 95.44 321 GLU A C 1
ATOM 2387 O O . GLU A 1 321 ? 15.023 -1.406 -4.880 1.00 95.44 321 GLU A O 1
ATOM 2392 N N . LYS A 1 322 ? 15.989 -3.417 -5.089 1.00 95.56 322 LYS A N 1
ATOM 2393 C CA . LYS A 1 322 ? 15.408 -3.756 -6.404 1.00 95.56 322 LYS A CA 1
ATOM 2394 C C . LYS A 1 322 ? 13.886 -3.534 -6.520 1.00 95.56 322 LYS A C 1
ATOM 2396 O O . LYS A 1 322 ? 13.487 -3.023 -7.569 1.00 95.56 322 LYS A O 1
ATOM 2401 N N . PRO A 1 323 ? 13.047 -3.866 -5.511 1.00 94.81 323 PRO A N 1
ATOM 2402 C CA . PRO A 1 323 ? 11.590 -3.763 -5.641 1.00 94.81 323 PRO A CA 1
ATOM 2403 C C . PRO A 1 323 ? 11.071 -2.341 -5.884 1.00 94.81 323 PRO A C 1
ATOM 2405 O O . PRO A 1 323 ? 10.048 -2.185 -6.538 1.00 94.81 323 PRO A O 1
ATOM 2408 N N . CYS A 1 324 ? 11.800 -1.290 -5.476 1.00 95.69 324 CYS A N 1
ATOM 2409 C CA . CYS A 1 324 ? 11.384 0.096 -5.754 1.00 95.69 324 CYS A CA 1
ATOM 2410 C C . CYS A 1 324 ? 11.554 0.512 -7.234 1.00 95.69 324 CYS A C 1
ATOM 2412 O O . CYS A 1 324 ? 11.308 1.661 -7.608 1.00 95.69 324 CYS A O 1
ATOM 2414 N N . GLY A 1 325 ? 12.007 -0.414 -8.087 1.00 96.62 325 GLY A N 1
ATOM 2415 C CA . GLY A 1 325 ? 12.247 -0.219 -9.517 1.00 96.62 325 GLY A CA 1
ATOM 2416 C C . GLY A 1 325 ? 13.678 0.189 -9.860 1.00 96.62 325 GLY A C 1
ATOM 2417 O O . GLY A 1 325 ? 14.046 0.150 -11.036 1.00 96.62 325 GLY A O 1
ATOM 2418 N N . ARG A 1 326 ? 14.512 0.519 -8.860 1.00 95.81 326 ARG A N 1
ATOM 2419 C CA . ARG A 1 326 ? 15.912 0.923 -9.056 1.00 95.81 326 ARG A CA 1
ATOM 2420 C C . ARG A 1 326 ? 16.828 0.472 -7.920 1.00 95.81 326 ARG A C 1
ATOM 2422 O O . ARG A 1 326 ? 16.808 1.028 -6.829 1.00 95.81 326 ARG A O 1
ATOM 2429 N N . GLU A 1 327 ? 17.736 -0.446 -8.223 1.00 95.81 327 GLU A N 1
ATOM 2430 C CA . GLU A 1 327 ? 18.787 -0.856 -7.290 1.00 95.81 327 GLU A CA 1
ATOM 2431 C C . GLU A 1 327 ? 19.919 0.184 -7.224 1.00 95.81 327 GLU A C 1
ATOM 2433 O O . GLU A 1 327 ? 20.508 0.561 -8.242 1.00 95.81 327 GLU A O 1
ATOM 2438 N N . ARG A 1 328 ? 20.241 0.660 -6.015 1.00 95.38 328 ARG A N 1
ATOM 2439 C CA . ARG A 1 328 ? 21.318 1.628 -5.757 1.00 95.38 328 ARG A CA 1
ATOM 2440 C C . ARG A 1 328 ? 21.990 1.344 -4.415 1.00 95.38 328 ARG A C 1
ATOM 2442 O O . ARG A 1 328 ? 21.566 1.851 -3.383 1.00 95.38 328 ARG A O 1
ATOM 2449 N N . ALA A 1 329 ? 23.127 0.652 -4.439 1.00 94.75 329 ALA A N 1
ATOM 2450 C CA . ALA A 1 329 ? 23.917 0.389 -3.229 1.00 94.75 329 ALA A CA 1
ATOM 2451 C C . ALA A 1 329 ? 24.396 1.667 -2.502 1.00 94.75 329 ALA A C 1
ATOM 2453 O O . ALA A 1 329 ? 24.621 1.653 -1.296 1.00 94.75 329 ALA A O 1
ATOM 2454 N N . SER A 1 330 ? 24.561 2.780 -3.227 1.00 96.12 330 SER A N 1
ATOM 2455 C CA . SER A 1 330 ? 24.963 4.081 -2.670 1.00 96.12 330 SER A CA 1
ATOM 2456 C C . SER A 1 330 ? 23.798 4.936 -2.164 1.00 96.12 330 SER A C 1
ATOM 2458 O O . SER A 1 330 ? 24.032 6.073 -1.746 1.00 96.12 330 SER A O 1
ATOM 2460 N N . TRP A 1 331 ? 22.565 4.427 -2.234 1.00 97.50 331 TRP A N 1
ATOM 2461 C CA . TRP A 1 331 ? 21.370 5.160 -1.834 1.00 97.50 331 TRP A CA 1
ATOM 2462 C C . TRP A 1 331 ? 21.445 5.596 -0.371 1.00 97.50 331 TRP A C 1
ATOM 2464 O O . TRP A 1 331 ? 21.884 4.855 0.513 1.00 97.50 331 TRP A O 1
ATOM 2474 N N . LYS A 1 332 ? 20.979 6.815 -0.111 1.00 97.06 332 LYS A N 1
ATOM 2475 C CA . LYS A 1 332 ? 20.784 7.358 1.235 1.00 97.06 332 LYS A CA 1
ATOM 2476 C C . LYS A 1 332 ? 19.359 7.856 1.356 1.00 97.06 332 LYS A C 1
ATOM 2478 O O . LYS A 1 332 ? 18.768 8.271 0.369 1.00 97.06 332 LYS A O 1
ATOM 2483 N N . TRP A 1 333 ? 18.835 7.920 2.575 1.00 95.38 333 TRP A N 1
ATOM 2484 C CA . TRP A 1 333 ? 17.465 8.387 2.792 1.00 95.38 333 TRP A CA 1
ATOM 2485 C C . TRP A 1 333 ? 17.200 9.803 2.256 1.00 95.38 333 TRP A C 1
ATOM 2487 O O . TRP A 1 333 ? 16.080 10.100 1.860 1.00 95.38 333 TRP A O 1
ATOM 2497 N N . SER A 1 334 ? 18.230 10.654 2.188 1.00 96.25 334 SER A N 1
ATOM 2498 C CA . SER A 1 334 ? 18.160 11.995 1.596 1.00 96.25 334 SER A CA 1
ATOM 2499 C C . SER A 1 334 ? 17.979 11.996 0.074 1.00 96.25 334 SER A C 1
ATOM 2501 O O . SER A 1 334 ? 17.670 13.039 -0.493 1.00 96.25 334 SER A O 1
ATOM 2503 N N . ASP A 1 335 ? 18.192 10.859 -0.592 1.00 96.81 335 ASP A N 1
ATOM 2504 C CA . ASP A 1 335 ? 17.950 10.703 -2.027 1.00 96.81 335 ASP A CA 1
ATOM 2505 C C . ASP A 1 335 ? 16.456 10.530 -2.330 1.00 96.81 335 ASP A C 1
ATOM 2507 O O . ASP A 1 335 ? 16.027 10.803 -3.454 1.00 96.81 335 ASP A O 1
ATOM 2511 N N . TRP A 1 336 ? 15.654 10.098 -1.347 1.00 97.81 336 TRP A N 1
ATOM 2512 C CA . TRP A 1 336 ? 14.209 9.987 -1.509 1.00 97.81 336 TRP A CA 1
ATOM 2513 C C . TRP A 1 336 ? 13.593 11.382 -1.658 1.00 97.81 336 TRP A C 1
ATOM 2515 O O . TRP A 1 336 ? 13.542 12.182 -0.722 1.00 97.81 336 TRP A O 1
ATOM 2525 N N . ARG A 1 337 ? 13.055 11.671 -2.846 1.00 97.81 337 ARG A N 1
ATOM 2526 C CA . ARG A 1 337 ? 12.345 12.919 -3.150 1.00 97.81 337 ARG A CA 1
ATOM 2527 C C . ARG A 1 337 ? 10.901 12.832 -2.642 1.00 97.81 337 ARG A C 1
ATOM 2529 O O . ARG A 1 337 ? 9.951 12.668 -3.414 1.00 97.81 337 ARG A O 1
ATOM 2536 N N . MET A 1 338 ? 10.741 12.942 -1.325 1.00 98.31 338 MET A N 1
ATOM 2537 C CA . MET A 1 338 ? 9.455 12.811 -0.625 1.00 98.31 338 MET A CA 1
ATOM 2538 C C . MET A 1 338 ? 8.382 13.781 -1.135 1.00 98.31 338 MET A C 1
ATOM 2540 O O . MET A 1 338 ? 7.253 13.354 -1.361 1.00 98.31 338 MET A O 1
ATOM 2544 N N . ASP A 1 339 ? 8.722 15.041 -1.420 1.00 98.25 339 ASP A N 1
ATOM 2545 C CA . ASP A 1 339 ? 7.757 16.004 -1.978 1.00 98.25 339 ASP A CA 1
ATOM 2546 C C . ASP A 1 339 ? 7.232 15.575 -3.355 1.00 98.25 339 ASP A C 1
ATOM 2548 O O . ASP A 1 339 ? 6.044 15.717 -3.643 1.00 98.25 339 ASP A O 1
ATOM 2552 N N . GLY A 1 340 ? 8.090 14.969 -4.184 1.00 98.44 340 GLY A N 1
ATOM 2553 C CA . GLY A 1 340 ? 7.674 14.373 -5.456 1.00 98.44 340 GLY A CA 1
ATOM 2554 C C . GLY A 1 340 ? 6.748 13.171 -5.257 1.00 98.44 340 GLY A C 1
ATOM 2555 O O . GLY A 1 340 ? 5.800 12.989 -6.013 1.00 98.44 340 GLY A O 1
ATOM 2556 N N . SER A 1 341 ? 6.971 12.385 -4.201 1.00 98.62 341 SER A N 1
ATOM 2557 C CA . SER A 1 341 ? 6.075 11.280 -3.826 1.00 98.62 341 SER A CA 1
ATOM 2558 C C . SER A 1 341 ? 4.704 11.808 -3.391 1.00 98.62 341 SER A C 1
ATOM 2560 O O . SER A 1 341 ? 3.675 11.290 -3.814 1.00 98.62 341 SER A O 1
ATOM 2562 N N . VAL A 1 342 ? 4.674 12.886 -2.600 1.00 98.81 342 VAL A N 1
ATOM 2563 C CA . VAL A 1 342 ? 3.429 13.552 -2.193 1.00 98.81 342 VAL A CA 1
ATOM 2564 C C . VAL A 1 342 ? 2.695 14.158 -3.394 1.00 98.81 342 VAL A C 1
ATOM 2566 O O . VAL A 1 342 ? 1.470 14.068 -3.447 1.00 98.81 342 VAL A O 1
ATOM 2569 N N . GLU A 1 343 ? 3.400 14.726 -4.376 1.00 98.75 343 GLU A N 1
ATOM 2570 C CA . GLU A 1 343 ? 2.785 15.197 -5.628 1.00 98.75 343 GLU A CA 1
ATOM 2571 C C . GLU A 1 343 ? 2.145 14.050 -6.417 1.00 98.75 343 GLU A C 1
ATOM 2573 O O . GLU A 1 343 ? 0.993 14.152 -6.832 1.00 98.75 343 GLU A O 1
ATOM 2578 N N . VAL A 1 344 ? 2.825 12.910 -6.541 1.00 98.75 344 VAL A N 1
ATOM 2579 C CA . VAL A 1 344 ? 2.259 11.714 -7.185 1.00 98.75 344 VAL A CA 1
ATOM 2580 C C . VAL A 1 344 ? 0.978 11.261 -6.475 1.00 98.75 344 VAL A C 1
ATOM 2582 O O . VAL A 1 344 ? -0.035 10.998 -7.127 1.00 98.75 344 VAL A O 1
ATOM 2585 N N . LEU A 1 345 ? 0.984 11.228 -5.138 1.00 98.88 345 LEU A N 1
ATOM 2586 C CA . LEU A 1 345 ? -0.196 10.890 -4.338 1.00 98.88 345 LEU A CA 1
ATOM 2587 C C . LEU A 1 345 ? -1.319 11.928 -4.491 1.00 98.88 345 LEU A C 1
ATOM 2589 O O . LEU A 1 345 ? -2.489 11.549 -4.539 1.00 98.88 345 LEU A O 1
ATOM 2593 N N . ARG A 1 346 ? -0.986 13.219 -4.618 1.00 98.81 346 ARG A N 1
ATOM 2594 C CA . ARG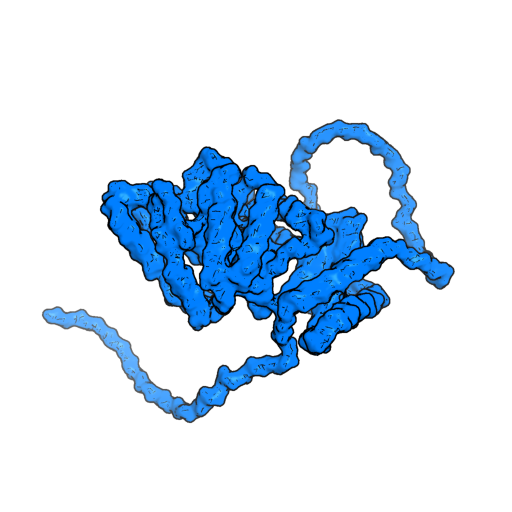 A 1 346 ? -1.941 14.300 -4.907 1.00 98.81 346 ARG A CA 1
ATOM 2595 C C . ARG A 1 346 ? -2.619 14.083 -6.257 1.00 98.81 346 ARG A C 1
ATOM 2597 O O . ARG A 1 346 ? -3.847 14.102 -6.319 1.00 98.81 346 ARG A O 1
ATOM 2604 N N . MET A 1 347 ? -1.848 13.829 -7.314 1.00 98.62 347 MET A N 1
ATOM 2605 C CA . MET A 1 347 ? -2.369 13.552 -8.658 1.00 98.62 347 MET A CA 1
ATOM 2606 C C . MET A 1 347 ? -3.281 12.319 -8.662 1.00 98.62 347 MET A C 1
ATOM 2608 O O . MET A 1 347 ? -4.390 12.363 -9.200 1.00 98.62 347 MET A O 1
ATOM 2612 N N . LEU A 1 348 ? -2.843 11.236 -8.011 1.00 98.44 348 LEU A N 1
ATOM 2613 C CA . LEU A 1 348 ? -3.602 9.991 -7.880 1.00 98.44 348 LEU A CA 1
ATOM 2614 C C . LEU A 1 348 ? -4.931 10.212 -7.139 1.00 98.44 348 LEU A C 1
ATOM 2616 O O . LEU A 1 348 ? -5.990 9.798 -7.615 1.00 98.44 348 LEU A O 1
ATOM 2620 N N . ALA A 1 349 ? -4.884 10.891 -5.990 1.00 98.50 349 ALA A N 1
ATOM 2621 C CA . ALA A 1 349 ? -6.057 11.167 -5.168 1.00 98.50 349 ALA A CA 1
ATOM 2622 C C . ALA A 1 349 ? -7.042 12.115 -5.867 1.00 98.50 349 ALA A C 1
ATOM 2624 O O . ALA A 1 349 ? -8.249 11.891 -5.821 1.00 98.50 349 ALA A O 1
ATOM 2625 N N . SER A 1 350 ? -6.541 13.134 -6.568 1.00 98.44 350 SER A N 1
ATOM 2626 C CA . SER A 1 350 ? -7.371 14.053 -7.350 1.00 98.44 350 SER A CA 1
ATOM 2627 C C . SER A 1 350 ? -8.105 13.327 -8.483 1.00 98.44 350 SER A C 1
ATOM 2629 O O . SER A 1 350 ? -9.313 13.496 -8.653 1.00 98.44 350 SER A O 1
ATOM 2631 N N . ARG A 1 351 ? -7.398 12.452 -9.215 1.00 98.12 351 ARG A N 1
ATOM 2632 C CA . ARG A 1 351 ? -7.959 11.687 -10.338 1.00 98.12 351 ARG A CA 1
ATOM 2633 C C . ARG A 1 351 ? -9.055 10.717 -9.906 1.00 98.12 351 ARG A C 1
ATOM 2635 O O . ARG A 1 351 ? -10.074 10.617 -10.584 1.00 98.12 351 ARG A O 1
ATOM 2642 N N . TYR A 1 352 ? -8.834 9.983 -8.816 1.00 98.38 352 TYR A N 1
ATOM 2643 C CA . TYR A 1 352 ? -9.710 8.879 -8.416 1.00 98.38 352 TYR A CA 1
ATOM 2644 C C . TYR A 1 352 ? -10.659 9.206 -7.261 1.00 98.38 352 TYR A C 1
ATOM 2646 O O . TYR A 1 352 ? -11.289 8.295 -6.716 1.00 98.38 352 TYR A O 1
ATOM 2654 N N . ARG A 1 353 ? -10.785 10.483 -6.879 1.00 96.88 353 ARG A N 1
ATOM 2655 C CA . ARG A 1 353 ? -11.749 10.917 -5.862 1.00 96.88 353 ARG A CA 1
ATOM 2656 C C . ARG A 1 353 ? -13.148 10.393 -6.195 1.00 96.88 353 ARG A C 1
ATOM 2658 O O . ARG A 1 353 ? -13.651 10.607 -7.296 1.00 96.88 353 ARG A O 1
ATOM 2665 N N . GLY A 1 354 ? -13.786 9.745 -5.220 1.00 94.56 354 GLY A N 1
ATOM 2666 C CA . GLY A 1 354 ? -15.140 9.202 -5.352 1.00 94.56 354 GLY A CA 1
ATOM 2667 C C . GLY A 1 354 ? -15.244 7.960 -6.246 1.00 94.56 354 GLY A C 1
ATOM 2668 O O . GLY A 1 354 ? -16.351 7.505 -6.534 1.00 94.56 354 GLY A O 1
ATOM 2669 N N . HIS A 1 355 ? -14.126 7.383 -6.707 1.00 97.06 355 HIS A N 1
ATOM 2670 C CA . HIS A 1 355 ? -14.177 6.148 -7.482 1.00 97.06 355 HIS A CA 1
ATOM 2671 C C . HIS A 1 355 ? -14.560 4.963 -6.571 1.00 97.06 355 HIS A C 1
ATOM 2673 O O . HIS A 1 355 ? -13.812 4.630 -5.648 1.00 97.06 355 HIS A O 1
ATOM 2679 N N . PRO A 1 356 ? -15.658 4.231 -6.846 1.00 94.56 356 PRO A N 1
ATOM 2680 C CA . PRO A 1 356 ? -16.224 3.260 -5.904 1.00 94.56 356 PRO A CA 1
ATOM 2681 C C . PRO A 1 356 ? -15.303 2.067 -5.626 1.00 94.56 356 PRO A C 1
ATOM 2683 O O . PRO A 1 356 ? -15.368 1.467 -4.554 1.00 94.56 356 PRO A O 1
ATOM 2686 N N . SER A 1 357 ? -14.422 1.718 -6.564 1.00 97.88 357 SER A N 1
ATOM 2687 C CA . SER A 1 357 ? -13.477 0.612 -6.382 1.00 97.88 357 SER A CA 1
ATOM 2688 C C . SER A 1 357 ? -12.258 0.975 -5.538 1.00 97.88 357 SER A C 1
ATOM 2690 O O . SER A 1 357 ? -11.659 0.068 -4.970 1.00 97.88 357 SER A O 1
ATOM 2692 N N . VAL A 1 358 ? -11.876 2.255 -5.430 1.00 98.44 358 VAL A N 1
ATOM 2693 C CA . VAL A 1 358 ? -10.696 2.641 -4.641 1.00 98.44 358 VAL A CA 1
ATOM 2694 C C . VAL A 1 358 ? -11.053 2.513 -3.169 1.00 98.44 358 VAL A C 1
ATOM 2696 O O . VAL A 1 358 ? -11.874 3.261 -2.650 1.00 98.44 358 VAL A O 1
ATOM 2699 N N . ALA A 1 359 ? -10.471 1.516 -2.511 1.00 97.62 359 ALA A N 1
ATOM 2700 C CA . ALA A 1 359 ? -10.682 1.240 -1.096 1.00 97.62 359 ALA A CA 1
ATOM 2701 C C . ALA A 1 359 ? -9.475 1.652 -0.253 1.00 97.62 359 ALA A C 1
ATOM 2703 O O . ALA A 1 359 ? -9.618 1.877 0.948 1.00 97.62 359 ALA A O 1
ATOM 2704 N N . GLY A 1 360 ? -8.290 1.768 -0.852 1.00 98.00 360 GLY A N 1
ATOM 2705 C CA . GLY A 1 360 ? -7.122 2.252 -0.140 1.00 98.00 360 GLY A CA 1
ATOM 2706 C C . GLY A 1 360 ? -6.037 2.824 -1.037 1.00 98.00 360 GLY A C 1
ATOM 2707 O O . GLY A 1 360 ? -5.987 2.540 -2.234 1.00 98.00 360 GLY A O 1
ATOM 2708 N N . ILE A 1 361 ? -5.168 3.624 -0.423 1.00 98.75 361 ILE A N 1
ATOM 2709 C CA . ILE A 1 361 ? -3.948 4.162 -1.027 1.00 98.75 361 ILE A CA 1
ATOM 2710 C C . ILE A 1 361 ? -2.792 3.888 -0.070 1.00 98.75 361 ILE A C 1
ATOM 2712 O O . ILE A 1 361 ? -2.834 4.348 1.072 1.00 98.75 361 ILE A O 1
ATOM 2716 N N . SER A 1 362 ? -1.774 3.163 -0.527 1.00 98.56 362 SER A N 1
ATOM 2717 C CA . SER A 1 362 ? -0.497 3.038 0.171 1.00 98.56 362 SER A CA 1
ATOM 2718 C C . SER A 1 362 ? 0.444 4.150 -0.263 1.00 98.56 362 SER A C 1
ATOM 2720 O O . SER A 1 362 ? 0.649 4.378 -1.456 1.00 98.56 362 SER A O 1
ATOM 2722 N N . VAL A 1 363 ? 0.973 4.881 0.719 1.00 98.62 363 VAL A N 1
ATOM 2723 C CA . VAL A 1 363 ? 1.762 6.102 0.482 1.00 98.62 363 VAL A CA 1
ATOM 2724 C C . VAL A 1 363 ? 3.192 5.820 0.010 1.00 98.62 363 VAL A C 1
ATOM 2726 O O . VAL A 1 363 ? 3.840 6.710 -0.531 1.00 98.62 363 VAL A O 1
ATOM 2729 N N . CYS A 1 364 ? 3.679 4.601 0.237 1.00 98.25 364 CYS A N 1
ATOM 2730 C CA . CYS A 1 364 ? 4.911 4.017 -0.303 1.00 98.25 364 CYS A CA 1
ATOM 2731 C C . CYS A 1 364 ? 4.809 2.478 -0.170 1.00 98.25 364 CYS A C 1
ATOM 2733 O O . CYS A 1 364 ? 3.743 1.999 0.227 1.00 98.25 364 CYS A O 1
ATOM 2735 N N . ASN A 1 365 ? 5.876 1.713 -0.427 1.00 96.94 365 ASN A N 1
ATOM 2736 C CA . ASN A 1 365 ? 5.884 0.256 -0.239 1.00 96.94 365 ASN A CA 1
ATOM 2737 C C . ASN A 1 365 ? 6.809 -0.221 0.895 1.00 96.94 365 ASN A C 1
ATOM 2739 O O . ASN A 1 365 ? 6.348 -0.633 1.952 1.00 96.94 365 ASN A O 1
ATOM 2743 N N . GLU A 1 366 ? 8.122 -0.146 0.723 1.00 96.25 366 GLU A N 1
ATOM 2744 C CA . GLU A 1 366 ? 9.084 -0.673 1.697 1.00 96.25 366 GLU A CA 1
ATOM 2745 C C . GLU A 1 366 ? 10.155 0.383 1.975 1.00 96.25 366 GLU A C 1
ATOM 2747 O O . GLU A 1 366 ? 11.281 0.285 1.478 1.00 96.25 366 GLU A O 1
ATOM 2752 N N . PRO A 1 367 ? 9.824 1.439 2.746 1.00 96.19 367 PRO A N 1
ATOM 2753 C CA . PRO A 1 367 ? 10.789 2.485 3.034 1.00 96.19 367 PRO A CA 1
ATOM 2754 C C . PRO A 1 367 ? 11.979 1.894 3.792 1.00 96.19 367 PRO A C 1
ATOM 2756 O O . PRO A 1 367 ? 11.809 1.089 4.717 1.00 96.19 367 PRO A O 1
ATOM 2759 N N . SER A 1 368 ? 13.186 2.315 3.410 1.00 94.88 368 SER A N 1
ATOM 2760 C CA . SER A 1 368 ? 14.432 1.775 3.958 1.00 94.88 368 SER A CA 1
ATOM 2761 C C . SER A 1 368 ? 14.462 1.798 5.488 1.00 94.88 368 SER A C 1
ATOM 2763 O O . SER A 1 368 ? 14.055 2.761 6.146 1.00 94.88 368 SER A O 1
ATOM 2765 N N . GLU A 1 369 ? 15.050 0.759 6.077 1.00 89.50 369 GLU A N 1
ATOM 2766 C CA . GLU A 1 369 ? 15.296 0.701 7.516 1.00 89.50 369 GLU A CA 1
ATOM 2767 C C . GLU A 1 369 ? 16.272 1.780 8.012 1.00 89.50 369 GLU A C 1
ATOM 2769 O O . GLU A 1 369 ? 16.221 2.146 9.184 1.00 89.50 369 GLU A O 1
ATOM 2774 N N . THR A 1 370 ? 17.097 2.348 7.124 1.00 91.88 370 THR A N 1
ATOM 2775 C CA . THR A 1 370 ? 18.042 3.428 7.458 1.00 91.88 370 THR A CA 1
ATOM 2776 C C . THR A 1 370 ? 17.397 4.813 7.537 1.00 91.88 370 THR A C 1
ATOM 2778 O O . THR A 1 370 ? 18.037 5.761 7.996 1.00 91.88 370 THR A O 1
ATOM 2781 N N . LEU A 1 371 ? 16.139 4.955 7.107 1.00 94.12 371 LEU A N 1
ATOM 2782 C CA . LEU A 1 371 ? 15.395 6.207 7.198 1.00 94.12 371 LEU A CA 1
ATOM 2783 C C . LEU A 1 371 ? 15.024 6.508 8.665 1.00 94.12 371 LEU A C 1
ATOM 2785 O O . LEU A 1 371 ? 14.376 5.662 9.300 1.00 94.12 371 LEU A O 1
ATOM 2789 N N . PRO A 1 372 ? 15.353 7.701 9.205 1.00 95.38 372 PRO A N 1
ATOM 2790 C CA . PRO A 1 372 ? 14.963 8.081 10.561 1.00 95.38 372 PRO A CA 1
ATOM 2791 C C . PRO A 1 372 ? 13.445 8.019 10.766 1.00 95.38 372 PRO A C 1
ATOM 2793 O O . PRO A 1 372 ? 12.669 8.437 9.904 1.00 95.38 372 PRO A O 1
ATOM 2796 N N . ALA A 1 373 ? 13.012 7.493 11.914 1.00 93.56 373 ALA A N 1
ATOM 2797 C CA . ALA A 1 373 ? 11.597 7.241 12.181 1.00 93.56 373 ALA A CA 1
ATOM 2798 C C . ALA A 1 373 ? 10.766 8.536 12.220 1.00 93.56 373 ALA A C 1
ATOM 2800 O O . ALA A 1 373 ? 9.631 8.545 11.743 1.00 93.56 373 ALA A O 1
ATOM 2801 N N . GLU A 1 374 ? 11.331 9.632 12.732 1.00 93.44 374 GLU A N 1
ATOM 2802 C CA . GLU A 1 374 ? 10.716 10.961 12.730 1.00 93.44 374 GLU A CA 1
ATOM 2803 C C . GLU A 1 374 ? 10.451 11.458 11.308 1.00 93.44 374 GLU A C 1
ATOM 2805 O O . GLU A 1 374 ? 9.340 11.883 11.014 1.00 93.44 374 GLU A O 1
ATOM 2810 N N . VAL A 1 375 ? 11.432 11.328 10.409 1.00 96.00 375 VAL A N 1
ATOM 2811 C CA . VAL A 1 375 ? 11.304 11.763 9.010 1.00 96.00 375 VAL A CA 1
ATOM 2812 C C . VAL A 1 375 ? 10.222 10.952 8.294 1.00 96.00 375 VAL A C 1
ATOM 2814 O O . VAL A 1 375 ? 9.388 11.519 7.591 1.00 96.00 375 VAL A O 1
ATOM 2817 N N . LEU A 1 376 ? 10.173 9.634 8.523 1.00 96.06 376 LEU A N 1
ATOM 2818 C CA . LEU A 1 376 ? 9.109 8.784 7.982 1.00 96.06 376 LEU A CA 1
ATOM 2819 C C . LEU A 1 376 ? 7.724 9.183 8.519 1.00 96.06 376 LEU A C 1
ATOM 2821 O O . LEU A 1 376 ? 6.756 9.247 7.763 1.00 96.06 376 LEU A O 1
ATOM 2825 N N . CYS A 1 377 ? 7.628 9.489 9.816 1.00 94.00 377 CYS A N 1
ATOM 2826 C CA . CYS A 1 377 ? 6.393 9.984 10.419 1.00 94.00 377 CYS A CA 1
ATOM 2827 C C . CYS A 1 377 ? 5.999 11.374 9.894 1.00 94.00 377 CYS A C 1
ATOM 2829 O O . CYS A 1 377 ? 4.815 11.666 9.798 1.00 94.00 377 CYS A O 1
ATOM 2831 N N . ASP A 1 378 ? 6.931 12.250 9.542 1.00 94.50 378 ASP A N 1
ATOM 2832 C CA . ASP A 1 378 ? 6.574 13.542 8.949 1.00 94.50 378 ASP A CA 1
ATOM 2833 C C . ASP A 1 378 ? 6.092 13.372 7.499 1.00 94.50 378 ASP A C 1
ATOM 2835 O O . ASP A 1 378 ? 5.086 13.968 7.103 1.00 94.50 378 ASP A O 1
ATOM 2839 N N . PHE A 1 379 ? 6.721 12.473 6.733 1.00 97.25 379 PHE A N 1
ATOM 2840 C CA . PHE A 1 379 ? 6.261 12.102 5.392 1.00 97.25 379 PHE A CA 1
ATOM 2841 C C . PHE A 1 379 ? 4.846 11.513 5.407 1.00 97.25 379 PHE A C 1
ATOM 2843 O O . PHE A 1 379 ? 3.982 11.967 4.658 1.00 97.25 379 PHE A O 1
ATOM 2850 N N . TYR A 1 380 ? 4.578 10.538 6.279 1.00 96.44 380 TYR A N 1
ATOM 2851 C CA . TYR A 1 380 ? 3.251 9.932 6.404 1.00 96.44 380 TYR A CA 1
ATOM 2852 C C . TYR A 1 380 ? 2.178 10.956 6.768 1.00 96.44 380 TYR A C 1
ATOM 2854 O O . TYR A 1 380 ? 1.063 10.877 6.252 1.00 96.44 380 TYR A O 1
ATOM 2862 N N . ASP A 1 381 ? 2.495 11.933 7.621 1.00 93.62 381 ASP A N 1
ATOM 2863 C CA . ASP A 1 381 ? 1.550 12.979 8.013 1.00 93.62 381 ASP A CA 1
ATOM 2864 C C . ASP A 1 381 ? 1.219 13.884 6.831 1.00 93.62 381 ASP A C 1
ATOM 2866 O O . ASP A 1 381 ? 0.049 14.166 6.563 1.00 93.62 381 ASP A O 1
ATOM 2870 N N . HIS A 1 382 ? 2.253 14.284 6.089 1.00 96.69 382 HIS A N 1
ATOM 2871 C CA . HIS A 1 382 ? 2.109 15.100 4.896 1.00 96.69 382 HIS A CA 1
ATOM 2872 C C . HIS A 1 382 ? 1.296 14.374 3.816 1.00 96.69 382 HIS A C 1
ATOM 2874 O O . HIS A 1 382 ? 0.313 14.923 3.313 1.00 96.69 382 HIS A O 1
ATOM 2880 N N . ALA A 1 383 ? 1.657 13.129 3.501 1.00 98.19 383 ALA A N 1
ATOM 2881 C CA . ALA A 1 383 ? 0.969 12.311 2.511 1.00 98.19 383 ALA A CA 1
ATOM 2882 C C . ALA A 1 383 ? -0.504 12.098 2.883 1.00 98.19 383 ALA A C 1
ATOM 2884 O O . ALA A 1 383 ? -1.390 12.327 2.057 1.00 98.19 383 ALA A O 1
ATOM 2885 N N . ALA A 1 384 ? -0.779 11.724 4.138 1.00 96.88 384 ALA A N 1
ATOM 2886 C CA . ALA A 1 384 ? -2.142 11.487 4.589 1.00 96.88 384 ALA A CA 1
ATOM 2887 C C . ALA A 1 384 ? -3.000 12.753 4.497 1.00 96.88 384 ALA A C 1
ATOM 2889 O O . ALA A 1 384 ? -4.102 12.711 3.946 1.00 96.88 384 ALA A O 1
ATOM 2890 N N . ARG A 1 385 ? -2.471 13.895 4.954 1.00 95.81 385 ARG A N 1
ATOM 2891 C CA . ARG A 1 385 ? -3.141 15.194 4.846 1.00 95.81 385 ARG A CA 1
ATOM 2892 C C . ARG A 1 385 ? -3.465 15.542 3.392 1.00 95.81 385 ARG A C 1
ATOM 2894 O O . ARG A 1 385 ? -4.615 15.848 3.094 1.00 95.81 385 ARG A O 1
ATOM 2901 N N . VAL A 1 386 ? -2.489 15.448 2.489 1.00 98.25 386 VAL A N 1
ATOM 2902 C CA . VAL A 1 386 ? -2.674 15.802 1.071 1.00 98.25 386 VAL A CA 1
ATOM 2903 C C . VAL A 1 386 ? -3.706 14.903 0.393 1.00 98.25 386 VAL A C 1
ATOM 2905 O O . VAL A 1 386 ? -4.565 15.404 -0.329 1.00 98.25 386 VAL A O 1
ATOM 2908 N N . ILE A 1 387 ? -3.693 13.594 0.662 1.00 98.31 387 ILE A N 1
ATOM 2909 C CA . ILE A 1 387 ? -4.705 12.667 0.134 1.00 98.31 387 ILE A CA 1
ATOM 2910 C C . ILE A 1 387 ? -6.112 13.074 0.600 1.00 98.31 387 ILE A C 1
ATOM 2912 O O . ILE A 1 387 ? -7.048 13.096 -0.204 1.00 98.31 387 ILE A O 1
ATOM 2916 N N . ARG A 1 388 ? -6.274 13.437 1.881 1.00 96.00 388 ARG A N 1
ATOM 2917 C CA . ARG A 1 388 ? -7.561 13.913 2.416 1.00 96.00 388 ARG A CA 1
ATOM 2918 C C . ARG A 1 388 ? -7.982 15.255 1.815 1.00 96.00 388 ARG A C 1
ATOM 2920 O O . ARG A 1 388 ? -9.145 15.394 1.450 1.00 96.00 388 ARG A O 1
ATOM 2927 N N . GLU A 1 389 ? -7.060 16.201 1.639 1.00 96.50 389 GLU A N 1
ATOM 2928 C CA . GLU A 1 389 ? -7.315 17.499 0.988 1.00 96.50 389 GLU A CA 1
ATOM 2929 C C . GLU A 1 389 ? -7.800 17.347 -0.462 1.00 96.50 389 GLU A C 1
ATOM 2931 O O . GLU A 1 389 ? -8.598 18.155 -0.931 1.00 96.50 389 GLU A O 1
ATOM 2936 N N . GLN A 1 390 ? -7.381 16.288 -1.165 1.00 98.00 390 GLN A N 1
ATOM 2937 C CA . GLN A 1 390 ? -7.890 15.979 -2.505 1.00 98.00 390 GLN A CA 1
ATOM 2938 C C . GLN A 1 390 ? -9.306 15.387 -2.510 1.00 98.00 390 GLN A C 1
ATOM 2940 O O . GLN A 1 390 ? -9.871 15.197 -3.584 1.00 98.00 390 GLN A O 1
ATOM 2945 N N . GLY A 1 391 ? -9.912 15.147 -1.343 1.00 95.12 391 GLY A N 1
ATOM 2946 C CA . GLY A 1 391 ? -11.294 14.690 -1.193 1.00 95.12 391 GLY A CA 1
ATOM 2947 C C . GLY A 1 391 ? -11.463 13.173 -1.107 1.00 95.12 391 GLY A C 1
ATOM 2948 O O . GLY A 1 391 ? -12.572 12.686 -1.291 1.00 95.12 391 GLY A O 1
ATOM 2949 N N . MET A 1 392 ? -10.395 12.421 -0.823 1.00 95.81 392 MET A N 1
ATOM 2950 C CA . MET A 1 392 ? -10.501 10.992 -0.506 1.00 95.81 392 MET A CA 1
ATOM 2951 C C . MET A 1 392 ? -11.062 10.819 0.908 1.00 95.81 392 MET A C 1
ATOM 2953 O O . MET A 1 392 ? -10.317 10.888 1.892 1.00 95.81 392 MET A O 1
ATOM 2957 N N . ALA A 1 393 ? -12.375 10.621 1.020 1.00 91.19 393 ALA A N 1
ATOM 2958 C CA . ALA A 1 393 ? -13.071 10.622 2.299 1.00 91.19 393 ALA A CA 1
ATOM 2959 C C . ALA A 1 393 ? -12.689 9.408 3.180 1.00 91.19 393 ALA A C 1
ATOM 2961 O O . ALA A 1 393 ? -12.457 8.309 2.660 1.00 91.19 393 ALA A O 1
ATOM 2962 N N . PRO A 1 394 ? -12.591 9.560 4.516 1.00 89.62 394 PRO A N 1
ATOM 2963 C CA . PRO A 1 394 ? -12.182 8.462 5.393 1.00 89.62 394 PRO A CA 1
ATOM 2964 C C . PRO A 1 394 ? -13.143 7.272 5.438 1.00 89.62 394 PRO A C 1
ATOM 2966 O O . PRO A 1 394 ? -12.716 6.168 5.749 1.00 89.62 394 PRO A O 1
ATOM 2969 N N . ASP A 1 395 ? -14.419 7.463 5.143 1.00 87.12 395 ASP A N 1
ATOM 2970 C CA . ASP A 1 395 ? -15.433 6.413 5.014 1.00 87.12 395 ASP A CA 1
ATOM 2971 C C . ASP A 1 395 ? -15.363 5.643 3.688 1.00 87.12 395 ASP A C 1
ATOM 2973 O O . ASP A 1 395 ? -15.893 4.535 3.589 1.00 87.12 395 ASP A O 1
ATOM 2977 N N . GLU A 1 396 ? -14.614 6.153 2.710 1.00 89.62 396 GLU A N 1
ATOM 2978 C CA . GLU A 1 396 ? -14.475 5.546 1.383 1.00 89.62 396 GLU A CA 1
ATOM 2979 C C . GLU A 1 396 ? -13.103 4.912 1.141 1.00 89.62 396 GLU A C 1
ATOM 2981 O O . GLU A 1 396 ? -13.033 3.831 0.541 1.00 89.62 396 GLU A O 1
ATOM 2986 N N . VAL A 1 397 ? -12.033 5.564 1.629 1.00 95.12 397 VAL A N 1
ATOM 2987 C CA . VAL A 1 397 ? -10.630 5.211 1.355 1.00 95.12 397 VAL A CA 1
ATOM 2988 C C . VAL A 1 397 ? -9.774 5.156 2.626 1.00 95.12 397 VAL A C 1
ATOM 2990 O O . VAL A 1 397 ? -9.603 6.157 3.333 1.00 95.12 397 VAL A O 1
ATOM 2993 N N . ALA A 1 398 ? -9.155 4.002 2.874 1.00 94.81 398 ALA A N 1
ATOM 2994 C CA . ALA A 1 398 ? -8.128 3.835 3.901 1.00 94.81 398 ALA A CA 1
ATOM 2995 C C . ALA A 1 398 ? -6.753 4.312 3.402 1.00 94.81 398 ALA A C 1
ATOM 2997 O O . ALA A 1 398 ? -6.364 4.021 2.273 1.00 94.81 398 ALA A O 1
ATOM 2998 N N . ILE A 1 399 ? -5.996 5.017 4.242 1.00 96.62 399 ILE A N 1
ATOM 2999 C CA . ILE A 1 399 ? -4.609 5.396 3.927 1.00 96.62 399 ILE A CA 1
ATOM 3000 C C . ILE A 1 399 ? -3.672 4.403 4.611 1.00 96.62 399 ILE A C 1
ATOM 3002 O O . ILE A 1 399 ? -3.739 4.200 5.825 1.00 96.62 399 ILE A O 1
ATOM 3006 N N . ILE A 1 400 ? -2.832 3.757 3.814 1.00 97.19 400 ILE A N 1
ATOM 3007 C CA . ILE A 1 400 ? -1.961 2.668 4.236 1.00 97.19 400 ILE A CA 1
ATOM 3008 C C . ILE A 1 400 ? -0.536 3.197 4.402 1.00 97.19 400 ILE A C 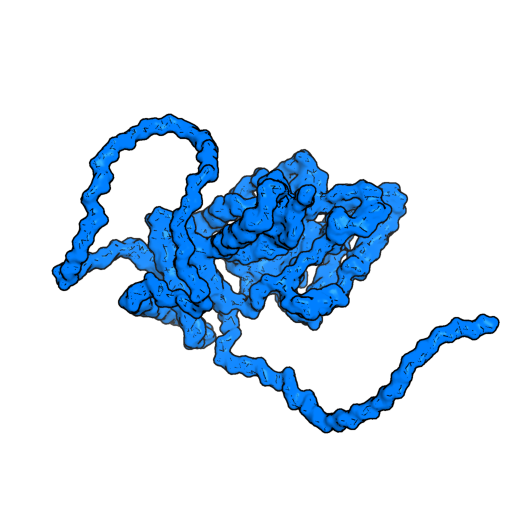1
ATOM 3010 O O . ILE A 1 400 ? -0.006 3.877 3.525 1.00 97.19 400 ILE A O 1
ATOM 3014 N N . LEU A 1 401 ? 0.038 2.935 5.577 1.00 96.12 401 LEU A N 1
ATOM 3015 C CA . LEU A 1 401 ? 1.324 3.454 6.038 1.00 96.12 401 LEU A CA 1
ATOM 3016 C C . LEU A 1 401 ? 2.298 2.285 6.232 1.00 96.12 401 LEU A C 1
ATOM 3018 O O . LEU A 1 401 ? 2.206 1.583 7.241 1.00 96.12 401 LEU A O 1
ATOM 3022 N N . PRO A 1 402 ? 3.216 2.016 5.304 1.00 96.31 402 PRO A N 1
ATOM 3023 C CA . PRO A 1 402 ? 4.052 0.832 5.432 1.00 96.31 402 PRO A CA 1
ATOM 3024 C C . PRO A 1 402 ? 5.014 0.834 6.620 1.00 96.31 402 PRO A C 1
ATOM 3026 O O . PRO A 1 402 ? 5.514 1.863 7.072 1.00 96.31 402 PRO A O 1
ATOM 3029 N N . VAL A 1 403 ? 5.324 -0.349 7.133 1.00 92.44 403 VAL A N 1
ATOM 3030 C CA . VAL A 1 403 ? 6.423 -0.568 8.074 1.00 92.44 403 VAL A CA 1
ATOM 3031 C C . VAL A 1 403 ? 7.145 -1.828 7.637 1.00 92.44 403 VAL A C 1
ATOM 3033 O O . VAL A 1 403 ? 6.745 -2.937 7.989 1.00 92.44 403 VAL A O 1
ATOM 3036 N N . TYR A 1 404 ? 8.228 -1.645 6.881 1.00 86.75 404 TYR A N 1
ATOM 3037 C CA . TYR A 1 404 ? 8.960 -2.758 6.280 1.00 86.75 404 TYR A CA 1
ATOM 3038 C C . TYR A 1 404 ? 9.479 -3.753 7.332 1.00 86.75 404 TYR A C 1
ATOM 3040 O O . TYR A 1 404 ? 9.235 -4.956 7.268 1.00 86.75 404 TYR A O 1
ATOM 3048 N N . ARG A 1 405 ? 10.136 -3.244 8.380 1.00 84.69 405 ARG A N 1
ATOM 3049 C CA . ARG A 1 405 ? 10.628 -4.057 9.499 1.00 84.69 405 ARG A CA 1
ATOM 3050 C C . ARG A 1 405 ? 9.641 -4.037 10.651 1.00 84.69 405 ARG A C 1
ATOM 3052 O O . ARG A 1 405 ? 9.516 -3.028 11.343 1.00 84.69 405 ARG A O 1
ATOM 3059 N N . THR A 1 406 ? 8.985 -5.170 10.910 1.00 81.81 406 THR A N 1
ATOM 3060 C CA . THR A 1 406 ? 8.008 -5.296 12.010 1.00 81.81 406 THR A CA 1
ATOM 3061 C C . THR A 1 406 ? 8.571 -4.908 13.384 1.00 81.81 406 THR A C 1
ATOM 3063 O O . THR A 1 406 ? 7.810 -4.509 14.262 1.00 81.81 406 THR A O 1
ATOM 3066 N N . GLU A 1 407 ? 9.891 -4.970 13.577 1.00 83.50 407 GLU A N 1
ATOM 3067 C CA . GLU A 1 407 ? 10.574 -4.527 14.796 1.00 83.50 407 GLU A CA 1
ATOM 3068 C C . GLU A 1 407 ? 10.451 -3.014 15.038 1.00 83.50 407 GLU A C 1
ATOM 3070 O O . GLU A 1 407 ? 10.404 -2.579 16.188 1.00 83.50 407 GLU A O 1
ATOM 3075 N N . ARG A 1 408 ? 10.341 -2.215 13.970 1.00 87.50 408 ARG A N 1
ATOM 3076 C CA . ARG A 1 408 ? 10.170 -0.755 14.039 1.00 87.50 408 ARG A CA 1
ATOM 3077 C C . ARG A 1 408 ? 8.735 -0.333 14.336 1.00 87.50 408 ARG A C 1
ATOM 3079 O O . ARG A 1 408 ? 8.492 0.835 14.631 1.00 87.50 408 ARG A O 1
ATOM 3086 N N . LEU A 1 409 ? 7.775 -1.259 14.285 1.00 87.50 409 LEU A N 1
ATOM 3087 C CA . LEU A 1 409 ? 6.355 -0.936 14.421 1.00 87.50 409 LEU A CA 1
ATOM 3088 C C . LEU A 1 409 ? 6.043 -0.234 15.744 1.00 87.50 409 LEU A C 1
ATOM 3090 O O . LEU A 1 409 ? 5.347 0.775 15.750 1.00 87.50 409 LEU A O 1
ATOM 3094 N N . ASP A 1 410 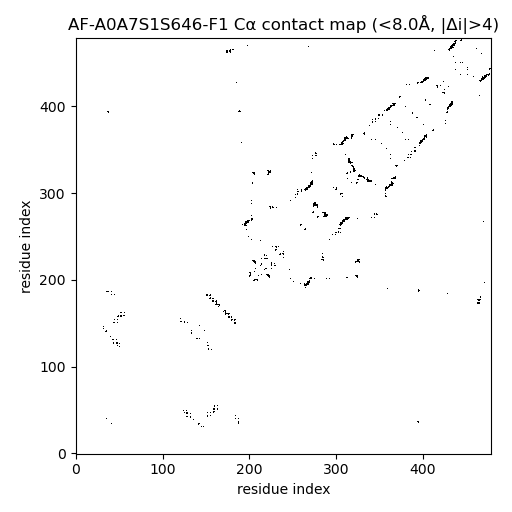? 6.578 -0.742 16.856 1.00 82.88 410 ASP A N 1
ATOM 3095 C CA . ASP A 1 410 ? 6.320 -0.164 18.176 1.00 82.88 410 ASP A CA 1
ATOM 3096 C C . ASP A 1 410 ? 6.950 1.243 18.310 1.00 82.88 410 ASP A C 1
ATOM 3098 O O . ASP A 1 410 ? 6.391 2.110 18.980 1.00 82.88 410 ASP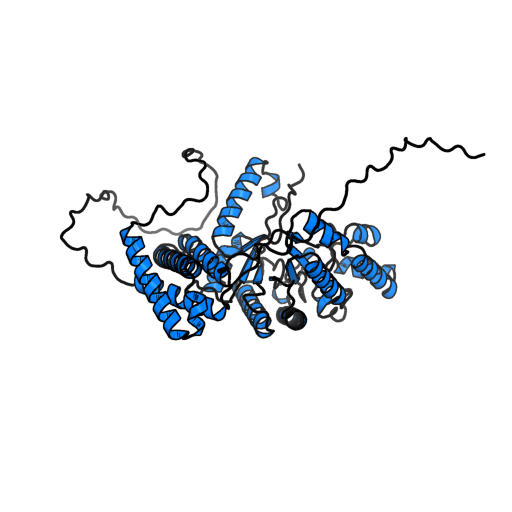 A O 1
ATOM 3102 N N . GLU A 1 411 ? 8.101 1.496 17.677 1.00 87.44 411 GLU A N 1
ATOM 3103 C CA . GLU A 1 411 ? 8.750 2.816 17.637 1.00 87.44 411 GLU A CA 1
ATOM 3104 C C . GLU A 1 411 ? 7.928 3.812 16.809 1.00 87.44 411 GLU A C 1
ATOM 3106 O O . GLU A 1 411 ? 7.519 4.852 17.334 1.00 87.44 411 GLU A O 1
ATOM 3111 N N . ILE A 1 412 ? 7.637 3.463 15.552 1.00 89.25 412 ILE A N 1
ATOM 3112 C CA . ILE A 1 412 ? 6.870 4.295 14.617 1.00 89.25 412 ILE A CA 1
ATOM 3113 C C . ILE A 1 412 ? 5.492 4.595 15.201 1.00 89.25 412 ILE A C 1
ATOM 3115 O O . ILE A 1 412 ? 5.075 5.748 15.229 1.00 89.25 412 ILE A O 1
ATOM 3119 N N . TRP A 1 413 ? 4.807 3.594 15.756 1.00 84.12 413 TRP A N 1
ATOM 3120 C CA . TRP A 1 413 ? 3.504 3.775 16.390 1.00 84.12 413 TRP A CA 1
ATOM 3121 C C . TRP A 1 413 ? 3.531 4.788 17.540 1.00 84.12 413 TRP A C 1
ATOM 3123 O O . TRP A 1 413 ? 2.643 5.641 17.643 1.00 84.12 413 TRP A O 1
ATOM 3133 N N . ARG A 1 414 ? 4.546 4.710 18.412 1.00 80.50 414 ARG A N 1
ATOM 3134 C CA . ARG A 1 414 ? 4.697 5.648 19.533 1.00 80.50 414 ARG A CA 1
ATOM 3135 C C . ARG A 1 414 ? 5.010 7.057 19.045 1.00 80.50 414 ARG A C 1
ATOM 3137 O O . ARG A 1 414 ? 4.429 8.008 19.562 1.00 80.50 414 ARG A O 1
ATOM 3144 N N . LEU A 1 415 ? 5.918 7.199 18.080 1.00 84.25 415 LEU A N 1
ATOM 3145 C CA . LEU A 1 415 ? 6.288 8.489 17.491 1.00 84.25 415 LEU A CA 1
ATOM 3146 C C . LEU A 1 415 ? 5.097 9.152 16.804 1.00 84.25 415 LEU A C 1
ATOM 3148 O O . LEU A 1 415 ? 4.757 10.294 17.115 1.00 84.25 415 LEU A O 1
ATOM 3152 N N . TRP A 1 416 ? 4.425 8.396 15.940 1.00 82.44 416 TRP A N 1
ATOM 3153 C CA . TRP A 1 416 ? 3.295 8.842 15.138 1.00 82.44 416 TRP A CA 1
ATOM 3154 C C . TRP A 1 416 ? 2.158 9.422 15.984 1.00 82.44 416 TRP A C 1
ATOM 3156 O O . TRP A 1 416 ? 1.602 10.465 15.641 1.00 82.44 416 TRP A O 1
ATOM 3166 N N . ASN A 1 417 ? 1.851 8.797 17.126 1.00 76.62 417 ASN A N 1
ATOM 3167 C CA . ASN A 1 417 ? 0.757 9.228 18.001 1.00 76.62 417 ASN A CA 1
ATOM 3168 C C . ASN A 1 417 ? 1.203 10.087 19.199 1.00 76.62 417 ASN A C 1
ATOM 3170 O O . ASN A 1 417 ? 0.362 10.453 20.025 1.00 76.62 417 ASN A O 1
ATOM 3174 N N . ARG A 1 418 ? 2.497 10.431 19.319 1.00 74.19 418 ARG A N 1
ATOM 3175 C CA . ARG A 1 418 ? 3.068 11.102 20.507 1.00 74.19 418 ARG A CA 1
ATOM 3176 C C . ARG A 1 418 ? 2.326 12.386 20.888 1.00 74.19 418 ARG A C 1
ATOM 3178 O O . ARG A 1 418 ? 2.112 12.638 22.067 1.00 74.19 418 ARG A O 1
ATOM 3185 N N . LYS A 1 419 ? 1.935 13.193 19.896 1.00 69.44 419 LYS A N 1
ATOM 3186 C CA . LYS A 1 419 ? 1.242 14.483 20.090 1.00 69.44 419 LYS A CA 1
ATOM 3187 C C . LYS A 1 419 ? -0.287 14.366 20.147 1.00 69.44 419 LYS A C 1
ATOM 3189 O O . LYS A 1 419 ? -0.964 15.379 20.274 1.00 69.44 419 LYS A O 1
ATOM 3194 N N . HIS A 1 420 ? -0.829 13.154 20.046 1.00 68.88 420 HIS A N 1
ATOM 3195 C CA . HIS A 1 420 ? -2.264 12.913 19.908 1.00 68.88 420 HIS A CA 1
ATOM 3196 C C . HIS A 1 420 ? -2.837 12.084 21.060 1.00 68.88 420 HIS A C 1
ATOM 3198 O O . HIS A 1 420 ? -3.878 11.473 20.886 1.00 68.88 420 HIS A O 1
ATOM 3204 N N . ASP A 1 421 ? -2.194 12.028 22.234 1.00 60.53 421 ASP A N 1
ATOM 3205 C CA . ASP A 1 421 ? -2.674 11.228 23.380 1.00 60.53 421 ASP A CA 1
ATOM 3206 C C . ASP A 1 421 ? -2.832 9.719 23.063 1.00 60.53 421 ASP A C 1
ATOM 3208 O O . ASP A 1 421 ? -3.636 9.015 23.678 1.00 60.53 421 ASP A O 1
ATOM 3212 N N . GLY A 1 422 ? -2.093 9.202 22.072 1.00 55.47 422 GLY A N 1
ATOM 3213 C CA . GLY A 1 422 ? -2.308 7.845 21.552 1.00 55.47 422 GLY A CA 1
ATOM 3214 C C . GLY A 1 422 ? -3.578 7.692 20.704 1.00 55.47 422 GLY A C 1
ATOM 3215 O O . GLY A 1 422 ? -3.920 6.587 20.304 1.00 55.47 422 GLY A O 1
ATOM 3216 N N . PHE A 1 423 ? -4.282 8.784 20.416 1.00 58.59 423 PHE A N 1
ATOM 3217 C CA . PHE A 1 423 ? -5.379 8.833 19.463 1.00 58.59 423 PHE A CA 1
ATOM 3218 C C . PHE A 1 423 ? -4.862 8.853 18.024 1.00 58.59 423 PHE A C 1
ATOM 3220 O O . PHE A 1 423 ? -3.746 9.289 17.743 1.00 58.59 423 PHE A O 1
ATOM 3227 N N . VAL A 1 424 ? -5.712 8.417 17.098 1.00 60.69 424 VAL A N 1
ATOM 3228 C CA . VAL A 1 424 ? -5.404 8.370 15.672 1.00 60.69 424 VAL A CA 1
ATOM 3229 C C . VAL A 1 424 ? -5.218 9.784 15.111 1.00 60.69 424 VAL A C 1
ATOM 3231 O O . VAL A 1 424 ? -6.162 10.569 15.045 1.00 60.69 424 VAL A O 1
ATOM 3234 N N . ARG A 1 425 ? -3.981 10.085 14.692 1.00 71.69 425 ARG A N 1
ATOM 3235 C CA . ARG A 1 425 ? -3.566 11.351 14.057 1.00 71.69 425 ARG A CA 1
ATOM 3236 C C . ARG A 1 425 ? -4.354 11.676 12.782 1.00 71.69 425 ARG A C 1
ATOM 3238 O O . ARG A 1 425 ? -4.701 12.830 12.565 1.00 71.69 425 ARG A O 1
ATOM 3245 N N . HIS A 1 426 ? -4.669 10.655 11.982 1.00 80.00 426 HIS A N 1
ATOM 3246 C CA . HIS A 1 426 ? -5.380 10.767 10.703 1.00 80.00 426 HIS A CA 1
ATOM 3247 C C . HIS A 1 426 ? -6.512 9.762 10.588 1.00 80.00 426 HIS A C 1
ATOM 3249 O O . HIS A 1 426 ? -6.326 8.575 10.827 1.00 80.00 426 HIS A O 1
ATOM 3255 N N . ALA A 1 427 ? -7.670 10.215 10.129 1.00 81.38 427 ALA A N 1
ATOM 3256 C CA . ALA A 1 427 ? -8.834 9.375 9.903 1.00 81.38 427 ALA A CA 1
ATOM 3257 C C . ALA A 1 427 ? -8.558 8.164 8.988 1.00 81.38 427 ALA A C 1
ATOM 3259 O O . ALA A 1 427 ? -7.957 8.313 7.922 1.00 81.38 427 ALA A O 1
ATOM 3260 N N . ASN A 1 428 ? -9.065 6.986 9.377 1.00 87.12 428 ASN A N 1
ATOM 3261 C CA . ASN A 1 428 ? -8.999 5.731 8.614 1.00 87.12 428 ASN A CA 1
ATOM 3262 C C . ASN A 1 428 ? -7.604 5.409 8.043 1.00 87.12 428 ASN A C 1
ATOM 3264 O O . ASN A 1 428 ? -7.421 5.277 6.830 1.00 87.12 428 ASN A O 1
ATOM 3268 N N . VAL A 1 429 ? -6.619 5.303 8.935 1.00 89.50 429 VAL A N 1
ATOM 3269 C CA . VAL A 1 429 ? -5.267 4.836 8.609 1.00 89.50 429 VAL A CA 1
ATOM 3270 C C . VAL A 1 429 ? -5.023 3.420 9.118 1.00 89.50 429 VAL A C 1
ATOM 3272 O O . VAL A 1 429 ? -5.575 3.007 10.144 1.00 89.50 429 VAL A O 1
ATOM 3275 N N . ALA A 1 430 ? -4.163 2.679 8.426 1.00 90.12 430 ALA A N 1
ATOM 3276 C CA . ALA A 1 430 ? -3.636 1.404 8.898 1.00 90.12 430 ALA A CA 1
ATOM 3277 C C . ALA A 1 430 ? -2.170 1.247 8.496 1.00 90.12 430 ALA A C 1
ATOM 3279 O O . ALA A 1 430 ? -1.750 1.777 7.473 1.00 90.12 430 ALA A O 1
ATOM 3280 N N . PHE A 1 431 ? -1.402 0.507 9.291 1.00 92.25 431 PHE A N 1
ATOM 3281 C CA . PHE A 1 431 ? -0.035 0.153 8.926 1.00 92.25 431 PHE A CA 1
ATOM 3282 C C . PHE A 1 431 ? -0.009 -1.040 7.975 1.00 92.25 431 PHE A C 1
ATOM 3284 O O . PHE A 1 431 ? -0.787 -1.977 8.161 1.00 92.25 431 PHE A O 1
ATOM 3291 N N . ASP A 1 432 ? 0.889 -1.025 6.996 1.00 95.50 432 ASP A N 1
ATOM 3292 C CA . ASP A 1 432 ? 1.183 -2.209 6.185 1.00 95.50 432 ASP A CA 1
ATOM 3293 C C . ASP A 1 432 ? 2.348 -2.994 6.779 1.00 95.50 432 ASP A C 1
ATOM 3295 O O . ASP A 1 432 ? 3.360 -2.401 7.153 1.00 95.50 432 ASP A O 1
ATOM 3299 N N . LEU A 1 433 ? 2.203 -4.314 6.872 1.00 94.75 433 LEU A N 1
ATOM 3300 C CA . LEU A 1 433 ? 3.246 -5.228 7.323 1.00 94.75 433 LEU A CA 1
ATOM 3301 C C . LEU A 1 433 ? 3.452 -6.331 6.291 1.00 94.75 433 LEU A C 1
ATOM 3303 O O . LEU A 1 433 ? 2.512 -7.042 5.933 1.00 94.75 433 LEU A O 1
ATOM 3307 N N . HIS A 1 434 ? 4.704 -6.538 5.899 1.00 94.81 434 HIS A N 1
ATOM 3308 C CA . HIS A 1 434 ? 5.095 -7.595 4.975 1.00 94.81 434 HIS A CA 1
ATOM 3309 C C . HIS A 1 434 ? 5.678 -8.773 5.753 1.00 94.81 434 HIS A C 1
ATOM 3311 O O . HIS A 1 434 ? 6.637 -8.633 6.514 1.00 94.81 434 HIS A O 1
ATOM 3317 N N . LEU A 1 435 ? 5.051 -9.944 5.636 1.00 93.75 435 LEU A N 1
ATOM 3318 C CA . LEU A 1 435 ? 5.315 -11.091 6.506 1.00 93.75 435 LEU A CA 1
ATOM 3319 C C . LEU A 1 435 ? 5.820 -12.290 5.702 1.00 93.75 435 LEU A C 1
ATOM 3321 O O . LEU A 1 435 ? 5.089 -13.250 5.456 1.00 93.75 435 LEU A O 1
ATOM 3325 N N . TYR A 1 436 ? 7.097 -12.245 5.334 1.00 93.38 436 TYR A N 1
ATOM 3326 C CA . TYR A 1 436 ? 7.776 -13.317 4.607 1.00 93.38 436 TYR A CA 1
ATOM 3327 C C . TYR A 1 436 ? 8.587 -14.230 5.524 1.00 93.38 436 TYR A C 1
ATOM 3329 O O . TYR A 1 436 ? 9.211 -13.789 6.489 1.00 93.38 436 TYR A O 1
ATOM 3337 N N . HIS A 1 437 ? 8.576 -15.527 5.214 1.00 94.00 437 HIS A N 1
ATOM 3338 C CA . HIS A 1 437 ? 9.264 -16.574 5.980 1.00 94.00 437 HIS A CA 1
ATOM 3339 C C . HIS A 1 437 ? 10.454 -17.168 5.214 1.00 94.00 437 HIS A C 1
ATOM 3341 O O . HIS A 1 437 ? 10.936 -18.234 5.576 1.00 94.00 437 HIS A O 1
ATOM 3347 N N . CYS A 1 438 ? 10.927 -16.496 4.161 1.00 92.19 438 CYS A N 1
ATOM 3348 C CA . CYS A 1 438 ? 11.937 -17.011 3.230 1.00 92.19 438 CYS A CA 1
ATOM 3349 C C . CYS A 1 438 ? 13.242 -16.196 3.176 1.00 92.19 438 CYS A C 1
ATOM 3351 O O . CYS A 1 438 ? 14.221 -16.671 2.604 1.00 92.19 438 CYS A O 1
ATOM 3353 N N . PHE A 1 439 ? 13.294 -15.000 3.777 1.00 88.06 439 PHE A N 1
ATOM 3354 C CA . PHE A 1 439 ? 14.424 -14.077 3.618 1.00 88.06 439 PHE A CA 1
ATOM 3355 C C . PHE A 1 439 ? 15.337 -14.008 4.842 1.00 88.06 439 PHE A C 1
ATOM 3357 O O . PHE A 1 439 ? 14.978 -13.471 5.889 1.00 88.06 439 PHE A O 1
ATOM 3364 N N . GLY A 1 440 ? 16.560 -14.508 4.679 1.00 86.62 440 GLY A N 1
ATOM 3365 C CA . GLY A 1 440 ? 17.638 -14.394 5.656 1.00 86.62 440 GLY A CA 1
ATOM 3366 C C . GLY A 1 440 ? 17.890 -15.666 6.480 1.00 86.62 440 GLY A C 1
ATOM 3367 O O . GLY A 1 440 ? 17.052 -16.572 6.538 1.00 86.62 440 GLY A O 1
ATOM 3368 N N . PRO A 1 441 ? 19.049 -15.749 7.162 1.00 88.69 441 PRO A N 1
ATOM 3369 C CA . PRO A 1 441 ? 19.546 -17.005 7.732 1.00 88.69 441 PRO A CA 1
ATOM 3370 C C . PRO A 1 441 ? 18.678 -17.585 8.851 1.00 88.69 441 PRO A C 1
ATOM 3372 O O . PRO A 1 441 ? 18.726 -18.782 9.118 1.00 88.69 441 PRO A O 1
ATOM 3375 N N . TRP A 1 442 ? 17.912 -16.746 9.558 1.00 89.56 442 TRP A N 1
ATOM 3376 C CA . TRP A 1 442 ? 17.080 -17.211 10.670 1.00 89.56 442 TRP A CA 1
ATOM 3377 C C . TRP A 1 442 ? 15.996 -18.182 10.204 1.00 89.56 442 TRP A C 1
ATOM 3379 O O . TRP A 1 442 ? 15.776 -19.199 10.865 1.00 89.56 442 TRP A O 1
ATOM 3389 N N . TRP A 1 443 ? 15.373 -17.897 9.056 1.00 91.38 443 TRP A N 1
ATOM 3390 C CA . TRP A 1 443 ? 14.315 -18.726 8.490 1.00 91.38 443 TRP A CA 1
ATOM 3391 C C . TRP A 1 443 ? 14.833 -20.061 7.975 1.00 91.38 443 TRP A C 1
ATOM 3393 O O . TRP A 1 443 ? 14.180 -21.070 8.199 1.00 91.38 443 TRP A O 1
ATOM 3403 N N . GLN A 1 444 ? 16.025 -20.087 7.369 1.00 89.81 444 GLN A N 1
ATOM 3404 C CA . GLN A 1 444 ? 16.662 -21.319 6.875 1.00 89.81 444 GLN A CA 1
ATOM 3405 C C . GLN A 1 444 ? 16.875 -22.355 7.989 1.00 89.81 444 GLN A C 1
ATOM 3407 O O . GLN A 1 444 ? 16.910 -23.552 7.738 1.00 89.81 444 GLN A O 1
ATOM 3412 N N . ARG A 1 445 ? 16.994 -21.901 9.243 1.00 91.44 445 ARG A N 1
ATOM 3413 C CA . ARG A 1 445 ? 17.163 -22.775 10.413 1.00 91.44 445 ARG A CA 1
ATOM 3414 C C . ARG A 1 445 ? 15.846 -23.244 11.033 1.00 91.44 445 ARG A C 1
ATOM 3416 O O . ARG A 1 445 ? 15.875 -23.998 12.005 1.00 91.44 445 ARG A O 1
ATOM 3423 N N . GLN A 1 446 ? 14.695 -22.772 10.555 1.00 92.25 446 GLN A N 1
ATOM 3424 C CA . GLN A 1 446 ? 13.404 -23.151 11.121 1.00 92.25 446 GLN A CA 1
ATOM 3425 C C . GLN A 1 446 ? 12.866 -24.417 10.450 1.00 92.25 446 GLN A C 1
ATOM 3427 O O . GLN A 1 446 ? 12.767 -24.505 9.235 1.00 92.25 446 GLN A O 1
ATOM 3432 N N . GLY A 1 447 ? 12.418 -25.384 11.253 1.00 92.75 447 GLY A N 1
ATOM 3433 C CA . GLY A 1 447 ? 11.499 -26.415 10.764 1.00 92.75 447 GLY A CA 1
ATOM 3434 C C . GLY A 1 447 ? 10.069 -25.874 10.625 1.00 92.75 447 GLY A C 1
ATOM 3435 O O . GLY A 1 447 ? 9.739 -24.815 11.168 1.00 92.75 447 GLY A O 1
ATOM 3436 N N . LEU A 1 448 ? 9.167 -26.646 10.006 1.00 91.94 448 LEU A N 1
ATOM 3437 C CA . LEU A 1 448 ? 7.748 -26.280 9.827 1.00 91.94 448 LEU A CA 1
ATOM 3438 C C . LEU A 1 448 ? 7.073 -25.803 11.129 1.00 91.94 448 LEU A C 1
ATOM 3440 O O . LEU A 1 448 ? 6.337 -24.816 11.145 1.00 91.94 448 LEU A O 1
ATOM 3444 N N . GLY A 1 449 ? 7.361 -26.461 12.257 1.00 94.38 449 GLY A N 1
ATOM 3445 C CA . GLY A 1 449 ? 6.839 -26.051 13.563 1.00 94.38 449 GLY A CA 1
ATOM 3446 C C . GLY A 1 449 ? 7.278 -24.641 13.989 1.00 94.38 449 GLY A C 1
ATOM 3447 O O . GLY A 1 449 ? 6.507 -23.938 14.643 1.00 94.38 449 GLY A O 1
ATOM 3448 N N . GLY A 1 450 ? 8.487 -24.213 13.611 1.00 93.69 450 GLY A N 1
ATOM 3449 C CA . GLY A 1 450 ? 9.001 -22.858 13.835 1.00 93.69 450 GLY A CA 1
ATOM 3450 C C . GLY A 1 450 ? 8.221 -21.817 13.036 1.00 93.69 450 GLY A C 1
ATOM 3451 O O . GLY A 1 450 ? 7.697 -20.868 13.624 1.00 93.69 450 GLY A O 1
ATOM 3452 N N . HIS A 1 451 ? 8.029 -22.062 11.738 1.00 93.38 451 HIS A N 1
ATOM 3453 C CA . HIS A 1 451 ? 7.210 -21.213 10.867 1.00 93.38 451 HIS A CA 1
ATOM 3454 C C . HIS A 1 451 ? 5.774 -21.058 11.392 1.00 93.38 451 HIS A C 1
ATOM 3456 O O . HIS A 1 451 ? 5.278 -19.940 11.554 1.00 93.38 451 HIS A O 1
ATOM 3462 N N . LEU A 1 452 ? 5.123 -22.158 11.792 1.00 93.12 452 LEU A N 1
ATOM 3463 C CA . LEU A 1 452 ? 3.767 -22.118 12.358 1.00 93.12 452 LEU A CA 1
ATOM 3464 C C . LEU A 1 452 ? 3.689 -21.343 13.684 1.00 93.12 452 LEU A C 1
ATOM 3466 O O . LEU A 1 452 ? 2.709 -20.633 13.940 1.00 93.12 452 LEU A O 1
ATOM 3470 N N . ARG A 1 453 ? 4.706 -21.449 14.552 1.00 93.94 453 ARG A N 1
ATOM 3471 C CA . ARG A 1 453 ? 4.786 -20.633 15.779 1.00 93.94 453 ARG A CA 1
ATOM 3472 C C . ARG A 1 453 ? 4.948 -19.153 15.450 1.00 93.94 453 ARG A C 1
ATOM 3474 O O . ARG A 1 453 ? 4.316 -18.320 16.104 1.00 93.94 453 ARG A O 1
ATOM 3481 N N . MET A 1 454 ? 5.734 -18.828 14.431 1.00 91.69 454 MET A N 1
ATOM 3482 C CA . MET A 1 454 ? 5.937 -17.451 14.006 1.00 91.69 454 MET A CA 1
ATOM 3483 C C . MET A 1 454 ? 4.665 -16.845 13.393 1.00 91.69 454 MET A C 1
ATOM 3485 O O . MET A 1 454 ? 4.270 -15.750 13.785 1.00 91.69 454 MET A O 1
ATOM 3489 N N . ALA A 1 455 ? 3.911 -17.597 12.585 1.00 91.38 455 ALA A N 1
ATOM 3490 C CA . ALA A 1 455 ? 2.589 -17.173 12.109 1.00 91.38 455 ALA A CA 1
ATOM 3491 C C . ALA A 1 455 ? 1.625 -16.843 13.272 1.00 91.38 455 ALA A C 1
ATOM 3493 O O . ALA A 1 455 ? 0.946 -15.811 13.276 1.00 91.38 455 ALA A O 1
ATOM 3494 N N . LYS A 1 456 ? 1.622 -17.662 14.337 1.00 90.44 456 LYS A N 1
ATOM 3495 C CA . LYS A 1 456 ? 0.856 -17.368 15.567 1.00 90.44 456 LYS A CA 1
ATOM 3496 C C . LYS A 1 456 ? 1.345 -16.101 16.279 1.00 90.44 456 LYS A C 1
ATOM 3498 O O . LYS A 1 456 ? 0.527 -15.412 16.894 1.00 90.44 456 LYS A O 1
ATOM 3503 N N . ARG A 1 457 ? 2.647 -15.792 16.224 1.00 88.50 457 ARG A N 1
ATOM 3504 C CA . ARG A 1 457 ? 3.232 -14.563 16.785 1.00 88.50 457 ARG A CA 1
ATOM 3505 C C . ARG A 1 457 ? 2.831 -13.334 15.973 1.00 88.50 457 ARG A C 1
ATOM 3507 O O . ARG A 1 457 ? 2.395 -12.363 16.587 1.00 88.50 457 ARG A O 1
ATOM 3514 N N . HIS A 1 458 ? 2.863 -13.388 14.642 1.00 89.38 458 HIS A N 1
ATOM 3515 C CA . HIS A 1 458 ? 2.393 -12.287 13.792 1.00 89.38 458 HIS A CA 1
ATOM 3516 C C . HIS A 1 458 ? 0.942 -11.908 14.095 1.00 89.38 458 HIS A C 1
ATOM 3518 O O . HIS A 1 458 ? 0.632 -10.732 14.264 1.00 89.38 458 HIS A O 1
ATOM 3524 N N . ARG A 1 459 ? 0.066 -12.896 14.332 1.00 84.75 459 ARG A N 1
ATOM 3525 C CA . ARG A 1 459 ? -1.314 -12.639 14.783 1.00 84.75 459 ARG A CA 1
ATOM 3526 C C . ARG A 1 459 ? -1.388 -11.800 16.066 1.00 84.75 459 ARG A C 1
ATOM 3528 O O . ARG A 1 459 ? -2.350 -11.063 16.252 1.00 84.75 459 ARG A O 1
ATOM 3535 N N . LYS A 1 460 ? -0.421 -11.928 16.982 1.00 82.69 460 LYS A N 1
ATOM 3536 C CA . LYS A 1 460 ? -0.361 -11.100 18.200 1.00 82.69 460 LYS A CA 1
ATOM 3537 C C . LYS A 1 460 ? 0.099 -9.673 17.888 1.00 82.69 460 LYS A C 1
ATOM 3539 O O . LYS A 1 460 ? -0.434 -8.751 18.490 1.00 82.69 460 LYS A O 1
ATOM 3544 N N . ILE A 1 461 ? 1.038 -9.501 16.955 1.00 81.75 461 ILE A N 1
ATOM 3545 C CA . ILE A 1 461 ? 1.527 -8.185 16.504 1.00 81.75 461 ILE A CA 1
ATOM 3546 C C . ILE A 1 461 ? 0.384 -7.398 15.849 1.00 81.75 461 ILE A C 1
ATOM 3548 O O . ILE A 1 461 ? 0.102 -6.276 16.254 1.00 81.75 461 ILE A O 1
ATOM 3552 N N . LEU A 1 462 ? -0.371 -8.038 14.953 1.00 82.19 462 LEU A N 1
ATOM 3553 C CA . LEU A 1 462 ? -1.520 -7.444 14.251 1.00 82.19 462 LEU A CA 1
ATOM 3554 C C . LEU A 1 462 ? -2.678 -7.013 15.170 1.00 82.19 462 LEU A C 1
ATOM 3556 O O . LEU A 1 462 ? -3.592 -6.325 14.732 1.00 82.19 462 LEU A O 1
ATOM 3560 N N . ARG A 1 463 ? -2.675 -7.420 16.446 1.00 78.62 463 ARG A N 1
ATOM 3561 C CA . ARG A 1 463 ? -3.668 -6.984 17.443 1.00 78.62 463 ARG A CA 1
ATOM 3562 C C . ARG A 1 463 ? -3.271 -5.702 18.176 1.00 78.62 463 ARG A C 1
ATOM 3564 O O . ARG A 1 463 ? -4.047 -5.251 19.010 1.00 78.62 463 ARG A O 1
ATOM 3571 N N . ARG A 1 464 ? -2.073 -5.161 17.932 1.00 76.69 464 ARG A N 1
ATOM 3572 C CA . ARG A 1 464 ? -1.540 -3.988 18.646 1.00 76.69 464 ARG A CA 1
ATOM 3573 C C . ARG A 1 464 ? -1.868 -2.666 17.968 1.00 76.69 464 ARG A C 1
ATOM 3575 O O . ARG A 1 464 ? -1.933 -1.646 18.640 1.00 76.69 464 ARG A O 1
ATOM 3582 N N . VAL A 1 465 ? -2.060 -2.688 16.655 1.00 80.25 465 VAL A N 1
ATOM 3583 C CA . VAL A 1 465 ? -2.307 -1.498 15.838 1.00 80.25 465 VAL A CA 1
ATOM 3584 C C . VAL A 1 465 ? -3.326 -1.828 14.747 1.00 80.25 465 VAL A C 1
ATOM 3586 O O . VAL A 1 465 ? -3.480 -3.000 14.391 1.00 80.25 465 VAL A O 1
ATOM 3589 N N . PRO A 1 466 ? -4.021 -0.832 14.176 1.00 82.62 466 PRO A N 1
ATOM 3590 C CA . PRO A 1 466 ? -4.689 -1.008 12.895 1.00 82.62 466 PRO A CA 1
ATOM 3591 C C . PRO A 1 466 ? -3.648 -1.401 11.844 1.00 82.62 466 PRO A C 1
ATOM 3593 O O . PRO A 1 466 ? -2.745 -0.620 11.558 1.00 82.62 466 PRO A O 1
ATOM 3596 N N . ALA A 1 467 ? -3.765 -2.603 11.288 1.00 87.50 467 ALA A N 1
ATOM 3597 C CA . ALA A 1 467 ? -2.833 -3.094 10.285 1.00 87.50 467 ALA A CA 1
ATOM 3598 C C . ALA A 1 467 ? -3.536 -3.877 9.177 1.00 87.50 467 ALA A C 1
ATOM 3600 O O . ALA A 1 467 ? -4.594 -4.479 9.393 1.00 87.50 467 ALA A O 1
ATOM 3601 N N . VAL A 1 468 ? -2.894 -3.884 8.017 1.00 91.88 468 VAL A N 1
ATOM 3602 C CA . VAL A 1 468 ? -3.086 -4.825 6.920 1.00 91.88 468 VAL A CA 1
ATOM 3603 C C . VAL A 1 468 ? -1.806 -5.656 6.787 1.00 91.88 468 VAL A C 1
ATOM 3605 O O . VAL A 1 468 ? -0.725 -5.208 7.156 1.00 91.88 468 VAL A O 1
ATOM 3608 N N . VAL A 1 469 ? -1.943 -6.897 6.325 1.00 95.75 469 VAL A N 1
ATOM 3609 C CA . VAL A 1 469 ? -0.805 -7.662 5.803 1.00 95.75 469 VAL A CA 1
ATOM 3610 C C . VAL A 1 469 ? -0.886 -7.543 4.287 1.00 95.75 469 VAL A C 1
ATOM 3612 O O . VAL A 1 469 ? -1.633 -8.302 3.667 1.00 95.75 469 VAL A O 1
ATOM 3615 N N . GLY A 1 470 ? -0.234 -6.529 3.720 1.00 96.38 470 GLY A N 1
ATOM 3616 C CA . GLY A 1 470 ? -0.249 -6.236 2.286 1.00 96.38 470 GLY A CA 1
ATOM 3617 C C . GLY A 1 470 ? 0.505 -7.281 1.477 1.00 96.38 470 GLY A C 1
ATOM 3618 O O . GLY A 1 470 ? 0.102 -7.606 0.359 1.00 96.38 470 GLY A O 1
ATOM 3619 N N . GLU A 1 471 ? 1.520 -7.899 2.086 1.00 96.94 471 GLU A N 1
ATOM 3620 C CA . GLU A 1 471 ? 2.340 -8.923 1.452 1.00 96.94 471 GLU A CA 1
ATOM 3621 C C . GLU A 1 471 ? 2.695 -10.088 2.380 1.00 96.94 471 GLU A C 1
ATOM 3623 O O . GLU A 1 471 ? 3.026 -9.927 3.558 1.00 96.94 471 GLU A O 1
ATOM 3628 N N . TRP A 1 472 ? 2.620 -11.291 1.818 1.00 95.50 472 TRP A N 1
ATOM 3629 C CA . TRP A 1 472 ? 3.081 -12.547 2.401 1.00 95.50 472 TRP A CA 1
ATOM 3630 C C . TRP A 1 472 ? 3.062 -13.627 1.311 1.00 95.50 472 TRP A C 1
ATOM 3632 O O . TRP A 1 472 ? 2.396 -13.482 0.285 1.00 95.50 472 TRP A O 1
ATOM 3642 N N . SER A 1 473 ? 3.745 -14.746 1.540 1.00 94.69 473 SER A N 1
ATOM 3643 C CA . SER A 1 473 ? 3.670 -15.909 0.654 1.00 94.69 473 SER A CA 1
ATOM 3644 C C . SER A 1 473 ? 3.781 -17.218 1.435 1.00 94.69 473 SER A C 1
ATOM 3646 O O . SER A 1 473 ? 4.061 -17.233 2.635 1.00 94.69 473 SER A O 1
ATOM 3648 N N . LEU A 1 474 ? 3.548 -18.336 0.743 1.00 93.44 474 LEU A N 1
ATOM 3649 C CA . LEU A 1 474 ? 3.807 -19.680 1.267 1.00 93.44 474 LEU A CA 1
ATOM 3650 C C . LEU A 1 474 ? 5.267 -20.118 1.073 1.00 93.44 474 LEU A C 1
ATOM 3652 O O . LEU A 1 474 ? 5.606 -21.246 1.428 1.00 93.44 474 LEU A O 1
ATOM 3656 N N . ALA A 1 475 ? 6.117 -19.261 0.495 1.00 92.56 475 ALA A N 1
ATOM 3657 C CA . ALA A 1 475 ? 7.508 -19.596 0.249 1.00 92.56 475 ALA A CA 1
ATOM 3658 C C . ALA A 1 475 ? 8.239 -19.817 1.576 1.00 92.56 475 ALA A C 1
ATOM 3660 O O . ALA A 1 475 ? 8.216 -18.978 2.481 1.00 92.56 475 ALA A O 1
ATOM 3661 N N . LEU A 1 476 ? 8.910 -20.959 1.662 1.00 90.94 476 LEU A N 1
ATOM 3662 C CA . LEU A 1 476 ? 9.875 -21.267 2.705 1.00 90.94 476 LEU A CA 1
ATOM 3663 C C . LEU A 1 476 ? 11.276 -21.233 2.085 1.00 90.94 476 LEU A C 1
ATOM 3665 O O . LEU A 1 476 ? 11.398 -21.337 0.860 1.00 90.94 476 LEU A O 1
ATOM 3669 N N . PRO A 1 477 ? 12.334 -21.056 2.889 1.00 85.19 477 PRO A N 1
ATOM 3670 C CA . PRO A 1 477 ? 13.691 -21.090 2.374 1.00 85.19 477 PRO A CA 1
ATOM 3671 C C . PRO A 1 477 ? 13.964 -22.433 1.680 1.00 85.19 477 PRO A C 1
ATOM 3673 O O . PRO A 1 477 ? 13.376 -23.444 2.080 1.00 85.19 477 PRO A O 1
ATOM 3676 N N . PRO A 1 478 ? 14.848 -22.463 0.668 1.00 73.62 478 PRO A N 1
ATOM 3677 C CA . PRO A 1 478 ? 15.292 -23.713 0.063 1.00 73.62 478 PRO A CA 1
ATOM 3678 C C . PRO A 1 478 ? 15.816 -24.667 1.144 1.00 73.62 478 PRO A C 1
ATOM 3680 O O . PRO A 1 478 ? 16.470 -24.214 2.087 1.00 73.62 478 PRO A O 1
ATOM 3683 N N . ALA A 1 479 ? 15.479 -25.952 1.007 1.00 60.53 479 ALA A N 1
ATOM 3684 C CA . ALA A 1 479 ? 15.910 -27.012 1.917 1.00 60.53 479 ALA A CA 1
ATOM 3685 C C . ALA A 1 479 ? 17.418 -27.277 1.838 1.00 60.53 479 ALA A C 1
ATOM 3687 O O . ALA A 1 479 ? 17.977 -27.145 0.723 1.00 60.53 479 ALA A O 1
#

pLDDT: mean 77.24, std 25.49, range [22.55, 98.88]

Nearest PDB structures (foldseek):
  8z2w-assembly1_A  TM=8.547E-01  e=9.343E-16  Aspergillus oryzae
  3o6a-assembly1_A  TM=8.572E-01  e=3.425E-15  Candida albicans
  3n9k-assembly1_A  TM=8.355E-01  e=6.716E-15  Candida albicans
  2pf0-assembly1_A  TM=8.435E-01  e=8.542E-15  Candida albicans
  1h4p-assembly2_B  TM=8.472E-01  e=1.263E-13  Saccharomyces cerevisiae

Foldseek 3Di:
DDDDDDDDDDDDDDDDDDDDPPDPPDPPDDDDQDFQALVLLVLLLVLLLVLLLVVLPDDPDPPPPPDDDDDDPDDDDDDDDDDDDDDDDDDDDDDDDDDPDDDDDPDDPPPDAPPVSLVVLLVSLVVSLVVSLVVVDPSCPSCPPPVNSVLSSQLSVLSNQLSNCVVPDNQSSLLSLLSNVVSSCSRQAPDDPFDEEEPPCAQFHACPLVVVLCVVQDVDGFQQRSLVSLCVPPNLVRSLVVSVVRNDPVDDLVNLLVRVVVVGAEYEYEHELCCQPNDDPPGSDDDPNVVSVVRVLVSCVVSNHAYEYAHAAAQLGLDLHRRNRHHDPPRDNVSGPLVRLLVSLLRVLLVCAPSQRHAEYESYEARDPRDDLLVLLVSLLSSLVSSVVSRNRLSRYAYEREDEDLVCVVVSQCNNCVVPVSDDPHRRYAYEYADELADDDVSVPDDPVRVVVVVVVVVVSCSSTRYDHNYYDPDGYDD

Radius of gyration: 27.82 Å; Cα contacts (8 Å, |Δi|>4): 628; chains: 1; bounding box: 68×60×104 Å

Secondary structure (DSSP, 8-state):
---PPPPPPP-------------SS-----S---PPPHHHHHHHHHHHHHHHHHHHTSPPPPPPTTSPPPPP----------------------------------S----SS-HHHHHHHHHHHHHHHHHHHHHHGGGGGGG-SHHHHHHHHHHHHHHHHHHHHHTT-HHHHHHHHHHHHHHHHHHH--SPPP-EEE-TTTBS--TTTTHHHHHHH---SSHHHHHHHHHHHH-HHHHHHHHHHHHHHSS-HHHHHHHHHTT--EEEEEEETHHHH-PPTT-------HHHHHHHHHHHHHHT-EEEEEEEE-TT-SSSSGGGT---TT--GGG--HHHHHHHHHHHHHHHTT-TTEEEEES-S---TTS-HHHHHHHHHHHHHHHHHTT--TTT-EEEEE-SSGGGHHHHHHHHHTTTTTS-SSTTEEEEEEE-SSSSHHHHT--HHHHHHHHHHHHHHTTSS-EEEEEE-S-----

Sequence (479 aa):
EVATPPKPPAKSPRALKGGDGAGLAGLASSATDALIPYHLCEAVTRAVWAHAKAQAARPPAPADASTPAAPSVLSGLKRRLEPSGDAFPSLPDSQLSQSQSQSQAGLGLSQGLDKEAWAGCAEEARAALDAALEQLGSAGEALRAAEVLARVRSMAVAATAYWREVSTDLSKAAGSLARFLAHQRRLFWGRAPWRGVNLGGWLILEPGPSAELFEQYGPASCEWDLMVRMRERLGDEAAEAALRAHRESFVTEEDFRRIRAMGFNAVRIPFGYWVVAGAAEGEPYVGSGLQYLDRALAWCKAHGLQALLDLHGAPGGESGEKPCGRERASWKWSDWRMDGSVEVLRMLASRYRGHPSVAGISVCNEPSETLPAEVLCDFYDHAARVIREQGMAPDEVAIILPVYRTERLDEIWRLWNRKHDGFVRHANVAFDLHLYHCFGPWWQRQGLGGHLRMAKRHRKILRRVPAVVGEWSLALPPA